Protein 6OM4 (pdb70)

Radius of gyration: 26.13 Å; Cα contacts (8 Å, |Δi|>4): 1645; chains: 4; bounding box: 58×50×80 Å

B-factor: mean 21.75, std 8.07, range [10.38, 99.2]

CATH classification: 3.90.930.70 (+1 more: 3.40.50.720)

Nearest PDB structures (foldseek):
  6om4-assembly2_B  TM=9.978E-01  e=2.639E-68  Escherichia coli
  3h9g-assembly1_A  TM=9.909E-01  e=2.237E-66  Escherichia coli
  3h5a-assembly1_C  TM=9.502E-01  e=2.825E-64  Escherichia coli
  3h5a-assembly1_B  TM=9.524E-01  e=3.974E-64  Escherichia coli
  3h5a-assembly1_A  TM=9.491E-01  e=8.818E-64  Escherichia coli

Structure (mmCIF, N/CA/C/O backbone):
data_6OM4
#
_entry.id   6OM4
#
_cell.length_a   55.094
_cell.length_b   76.059
_cell.length_c   131.902
_cell.angle_alpha   90.00
_cell.angle_beta   90.00
_cell.angle_gamma   90.00
#
_symmetry.space_group_name_H-M   'P 21 21 21'
#
loop_
_entity.id
_entity.type
_entity.pdbx_description
1 polymer 'MccB protein'
2 polymer 'Microcin C7'
3 non-polymer 'ZINC ION'
4 non-polymer 'MAGNESIUM ION'
5 non-polymer 'PYROPHOSPHATE 2-'
6 non-polymer "5'-O-[(S)-amino(hydroxy)phosphoryl]adenosine"
7 water water
#
loop_
_atom_site.group_PDB
_atom_site.id
_atom_site.type_symbol
_atom_site.label_atom_id
_atom_site.label_alt_id
_atom_site.label_comp_id
_atom_site.label_asym_id
_atom_site.label_entity_id
_atom_site.label_seq_id
_atom_site.pdbx_PDB_ins_code
_atom_site.Cartn_x
_atom_site.Cartn_y
_atom_site.Cartn_z
_atom_site.occupancy
_atom_site.B_iso_or_equiv
_atom_site.auth_seq_id
_atom_site.auth_comp_id
_atom_site.auth_asym_id
_atom_site.auth_atom_id
_atom_site.pdbx_PDB_model_num
ATOM 1 N N . MET A 1 1 ? 11.739 12.429 -54.942 1.00 42.95 1 MET A N 1
ATOM 2 C CA . MET A 1 1 ? 10.805 13.271 -55.679 1.00 32.68 1 MET A CA 1
ATOM 3 C C . MET A 1 1 ? 9.821 12.445 -56.527 1.00 26.31 1 MET A C 1
ATOM 4 O O . MET A 1 1 ? 9.125 13.037 -57.296 1.00 22.22 1 MET A O 1
ATOM 9 N N . ASP A 1 2 ? 9.749 11.118 -56.342 1.00 20.02 2 ASP A N 1
ATOM 10 C CA . ASP A 1 2 ? 8.668 10.297 -56.883 1.00 21.34 2 ASP A CA 1
ATOM 11 C C . ASP A 1 2 ? 7.518 10.288 -55.870 1.00 17.44 2 ASP A C 1
ATOM 12 O O . ASP A 1 2 ? 7.735 10.146 -54.646 1.00 17.87 2 ASP A O 1
ATOM 17 N N . TYR A 1 3 ? 6.302 10.418 -56.412 1.00 16.70 3 TYR A N 1
ATOM 18 C CA . TYR A 1 3 ? 5.053 10.352 -55.688 1.00 15.65 3 TYR A CA 1
ATOM 19 C C . TYR A 1 3 ? 4.222 9.178 -56.206 1.00 14.87 3 TYR A C 1
ATOM 20 O O . TYR A 1 3 ? 4.370 8.770 -57.384 1.00 14.09 3 TYR A O 1
ATOM 29 N N . ILE A 1 4 ? 3.306 8.685 -55.357 1.00 13.52 4 ILE A N 1
ATOM 30 C CA . ILE A 1 4 ? 2.405 7.604 -55.710 1.00 14.76 4 ILE A CA 1
ATOM 31 C C . ILE A 1 4 ? 1.015 7.903 -55.130 1.00 13.96 4 ILE A C 1
ATOM 32 O O . ILE A 1 4 ? 0.899 8.514 -54.065 1.00 14.41 4 ILE A O 1
ATOM 37 N N . LEU A 1 5 ? -0.017 7.489 -55.867 1.00 14.12 5 LEU A N 1
ATOM 38 C CA . LEU A 1 5 ? -1.395 7.590 -55.402 1.00 14.77 5 LEU A CA 1
ATOM 39 C C . LEU A 1 5 ? -1.629 6.526 -54.330 1.00 15.19 5 LEU A C 1
ATOM 40 O O . LEU A 1 5 ? -1.353 5.355 -54.545 1.00 14.25 5 LEU A O 1
ATOM 45 N N . GLY A 1 6 ? -2.083 6.957 -53.144 1.00 16.04 6 GLY A N 1
ATOM 46 C CA . GLY A 1 6 ? -2.443 6.011 -52.095 1.00 13.88 6 GLY A CA 1
ATOM 47 C C . GLY A 1 6 ? -3.571 5.079 -52.540 1.00 14.48 6 GLY A C 1
ATOM 48 O O . GLY A 1 6 ? -4.455 5.469 -53.322 1.00 13.45 6 GLY A O 1
ATOM 49 N N . ARG A 1 7 ? -3.560 3.837 -52.040 1.00 14.27 7 ARG A N 1
ATOM 50 C CA . ARG A 1 7 ? -4.543 2.839 -52.438 1.00 15.33 7 ARG A CA 1
ATOM 51 C C . ARG A 1 7 ? -5.899 3.191 -51.808 1.00 14.98 7 ARG A C 1
ATOM 52 O O . ARG A 1 7 ? -6.927 2.660 -52.219 1.00 13.92 7 ARG A O 1
ATOM 60 N N . TYR A 1 8 ? -5.896 4.139 -50.866 1.00 14.77 8 TYR A N 1
ATOM 61 C CA . TYR A 1 8 ? -7.091 4.524 -50.061 1.00 12.85 8 TYR A CA 1
ATOM 62 C C . TYR A 1 8 ? -7.844 5.672 -50.733 1.00 13.11 8 TYR A C 1
ATOM 63 O O . TYR A 1 8 ? -8.832 6.194 -50.179 1.00 12.24 8 TYR A O 1
ATOM 72 N N . VAL A 1 9 ? -7.432 6.037 -51.950 1.00 12.87 9 VAL A N 1
ATOM 73 C CA . VAL A 1 9 ? -8.146 7.014 -52.756 1.00 14.45 9 VAL A CA 1
ATOM 74 C C . VAL A 1 9 ? -9.243 6.309 -53.556 1.00 14.84 9 VAL A C 1
ATOM 75 O O . VAL A 1 9 ? -9.023 5.294 -54.191 1.00 15.61 9 VAL A O 1
ATOM 79 N N . LYS A 1 10 ? -10.428 6.914 -53.521 1.00 14.71 10 LYS A N 1
ATOM 80 C CA . LYS A 1 10 ? -11.557 6.502 -54.333 1.00 15.36 10 LYS A CA 1
ATOM 81 C C . LYS A 1 10 ? -12.188 7.757 -54.929 1.00 15.16 10 LYS A C 1
ATOM 82 O O . LYS A 1 10 ? -11.979 8.865 -54.400 1.00 14.92 10 LYS A O 1
ATOM 88 N N . ILE A 1 11 ? -13.001 7.565 -55.966 1.00 14.64 11 ILE A N 1
ATOM 89 C CA . ILE A 1 11 ? -13.537 8.693 -56.750 1.00 15.06 11 ILE A CA 1
ATOM 90 C C . ILE A 1 11 ? -15.002 8.412 -57.072 1.00 14.24 11 ILE A C 1
ATOM 91 O O . ILE A 1 11 ? -15.323 7.264 -57.433 1.00 15.59 11 ILE A O 1
ATOM 96 N N . ALA A 1 12 ? -15.869 9.436 -56.972 1.00 13.47 12 ALA A N 1
ATOM 97 C CA . ALA A 1 12 ? -17.278 9.235 -57.324 1.00 15.33 12 ALA A CA 1
ATOM 98 C C . ALA A 1 12 ? -17.824 10.541 -57.891 1.00 15.89 12 ALA A C 1
ATOM 99 O O . ALA A 1 12 ? -17.418 11.607 -57.458 1.00 15.13 12 ALA A O 1
ATOM 101 N N . ARG A 1 13 ? -18.809 10.422 -58.789 1.00 15.48 13 ARG 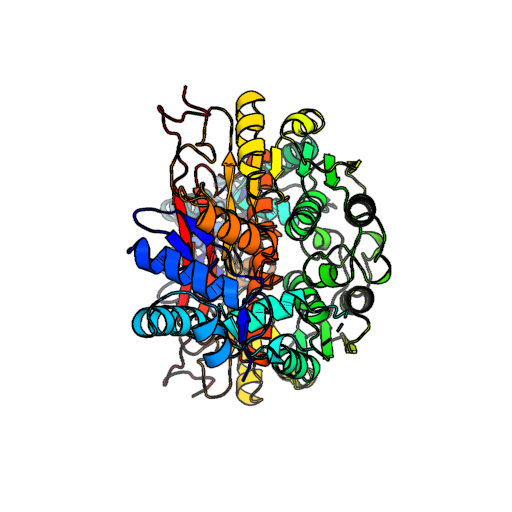A N 1
ATOM 102 C CA . ARG A 1 13 ? -19.653 11.546 -59.136 1.00 17.90 13 ARG A CA 1
ATOM 103 C C . ARG A 1 13 ? -20.621 11.808 -57.968 1.00 17.27 13 ARG A C 1
ATOM 104 O O . ARG A 1 13 ? -21.073 10.881 -57.289 1.00 18.44 13 ARG A O 1
ATOM 112 N N . TYR A 1 14 ? -20.980 13.080 -57.752 1.00 17.80 14 TYR A N 1
ATOM 113 C CA . TYR A 1 14 ? -21.850 13.468 -56.667 1.00 19.56 14 TYR A CA 1
ATOM 114 C C . TYR A 1 14 ? -22.370 14.890 -56.894 1.00 20.42 14 TYR A C 1
ATOM 115 O O . TYR A 1 14 ? -21.564 15.802 -57.066 1.00 22.11 14 TYR A O 1
ATOM 124 N N . GLY A 1 15 ? -23.661 15.091 -56.711 1.00 23.48 15 GLY A N 1
ATOM 125 C CA . GLY A 1 15 ? -24.271 16.459 -56.818 1.00 28.18 15 GLY A CA 1
ATOM 126 C C . GLY A 1 15 ? -23.910 17.159 -58.128 1.00 30.74 15 GLY A C 1
ATOM 127 O O . GLY A 1 15 ? -24.080 16.611 -59.222 1.00 30.04 15 GLY A O 1
ATOM 128 N N . SER A 1 16 ? -23.346 18.363 -58.002 1.00 31.86 16 SER A N 1
ATOM 129 C CA . SER A 1 16 ? -23.030 19.189 -59.136 1.00 30.93 16 SER A CA 1
ATOM 130 C C . SER A 1 16 ? -21.546 19.015 -59.501 1.00 30.93 16 SER A C 1
ATOM 131 O O . SER A 1 16 ? -21.060 19.673 -60.395 1.00 33.91 16 SER A O 1
ATOM 134 N N . GLY A 1 17 ? -20.851 18.054 -58.865 1.00 27.03 17 GLY A N 1
ATOM 135 C CA . GLY A 1 17 ? -19.451 17.793 -59.162 1.00 24.57 17 GLY A CA 1
ATOM 136 C C . GLY A 1 17 ? -19.071 16.354 -58.833 1.00 20.56 17 GLY A C 1
ATOM 137 O O . GLY A 1 17 ? -19.669 15.381 -59.302 1.00 20.03 17 GLY A O 1
ATOM 138 N N . GLY A 1 18 ? -18.085 16.228 -57.961 1.00 16.84 18 GLY A N 1
ATOM 139 C CA . GLY A 1 18 ? -17.602 14.935 -57.612 1.00 16.21 18 GLY A CA 1
ATOM 140 C C . GLY A 1 18 ? -16.925 14.929 -56.268 1.00 15.69 18 GLY A C 1
ATOM 141 O O . GLY A 1 18 ? -16.666 15.981 -55.675 1.00 15.54 18 GLY A O 1
ATOM 142 N N . LEU A 1 19 ? -16.616 13.713 -55.829 1.00 14.08 19 LEU A N 1
ATOM 143 C CA . LEU A 1 19 ? -15.912 13.442 -54.647 1.00 14.05 19 LEU A CA 1
ATOM 144 C C . LEU A 1 19 ? -14.540 12.847 -54.972 1.00 14.43 19 LEU A C 1
ATOM 145 O O . LEU A 1 19 ? -14.384 11.998 -55.882 1.00 14.38 19 LEU A O 1
ATOM 150 N N . VAL A 1 20 ? -13.569 13.287 -54.180 1.00 14.67 20 VAL A N 1
ATOM 151 C CA . VAL A 1 20 ? -12.252 12.677 -54.177 1.00 14.60 20 VAL A CA 1
ATOM 152 C C . VAL A 1 20 ? -11.903 12.302 -52.738 1.00 13.80 20 VAL A C 1
ATOM 153 O O . VAL A 1 20 ? -11.922 13.121 -51.831 1.00 14.65 20 VAL A O 1
ATOM 157 N N . GLY A 1 21 ? -11.574 11.024 -52.525 1.00 13.26 21 GLY A N 1
ATOM 158 C CA . GLY A 1 21 ? -11.127 10.595 -51.255 1.00 13.69 21 GLY A CA 1
ATOM 159 C C . GLY A 1 21 ? -12.268 10.065 -50.419 1.00 14.31 21 GLY A C 1
ATOM 160 O O . GLY A 1 21 ? -13.449 10.201 -50.779 1.00 14.27 21 GLY A O 1
ATOM 161 N N . GLY A 1 22 ? -11.910 9.430 -49.310 1.00 15.63 22 GLY A N 1
ATOM 162 C CA . GLY A 1 22 ? -12.877 8.974 -48.337 1.00 16.24 22 GLY A CA 1
ATOM 163 C C . GLY A 1 22 ? -12.394 9.193 -46.930 1.00 16.35 22 GLY A C 1
ATOM 164 O O . GLY A 1 22 ? -11.162 9.176 -46.668 1.00 17.34 22 GLY A O 1
ATOM 165 N N . GLY A 1 23 ? -13.350 9.311 -45.996 1.00 14.79 23 GLY A N 1
ATOM 166 C CA . GLY A 1 23 ? -13.027 9.577 -44.576 1.00 15.57 23 GLY A CA 1
ATOM 167 C C . GLY A 1 23 ? -12.974 11.071 -44.296 1.00 15.30 23 GLY A C 1
ATOM 168 O O . GLY A 1 23 ? -13.589 11.834 -45.030 1.00 14.73 23 GLY A O 1
ATOM 169 N N . GLY A 1 24 ? -12.283 11.459 -43.214 1.00 15.41 24 GLY A N 1
ATOM 170 C CA . GLY A 1 24 ? -12.168 12.854 -42.737 1.00 15.77 24 GLY A CA 1
ATOM 171 C C . GLY A 1 24 ? -11.695 13.828 -43.810 1.00 17.01 24 GLY A C 1
ATOM 172 O O . GLY A 1 24 ? -12.134 14.996 -43.818 1.00 16.26 24 GLY A O 1
ATOM 173 N N . LYS A 1 25 ? -10.856 13.345 -44.736 1.00 16.68 25 LYS A N 1
ATOM 174 C CA . LYS A 1 25 ? -10.257 14.210 -45.791 1.00 17.07 25 LYS A CA 1
ATOM 175 C C . LYS A 1 25 ? -11.024 14.145 -47.124 1.00 16.25 25 LYS A C 1
ATOM 176 O O . LYS A 1 25 ? -10.600 14.737 -48.115 1.00 16.02 25 LYS A O 1
ATOM 182 N N . GLU A 1 26 ? -12.180 13.484 -47.143 1.00 15.65 26 GLU A N 1
ATOM 183 C CA . GLU A 1 26 ? -12.994 13.461 -48.373 1.00 15.72 26 GLU A CA 1
ATOM 184 C C . GLU A 1 26 ? -13.298 14.894 -48.811 1.00 16.48 26 GLU A C 1
ATOM 185 O O . GLU A 1 26 ? -13.638 15.733 -47.992 1.00 16.07 26 GLU A O 1
ATOM 191 N N . GLN A 1 27 ? -13.103 15.175 -50.095 1.00 17.13 27 GLN A N 1
ATOM 192 C CA . GLN A 1 27 ? -13.370 16.501 -50.647 1.00 17.04 27 GLN A CA 1
ATOM 193 C C . GLN A 1 27 ? -14.482 16.447 -51.686 1.00 16.38 27 GLN A C 1
ATOM 194 O O . GLN A 1 27 ? -14.440 15.649 -52.634 1.00 15.60 27 GLN A O 1
ATOM 200 N N . TYR A 1 28 ? -15.466 17.338 -51.524 1.00 16.93 28 TYR A N 1
ATOM 201 C CA . TYR A 1 28 ? -16.431 17.587 -52.548 1.00 17.46 28 TYR A CA 1
ATOM 202 C C . TYR A 1 28 ? -15.906 18.728 -53.419 1.00 18.08 28 TYR A C 1
ATOM 203 O O . TYR A 1 28 ? -15.637 19.838 -52.906 1.00 19.24 28 TYR A O 1
ATOM 212 N N . VAL A 1 29 ? -15.841 18.463 -54.726 1.00 17.70 29 VAL A N 1
ATOM 213 C CA . VAL A 1 29 ? -15.426 19.436 -55.736 1.00 19.61 29 VAL A CA 1
ATOM 214 C C . VAL A 1 29 ? -16.622 19.741 -56.624 1.00 19.38 29 VAL A C 1
ATOM 215 O O . VAL A 1 29 ? -17.019 18.935 -57.417 1.00 19.51 29 VAL A O 1
ATOM 219 N N . GLU A 1 30 ? -17.217 20.917 -56.435 1.00 24.54 30 GLU A N 1
ATOM 220 C CA . GLU A 1 30 ? -18.445 21.276 -57.130 1.00 28.20 30 GLU A CA 1
ATOM 221 C C . GLU A 1 30 ? -18.149 21.526 -58.614 1.00 28.29 30 GLU A C 1
ATOM 222 O O . GLU A 1 30 ? -18.987 21.248 -59.498 1.00 31.60 30 GLU A O 1
ATOM 228 N N . ASN A 1 31 ? -16.965 22.088 -58.876 1.00 26.41 31 ASN A N 1
ATOM 229 C CA . ASN A 1 31 ? -16.489 22.429 -60.206 1.00 25.51 31 ASN A CA 1
ATOM 230 C C . ASN A 1 31 ? -16.144 21.136 -60.956 1.00 24.17 31 ASN A C 1
ATOM 231 O O . ASN A 1 31 ? -15.106 20.519 -60.702 1.00 21.89 31 ASN A O 1
ATOM 236 N N . LEU A 1 32 ? -16.998 20.731 -61.894 1.00 21.81 32 LEU A N 1
ATOM 237 C CA . LEU A 1 32 ? -16.814 19.470 -62.620 1.00 22.82 32 LEU A CA 1
ATOM 238 C C . LEU A 1 32 ? -15.509 19.451 -63.391 1.00 21.86 32 LEU A C 1
ATOM 239 O O . LEU A 1 32 ? -14.863 18.407 -63.535 1.00 20.68 32 LEU A O 1
ATOM 244 N N . VAL A 1 33 ? -15.159 20.591 -63.971 1.00 20.56 33 VAL A N 1
ATOM 245 C CA . VAL A 1 33 ? -13.977 20.623 -64.789 1.00 24.00 33 VAL A CA 1
ATOM 246 C C . VAL A 1 33 ? -12.739 20.362 -63.932 1.00 20.39 33 VAL A C 1
ATOM 247 O O . VAL A 1 33 ? -11.810 19.678 -64.376 1.00 18.49 33 VAL A O 1
ATOM 251 N N . LEU A 1 34 ? -12.716 20.972 -62.747 1.00 18.63 34 LEU A N 1
ATOM 252 C CA . LEU A 1 34 ? -11.657 20.795 -61.787 1.00 19.08 34 LEU A CA 1
ATOM 253 C C . LEU A 1 34 ? -11.620 19.332 -61.325 1.00 16.17 34 LEU A C 1
ATOM 254 O O . LEU A 1 34 ? -10.540 18.743 -61.263 1.00 15.47 34 LEU A O 1
ATOM 259 N N . TRP A 1 35 ? -12.788 18.758 -61.016 1.00 15.51 35 TRP A N 1
ATOM 260 C CA . TRP A 1 35 ? -12.859 17.329 -60.575 1.00 15.80 35 TRP A CA 1
ATOM 261 C C . TRP A 1 35 ? -12.239 16.409 -61.644 1.00 15.97 35 TRP A C 1
ATOM 262 O O . TRP A 1 35 ? -11.448 15.507 -61.334 1.00 14.27 35 TRP A O 1
ATOM 273 N N . GLU A 1 36 ? -12.556 16.663 -62.915 1.00 14.75 36 GLU A N 1
ATOM 274 C CA . GLU A 1 36 ? -12.044 15.865 -64.036 1.00 16.43 36 GLU A CA 1
ATOM 275 C C . GLU A 1 36 ? -10.528 16.014 -64.096 1.00 16.06 36 GLU A C 1
ATOM 276 O O . GLU A 1 36 ? -9.813 15.045 -64.344 1.00 15.53 36 GLU A O 1
ATOM 282 N N . ASN A 1 37 ? -10.031 17.234 -63.904 1.00 16.23 37 ASN A N 1
ATOM 283 C CA . ASN A 1 37 ? -8.594 17.472 -63.955 1.00 17.36 37 ASN A CA 1
ATOM 284 C C . ASN A 1 37 ? -7.875 16.840 -62.754 1.00 14.87 37 ASN A C 1
ATOM 285 O O . ASN A 1 37 ? -6.737 16.366 -62.884 1.00 13.91 37 ASN A O 1
ATOM 290 N N . ILE A 1 38 ? -8.511 16.832 -61.575 1.00 13.08 38 ILE A N 1
ATOM 291 C CA . ILE A 1 38 ? -7.913 16.144 -60.427 1.00 13.82 38 ILE A CA 1
ATOM 292 C C . ILE A 1 38 ? -7.757 14.653 -60.754 1.00 13.40 38 ILE A C 1
ATOM 293 O O . ILE A 1 38 ? -6.764 14.014 -60.409 1.00 12.84 38 ILE A O 1
ATOM 298 N N . ILE A 1 39 ? -8.785 14.082 -61.381 1.00 14.14 39 ILE A N 1
ATOM 299 C CA . ILE A 1 39 ? -8.741 12.623 -61.769 1.00 14.53 39 ILE A CA 1
ATOM 300 C C . ILE A 1 39 ? -7.577 12.384 -62.722 1.00 13.75 39 ILE A C 1
ATOM 301 O O . ILE A 1 39 ? -6.812 11.437 -62.529 1.00 13.33 39 ILE A O 1
ATOM 306 N N . LYS A 1 40 ? -7.433 13.245 -63.746 1.00 14.05 40 LYS A N 1
ATOM 307 C CA . LYS A 1 40 ? -6.357 13.069 -64.736 1.00 14.80 40 LYS A CA 1
ATOM 308 C C . LYS A 1 40 ? -4.993 13.181 -64.051 1.00 14.93 40 LYS A C 1
ATOM 309 O O . LYS A 1 40 ? -4.079 12.412 -64.360 1.00 15.77 40 LYS A O 1
ATOM 315 N N . THR A 1 41 ? -4.859 14.107 -63.096 1.00 14.29 41 THR A N 1
ATOM 316 C CA . THR A 1 41 ? -3.631 14.284 -62.348 1.00 14.72 41 THR A CA 1
ATOM 317 C C . THR A 1 41 ? -3.347 13.036 -61.494 1.00 14.15 41 THR A C 1
ATOM 318 O O . THR A 1 41 ? -2.241 12.489 -61.517 1.00 14.24 41 THR A O 1
ATOM 322 N N . ALA A 1 42 ? -4.348 12.585 -60.750 1.00 12.20 42 ALA A N 1
ATOM 323 C CA . ALA A 1 42 ? -4.257 11.441 -59.869 1.00 13.09 42 ALA A CA 1
ATOM 324 C C . ALA A 1 42 ? -3.745 10.223 -60.642 1.00 14.15 42 ALA A C 1
ATOM 325 O O . ALA A 1 42 ? -2.816 9.482 -60.184 1.00 13.27 42 ALA A O 1
ATOM 327 N N . TYR A 1 43 ? -4.303 10.053 -61.838 1.00 14.47 43 TYR A N 1
ATOM 328 C CA . TYR A 1 43 ? -4.032 8.900 -62.665 1.00 16.63 43 TYR A CA 1
ATOM 329 C C . TYR A 1 43 ? -2.550 8.819 -63.053 1.00 16.05 43 TYR A C 1
ATOM 330 O O . TYR A 1 43 ? -2.016 7.702 -63.184 1.00 15.61 43 TYR A O 1
ATOM 339 N N . CYS A 1 44 ? -1.878 9.976 -63.188 1.00 16.64 44 CYS A N 1
ATOM 340 C CA . CYS A 1 44 ? -0.459 10.002 -63.506 1.00 16.01 44 CYS A CA 1
ATOM 341 C C . CYS A 1 44 ? 0.392 9.335 -62.430 1.00 16.55 44 CYS A C 1
ATOM 342 O O . CYS A 1 44 ? 1.543 9.011 -62.693 1.00 16.02 44 CYS A O 1
ATOM 345 N N . PHE A 1 45 ? -0.125 9.218 -61.208 1.00 14.84 45 PHE A N 1
ATOM 346 C CA . PHE A 1 45 ? 0.690 8.744 -60.096 1.00 14.63 45 PHE A CA 1
ATOM 347 C C . PHE A 1 45 ? 0.296 7.332 -59.647 1.00 14.98 45 PHE A C 1
ATOM 348 O O . PHE A 1 45 ? 0.641 6.976 -58.554 1.00 13.92 45 PHE A O 1
ATOM 356 N N . ILE A 1 46 ? -0.384 6.543 -60.486 1.00 14.64 46 ILE A N 1
ATOM 357 C CA . ILE A 1 46 ? -0.682 5.161 -60.129 1.00 16.46 46 ILE A CA 1
ATOM 358 C C . ILE A 1 46 ? 0.637 4.414 -59.871 1.00 16.56 46 ILE A C 1
ATOM 359 O O . ILE A 1 46 ? 0.775 3.629 -58.867 1.00 15.71 46 ILE A O 1
ATOM 364 N N . THR A 1 47 ? 1.625 4.668 -60.754 1.00 16.07 47 THR A N 1
ATOM 365 C CA . THR A 1 47 ? 2.984 4.159 -60.623 1.00 15.71 47 THR A CA 1
ATOM 366 C C . THR A 1 47 ? 3.827 5.323 -60.136 1.00 16.53 47 THR A C 1
ATOM 367 O O . THR A 1 47 ? 3.477 6.472 -60.401 1.00 16.37 47 THR A O 1
ATOM 371 N N . PRO A 1 48 ? 4.943 5.071 -59.419 1.00 16.66 48 PRO A N 1
ATOM 372 C CA . PRO A 1 48 ? 5.764 6.142 -58.849 1.00 17.37 48 PRO A CA 1
ATOM 373 C C . PRO A 1 48 ? 6.234 7.083 -59.963 1.00 17.78 48 PRO A C 1
ATOM 374 O O . PRO A 1 48 ? 6.793 6.639 -60.939 1.00 17.77 48 PRO A O 1
ATOM 378 N N . SER A 1 49 ? 6.004 8.373 -59.789 1.00 16.76 49 SER A N 1
ATOM 379 C CA . SER A 1 49 ? 6.314 9.322 -60.811 1.00 18.47 49 SER A CA 1
ATOM 380 C C . SER A 1 49 ? 6.711 10.662 -60.190 1.00 17.31 49 SER A C 1
ATOM 381 O O . SER A 1 49 ? 6.161 11.064 -59.143 1.00 16.72 49 SER A O 1
ATOM 384 N N . SER A 1 50 ? 7.644 11.378 -60.838 1.00 17.93 50 SER A N 1
ATOM 385 C CA . SER A 1 50 ? 7.949 12.767 -60.463 1.00 18.93 50 SER A CA 1
ATOM 386 C C . SER A 1 50 ? 6.823 13.696 -60.952 1.00 19.03 50 SER A C 1
ATOM 387 O O . SER A 1 50 ? 6.053 13.370 -61.794 1.00 19.15 50 SER A O 1
ATOM 390 N N . TYR A 1 51 ? 6.767 14.873 -60.367 1.00 20.00 51 TYR A N 1
ATOM 391 C CA . TYR A 1 51 ? 5.932 15.968 -60.853 1.00 19.57 51 TYR A CA 1
ATOM 392 C C . TYR A 1 51 ? 6.165 16.208 -62.336 1.00 20.92 51 TYR A C 1
ATOM 393 O O . TYR A 1 51 ? 5.230 16.279 -63.096 1.00 18.46 51 TYR A O 1
ATOM 402 N N . THR A 1 52 ? 7.434 16.311 -62.750 1.00 23.34 52 THR A N 1
ATOM 403 C CA . THR A 1 52 ? 7.712 16.612 -64.200 1.00 24.90 52 THR A CA 1
ATOM 404 C C . THR A 1 52 ? 7.312 15.444 -65.118 1.00 23.10 52 THR A C 1
ATOM 405 O O . THR A 1 52 ? 6.720 15.681 -66.166 1.00 23.09 52 THR A O 1
ATOM 409 N N . ALA A 1 53 ? 7.597 14.188 -64.748 1.00 20.41 53 ALA A N 1
ATOM 410 C CA . ALA A 1 53 ? 7.213 13.040 -65.539 1.00 21.91 53 ALA A CA 1
ATOM 411 C C . ALA A 1 53 ? 5.694 12.974 -65.720 1.00 21.02 53 ALA A C 1
ATOM 412 O O . ALA A 1 53 ? 5.233 12.573 -66.794 1.00 21.41 53 ALA A O 1
ATOM 414 N N . ALA A 1 54 ? 4.932 13.334 -64.669 1.00 18.46 54 ALA A N 1
ATOM 415 C CA . ALA A 1 54 ? 3.486 13.369 -64.745 1.00 18.86 54 ALA A CA 1
ATOM 416 C C . ALA A 1 54 ? 3.047 14.550 -65.625 1.00 18.96 54 ALA A C 1
ATOM 417 O O . ALA A 1 54 ? 2.222 14.368 -66.482 1.00 21.89 54 ALA A O 1
ATOM 419 N N . LEU A 1 55 ? 3.636 15.718 -65.398 1.00 21.01 55 LEU A N 1
ATOM 420 C CA . LEU A 1 55 ? 3.304 16.948 -66.176 1.00 25.14 55 LEU A CA 1
ATOM 421 C C . LEU A 1 55 ? 3.538 16.713 -67.674 1.00 27.13 55 LEU A C 1
ATOM 422 O O . LEU A 1 55 ? 2.778 17.235 -68.471 1.00 28.45 55 LEU A O 1
ATOM 427 N N . GLU A 1 56 ? 4.552 15.905 -68.037 1.00 28.46 56 GLU A N 1
ATOM 428 C CA . GLU A 1 56 ? 4.809 15.428 -69.431 1.00 34.38 56 GLU A CA 1
ATOM 429 C C . GLU A 1 56 ? 3.618 14.722 -70.099 1.00 33.93 56 GLU A C 1
ATOM 430 O O . GLU A 1 56 ? 3.461 14.822 -71.328 1.00 37.07 56 GLU A O 1
ATOM 436 N N . THR A 1 57 ? 2.837 13.921 -69.358 1.00 29.67 57 THR A N 1
ATOM 437 C CA . THR A 1 57 ? 1.864 13.016 -69.994 1.00 30.15 57 THR A CA 1
ATOM 438 C C . THR A 1 57 ? 0.406 13.402 -69.707 1.00 30.24 57 THR A C 1
ATOM 439 O O . THR A 1 57 ? -0.489 12.800 -70.292 1.00 32.87 57 THR A O 1
ATOM 443 N N . ALA A 1 58 ? 0.194 14.380 -68.814 1.00 25.30 58 ALA A N 1
ATOM 444 C CA . ALA A 1 58 ? -1.106 14.771 -68.224 1.00 26.01 58 ALA A CA 1
ATOM 445 C C . ALA A 1 58 ? -2.046 15.365 -69.286 1.00 24.15 58 ALA A C 1
ATOM 446 O O . ALA A 1 58 ? -3.261 15.137 -69.259 1.00 23.34 58 ALA A O 1
ATOM 448 N N . ASN A 1 59 ? -1.475 16.159 -70.199 1.00 25.49 59 ASN A N 1
ATOM 449 C CA . ASN A 1 59 ? -2.241 16.782 -71.299 1.00 27.25 59 ASN A CA 1
ATOM 450 C C . ASN A 1 59 ? -3.356 17.681 -70.736 1.00 27.46 59 ASN A C 1
ATOM 451 O O . ASN A 1 59 ? -4.511 17.650 -71.216 1.00 26.68 59 ASN A O 1
ATOM 456 N N . ILE A 1 60 ? -2.993 18.477 -69.724 1.00 24.06 60 ILE A N 1
ATOM 457 C CA . ILE A 1 60 ? -3.767 19.618 -69.278 1.00 22.91 60 ILE A CA 1
ATOM 458 C C . ILE A 1 60 ? -2.770 20.744 -69.026 1.00 21.40 60 ILE A C 1
ATOM 459 O O . ILE A 1 60 ? -1.585 20.494 -68.849 1.00 21.10 60 ILE A O 1
ATOM 464 N N . PRO A 1 61 ? -3.214 22.015 -69.000 1.00 21.57 61 PRO A N 1
ATOM 465 C CA . PRO A 1 61 ? -2.307 23.118 -68.713 1.00 21.21 61 PRO A CA 1
ATOM 466 C C . PRO A 1 61 ? -1.581 22.955 -67.370 1.00 22.13 61 PRO A C 1
ATOM 467 O O . PRO A 1 61 ? -2.172 22.468 -66.350 1.00 19.24 61 PRO A O 1
ATOM 471 N N . GLU A 1 62 ? -0.311 23.381 -67.358 1.00 21.31 62 GLU A N 1
ATOM 472 C CA . GLU A 1 62 ? 0.533 23.286 -66.180 1.00 23.44 62 GLU A CA 1
ATOM 473 C C . GLU A 1 62 ? -0.103 24.038 -65.004 1.00 23.72 62 GLU A C 1
ATOM 474 O O . GLU A 1 62 ? 0.003 23.555 -63.853 1.00 22.82 62 GLU A O 1
ATOM 480 N N . LYS A 1 63 ? -0.775 25.173 -65.267 1.00 22.85 63 LYS A N 1
ATOM 481 C CA . LYS A 1 63 ? -1.476 25.911 -64.192 1.00 28.46 63 LYS A CA 1
ATOM 482 C C . LYS A 1 63 ? -2.483 24.987 -63.478 1.00 24.18 63 LYS A C 1
ATOM 483 O O . LYS A 1 63 ? -2.565 24.966 -62.244 1.00 26.13 63 LYS A O 1
ATOM 489 N N . ASP A 1 64 ? -3.274 24.257 -64.265 1.00 22.45 64 ASP A N 1
ATOM 490 C CA . ASP A 1 64 ? -4.317 23.346 -63.741 1.00 21.66 64 ASP A CA 1
ATOM 491 C C . ASP A 1 64 ? -3.667 22.150 -63.030 1.00 20.65 64 ASP A C 1
ATOM 492 O O . ASP A 1 64 ? -4.057 21.825 -61.939 1.00 18.29 64 ASP A O 1
ATOM 497 N N . PHE A 1 65 ? -2.646 21.549 -63.651 1.00 17.73 65 PHE A N 1
ATOM 498 C CA . PHE A 1 65 ? -1.946 20.421 -63.074 1.00 17.72 65 PHE A CA 1
ATOM 499 C C . PHE A 1 65 ? -1.370 20.786 -61.702 1.00 17.72 65 PHE A C 1
ATOM 500 O O . PHE A 1 65 ? -1.430 20.005 -60.766 1.00 16.93 65 PHE A O 1
ATOM 508 N N . SER A 1 66 ? -0.755 21.974 -61.587 1.00 18.32 66 SER A N 1
ATOM 509 C CA . SER A 1 66 ? -0.126 22.424 -60.366 1.00 18.92 66 SER A CA 1
ATOM 510 C C . SER A 1 66 ? -1.166 22.508 -59.221 1.00 17.64 66 SER A C 1
ATOM 511 O O . SER A 1 66 ? -0.922 22.078 -58.094 1.00 16.58 66 SER A O 1
ATOM 514 N N . ASN A 1 67 ? -2.323 23.101 -59.518 1.00 17.29 67 ASN A N 1
ATOM 515 C CA . ASN A 1 67 ? -3.437 23.210 -58.613 1.00 17.44 67 ASN A CA 1
ATOM 516 C C . ASN A 1 67 ? -3.890 21.802 -58.175 1.00 15.26 67 ASN A C 1
ATOM 517 O O . ASN A 1 67 ? -4.047 21.581 -56.953 1.00 16.24 67 ASN A O 1
ATOM 522 N N . CYS A 1 68 ? -4.052 20.889 -59.125 1.00 15.91 68 CYS A N 1
ATOM 523 C CA . CYS A 1 68 ? -4.544 19.531 -58.822 1.00 15.48 68 CYS A CA 1
ATOM 524 C C . CYS A 1 68 ? -3.513 18.784 -57.977 1.00 14.49 68 CYS A C 1
ATOM 525 O O . CYS A 1 68 ? -3.836 18.113 -57.018 1.00 13.05 68 CYS A O 1
ATOM 528 N N . PHE A 1 69 ? -2.235 18.930 -58.315 1.00 15.70 69 PHE A N 1
ATOM 529 C CA . PHE A 1 69 ? -1.214 18.234 -57.574 1.00 18.08 69 PHE A CA 1
ATOM 530 C C . PHE A 1 69 ? -1.195 18.711 -56.102 1.00 17.94 69 PHE A C 1
ATOM 531 O O . PHE A 1 69 ? -1.084 17.908 -55.189 1.00 17.34 69 PHE A O 1
ATOM 539 N N . ARG A 1 70 ? -1.265 20.037 -55.880 1.00 17.23 70 ARG A N 1
ATOM 540 C CA . ARG A 1 70 ? -1.316 20.641 -54.525 1.00 17.46 70 ARG A CA 1
ATOM 541 C C . ARG A 1 70 ? -2.514 20.066 -53.746 1.00 14.84 70 ARG A C 1
ATOM 542 O O . ARG A 1 70 ? -2.411 19.703 -52.563 1.00 14.96 70 ARG A O 1
ATOM 550 N N . PHE A 1 71 ? -3.652 19.994 -54.410 1.00 14.04 71 PHE A N 1
ATOM 551 C CA . PHE A 1 71 ? -4.877 19.467 -53.840 1.00 15.06 71 PHE A CA 1
ATOM 552 C C . PHE A 1 71 ? -4.687 18.008 -53.388 1.00 15.83 71 PHE A C 1
ATOM 553 O O . PHE A 1 71 ? -5.063 17.641 -52.277 1.00 15.85 71 PHE A O 1
ATOM 561 N N . LEU A 1 72 ? -4.153 17.167 -54.270 1.00 14.94 72 LEU A N 1
ATOM 562 C CA . LEU A 1 72 ? -3.923 15.753 -53.925 1.00 15.82 72 LEU A CA 1
ATOM 563 C C . LEU A 1 72 ? -2.906 15.615 -52.787 1.00 16.00 72 LEU A C 1
ATOM 564 O O . LEU A 1 72 ? -3.063 14.781 -51.902 1.00 16.35 72 LEU A O 1
ATOM 569 N N . LYS A 1 73 ? -1.837 16.412 -52.810 1.00 15.48 73 LYS A N 1
ATOM 570 C CA . LYS A 1 73 ? -0.808 16.378 -51.800 1.00 18.88 73 LYS A CA 1
ATOM 571 C C . LYS A 1 73 ? -1.327 16.801 -50.423 1.00 18.47 73 LYS A C 1
ATOM 572 O O . LYS A 1 73 ? -0.961 16.193 -49.402 1.00 17.57 73 LYS A O 1
ATOM 578 N N . GLU A 1 74 ? -2.075 17.914 -50.359 1.00 18.01 74 GLU A N 1
ATOM 579 C CA . GLU A 1 74 ? -2.443 18.494 -49.059 1.00 18.95 74 GLU A CA 1
ATOM 580 C C . GLU A 1 74 ? -3.460 17.598 -48.339 1.00 17.48 74 GLU A C 1
ATOM 581 O O . GLU A 1 74 ? -3.651 17.743 -47.137 1.00 18.88 74 GLU A O 1
ATOM 587 N N . ASN A 1 75 ? -4.094 16.683 -49.074 1.00 16.66 75 ASN A N 1
ATOM 588 C CA . ASN A 1 75 ? -4.993 15.690 -48.479 1.00 14.77 75 ASN A CA 1
ATOM 589 C C . ASN A 1 75 ? -4.303 14.321 -48.282 1.00 15.31 75 ASN A C 1
ATOM 590 O O . ASN A 1 75 ? -4.969 13.378 -47.879 1.00 15.48 75 ASN A O 1
ATOM 595 N N . PHE A 1 76 ? -3.001 14.211 -48.581 1.00 13.96 76 PHE A N 1
ATOM 596 C CA . PHE A 1 76 ? -2.245 12.926 -48.522 1.00 15.10 76 PHE A CA 1
ATOM 597 C C . PHE A 1 76 ? -2.852 11.868 -49.449 1.00 14.52 76 PHE A C 1
ATOM 598 O O . PHE A 1 76 ? -2.640 10.654 -49.253 1.00 14.18 76 PHE A O 1
ATOM 606 N N . PHE A 1 77 ? -3.477 12.308 -50.559 1.00 13.99 77 PHE A N 1
ATOM 607 C CA . PHE A 1 77 ? -3.968 11.391 -51.584 1.00 13.15 77 PHE A CA 1
ATOM 608 C C . PHE A 1 77 ? -2.814 10.892 -52.457 1.00 13.24 77 PHE A C 1
ATOM 609 O O . PHE A 1 77 ? -2.814 9.748 -52.927 1.00 13.72 77 PHE A O 1
ATOM 617 N N . ILE A 1 78 ? -1.844 11.771 -52.685 1.00 14.20 78 ILE A N 1
ATOM 618 C CA . ILE A 1 78 ? -0.551 11.327 -53.215 1.00 15.57 78 ILE A CA 1
ATOM 619 C C . ILE A 1 78 ? 0.479 11.483 -52.097 1.00 13.60 78 ILE A C 1
ATOM 620 O O . ILE A 1 78 ? 0.425 12.455 -51.309 1.00 15.49 78 ILE A O 1
ATOM 625 N N . ILE A 1 79 ? 1.372 10.488 -52.001 1.00 13.00 79 ILE A N 1
ATOM 626 C CA . ILE A 1 79 ? 2.346 10.420 -50.936 1.00 13.73 79 ILE A CA 1
ATOM 627 C C . ILE A 1 79 ? 3.702 10.114 -51.543 1.00 13.69 79 ILE A C 1
ATOM 628 O O . ILE A 1 79 ? 3.791 9.632 -52.678 1.00 13.38 79 ILE A O 1
ATOM 633 N N . PRO A 1 80 ? 4.799 10.395 -50.817 1.00 15.08 80 PRO A N 1
ATOM 634 C CA . PRO A 1 80 ? 6.112 9.988 -51.290 1.00 16.26 80 PRO A CA 1
ATOM 635 C C . PRO A 1 80 ? 6.125 8.486 -51.591 1.00 15.93 80 PRO A C 1
ATOM 636 O O . PRO A 1 80 ? 5.668 7.701 -50.781 1.00 15.98 80 PRO A O 1
ATOM 640 N N . SER A 1 81 ? 6.728 8.122 -52.716 1.00 17.97 81 SER A N 1
ATOM 641 C CA . SER A 1 81 ? 6.882 6.744 -53.112 1.00 18.36 81 SER A CA 1
ATOM 642 C C . SER A 1 81 ? 7.645 5.964 -52.026 1.00 19.72 81 SER A C 1
ATOM 643 O O . SER A 1 81 ? 7.348 4.767 -51.780 1.00 18.42 81 SER A O 1
ATOM 646 N N . GLU A 1 82 ? 8.591 6.666 -51.387 1.00 20.77 82 GLU A N 1
ATOM 647 C CA . GLU A 1 82 ? 9.383 6.254 -50.169 1.00 25.87 82 GLU A CA 1
ATOM 648 C C . GLU A 1 82 ? 8.480 5.547 -49.129 1.00 24.16 82 GLU A C 1
ATOM 649 O O . GLU A 1 82 ? 8.869 4.557 -48.470 1.00 23.79 82 GLU A O 1
ATOM 655 N N . TYR A 1 83 ? 7.251 6.044 -48.975 1.00 20.25 83 TYR A N 1
ATOM 656 C CA . TYR A 1 83 ? 6.354 5.633 -47.883 1.00 20.48 83 TYR A CA 1
ATOM 657 C C . TYR A 1 83 ? 5.524 4.404 -48.265 1.00 21.39 83 TYR A C 1
ATOM 658 O O . TYR A 1 83 ? 4.720 3.943 -47.466 1.00 20.17 83 TYR A O 1
ATOM 667 N N . ASN A 1 84 ? 5.741 3.826 -49.455 1.00 22.53 84 ASN A N 1
ATOM 668 C CA . ASN A 1 84 ? 4.941 2.724 -49.939 1.00 27.03 84 ASN A CA 1
ATOM 669 C C . ASN A 1 84 ? 5.847 1.592 -50.434 1.00 35.73 84 ASN A C 1
ATOM 670 O O . ASN A 1 84 ? 6.262 1.622 -51.555 1.00 36.38 84 ASN A O 1
ATOM 675 N N . ASN A 1 85 ? 6.165 0.612 -49.589 1.00 46.66 85 ASN A N 1
ATOM 676 C CA . ASN A 1 85 ? 7.266 -0.323 -49.904 1.00 58.02 85 ASN A CA 1
ATOM 677 C C . ASN A 1 85 ? 7.115 -1.597 -49.065 1.00 58.84 85 ASN A C 1
ATOM 678 O O . ASN A 1 85 ? 6.112 -2.296 -49.191 1.00 68.35 85 ASN A O 1
ATOM 683 N N . ASN A 1 89 ? 3.563 -11.085 -47.079 1.00 44.19 89 ASN A N 1
ATOM 684 C CA . ASN A 1 89 ? 4.385 -9.887 -47.237 1.00 42.89 89 ASN A CA 1
ATOM 685 C C . ASN A 1 89 ? 4.381 -9.129 -45.891 1.00 38.59 89 ASN A C 1
ATOM 686 O O . ASN A 1 89 ? 5.311 -9.331 -45.115 1.00 52.39 89 ASN A O 1
ATOM 691 N N . ASN A 1 90 ? 3.355 -8.310 -45.599 1.00 27.18 90 ASN A N 1
ATOM 692 C CA . ASN A 1 90 ? 3.321 -7.455 -44.374 1.00 24.21 90 ASN A CA 1
ATOM 693 C C . ASN A 1 90 ? 1.966 -7.589 -43.665 1.00 20.40 90 ASN A C 1
ATOM 694 O O . ASN A 1 90 ? 0.937 -7.107 -44.155 1.00 20.45 90 ASN A O 1
ATOM 699 N N . ARG A 1 91 ? 1.986 -8.229 -42.493 1.00 19.78 91 ARG A N 1
ATOM 700 C CA . ARG A 1 91 ? 0.733 -8.515 -41.734 1.00 20.40 91 ARG A CA 1
ATOM 701 C C . ARG A 1 91 ? 0.030 -7.202 -41.354 1.00 19.47 91 ARG A C 1
ATOM 702 O O . ARG A 1 91 ? -1.189 -7.182 -41.202 1.00 18.92 91 ARG A O 1
ATOM 710 N N . TYR A 1 92 ? 0.803 -6.119 -41.193 1.00 17.97 92 TYR A N 1
ATOM 711 C CA . TYR A 1 92 ? 0.266 -4.790 -40.786 1.00 19.79 92 TYR A CA 1
ATOM 712 C C . TYR A 1 92 ? -0.118 -3.908 -41.979 1.00 20.41 92 TYR A C 1
ATOM 713 O O . TYR A 1 92 ? -0.383 -2.706 -41.807 1.00 17.99 92 TYR A O 1
ATOM 722 N N . SER A 1 93 ? -0.190 -4.477 -43.181 1.00 20.74 93 SER A N 1
ATOM 723 C CA . SER A 1 93 ? -0.289 -3.651 -44.401 1.00 21.72 93 SER A CA 1
ATOM 724 C C . SER A 1 93 ? -1.557 -2.783 -44.390 1.00 19.72 93 SER A C 1
ATOM 725 O O . SER A 1 93 ? -1.477 -1.706 -44.883 1.00 18.62 93 SER A O 1
ATOM 728 N N . ARG A 1 94 ? -2.685 -3.215 -43.790 1.00 18.75 94 ARG A N 1
ATOM 729 C CA . ARG A 1 94 ? -3.904 -2.358 -43.783 1.00 19.65 94 ARG A CA 1
ATOM 730 C C . ARG A 1 94 ? -3.710 -1.175 -42.826 1.00 17.32 94 ARG A C 1
ATOM 731 O O . ARG A 1 94 ? -4.145 -0.057 -43.103 1.00 17.22 94 ARG A O 1
ATOM 739 N N . ASN A 1 95 ? -3.068 -1.427 -41.693 1.00 15.48 95 ASN A N 1
ATOM 740 C CA . ASN A 1 95 ? -2.694 -0.339 -40.790 1.00 15.87 95 ASN A CA 1
ATOM 741 C C . ASN A 1 95 ? -1.749 0.638 -41.514 1.00 14.38 95 ASN A C 1
ATOM 742 O O . ASN A 1 95 ? -1.811 1.833 -41.266 1.00 14.33 95 ASN A O 1
ATOM 747 N N . PHE A 1 96 ? -0.817 0.128 -42.344 1.00 14.47 96 PHE A N 1
ATOM 748 C CA . PHE A 1 96 ? 0.081 1.015 -43.105 1.00 16.35 96 PHE A CA 1
ATOM 749 C C . PHE A 1 96 ? -0.707 1.995 -43.979 1.00 14.08 96 PHE A C 1
ATOM 750 O O . PHE A 1 96 ? -0.313 3.176 -44.036 1.00 13.73 96 PHE A O 1
ATOM 758 N N . LEU A 1 97 ? -1.840 1.568 -44.569 1.00 13.87 97 LEU A N 1
ATOM 759 C CA . LEU A 1 97 ? -2.675 2.505 -45.333 1.00 14.16 97 LEU A CA 1
ATOM 760 C C . LEU A 1 97 ? -3.220 3.606 -44.423 1.00 12.81 97 LEU A C 1
ATOM 761 O O . LEU A 1 97 ? -3.220 4.768 -44.806 1.00 12.66 97 LEU A O 1
ATOM 766 N N . HIS A 1 98 ? -3.689 3.244 -43.232 1.00 13.19 98 HIS A N 1
ATOM 767 C CA . HIS A 1 98 ? -4.160 4.202 -42.261 1.00 13.14 98 HIS A CA 1
ATOM 768 C C . HIS A 1 98 ? -3.054 5.238 -41.948 1.00 12.40 98 HIS A C 1
ATOM 769 O O . HIS A 1 98 ? -3.276 6.449 -42.070 1.00 13.44 98 HIS A O 1
ATOM 776 N N . TYR A 1 99 ? -1.835 4.795 -41.652 1.00 11.98 99 TYR A N 1
ATOM 777 C CA . TYR A 1 99 ? -0.742 5.765 -41.300 1.00 12.42 99 TYR A CA 1
ATOM 778 C C . TYR A 1 99 ? -0.423 6.671 -42.509 1.00 12.99 99 TYR A C 1
ATOM 779 O O . TYR A 1 99 ? -0.212 7.881 -42.349 1.00 13.26 99 TYR A O 1
ATOM 788 N N . GLN A 1 100 ? -0.385 6.100 -43.711 1.00 14.48 100 GLN A N 1
ATOM 789 C CA . GLN A 1 100 ? -0.059 6.839 -44.951 1.00 13.85 100 GLN A CA 1
ATOM 790 C C . GLN A 1 100 ? -1.081 7.947 -45.145 1.00 13.52 100 GLN A C 1
ATOM 791 O O . GLN A 1 100 ? -0.720 9.047 -45.520 1.00 13.85 100 GLN A O 1
ATOM 797 N N . SER A 1 101 ? -2.345 7.637 -44.829 1.00 14.10 101 SER A N 1
ATOM 798 C CA . SER A 1 101 ? -3.434 8.561 -45.051 1.00 13.48 101 SER A CA 1
ATOM 799 C C . SER A 1 101 ? -3.349 9.800 -44.155 1.00 14.07 101 SER A C 1
ATOM 800 O O . SER A 1 101 ? -4.048 10.779 -44.467 1.00 13.34 101 SER A O 1
ATOM 803 N N . TYR A 1 102 ? -2.494 9.796 -43.130 1.00 13.61 102 TYR A N 1
ATOM 804 C CA . TYR A 1 102 ? -2.217 10.984 -42.304 1.00 15.25 102 TYR A CA 1
ATOM 805 C C . TYR A 1 102 ? -0.902 11.686 -42.687 1.00 16.84 102 TYR A C 1
ATOM 806 O O . TYR A 1 102 ? -0.505 12.581 -41.961 1.00 20.59 102 TYR A O 1
ATOM 815 N N . GLY A 1 103 ? -0.227 11.251 -43.755 1.00 16.36 103 GLY A N 1
ATOM 816 C CA . GLY A 1 103 ? 1.015 11.866 -44.203 1.00 17.43 103 GLY A CA 1
ATOM 817 C C . GLY A 1 103 ? 2.222 11.312 -43.472 1.00 18.44 103 GLY A C 1
ATOM 818 O O . GLY A 1 103 ? 3.323 11.893 -43.548 1.00 18.60 103 GLY A O 1
ATOM 819 N N . ALA A 1 104 ? 2.056 10.126 -42.858 1.00 18.60 104 ALA A N 1
ATOM 820 C CA . ALA A 1 104 ? 3.120 9.489 -42.068 1.00 18.86 104 ALA A CA 1
ATOM 821 C C . ALA A 1 104 ? 3.878 8.452 -42.908 1.00 17.13 104 ALA A C 1
ATOM 822 O O . ALA A 1 104 ? 3.370 7.905 -43.862 1.00 19.49 104 ALA A O 1
ATOM 824 N N . ASN A 1 105 ? 5.143 8.217 -42.546 1.00 17.77 105 ASN A N 1
ATOM 825 C CA . ASN A 1 105 ? 5.908 7.049 -43.022 1.00 16.48 105 ASN A CA 1
ATOM 826 C C . ASN A 1 105 ? 5.493 5.840 -42.195 1.00 15.95 105 ASN A C 1
ATOM 827 O O . ASN A 1 105 ? 5.794 5.787 -41.014 1.00 16.67 105 ASN A O 1
ATOM 832 N N . PRO A 1 106 ? 4.752 4.861 -42.770 1.00 17.54 106 PRO A N 1
ATOM 833 C CA . PRO A 1 106 ? 4.169 3.773 -41.996 1.00 16.59 106 PRO A CA 1
ATOM 834 C C . PRO A 1 106 ? 5.220 2.882 -41.303 1.00 16.68 106 PRO A C 1
ATOM 835 O O . PRO A 1 106 ? 4.972 2.344 -40.205 1.00 15.43 106 PRO A O 1
ATOM 839 N N . VAL A 1 107 ? 6.402 2.753 -41.914 1.00 17.18 107 VAL A N 1
ATOM 840 C CA . VAL A 1 107 ? 7.457 1.917 -41.293 1.00 17.46 107 VAL A CA 1
ATOM 841 C C . VAL A 1 107 ? 7.953 2.578 -39.996 1.00 16.21 107 VAL A C 1
ATOM 842 O O . VAL A 1 107 ? 8.306 1.841 -39.033 1.00 16.89 107 VAL A O 1
ATOM 846 N N . LEU A 1 108 ? 8.038 3.922 -39.937 1.00 16.66 108 LEU A N 1
ATOM 847 C CA . LEU A 1 108 ? 8.499 4.584 -38.691 1.00 16.46 108 LEU A CA 1
ATOM 848 C C . LEU A 1 108 ? 7.430 4.513 -37.589 1.00 17.62 108 LEU A C 1
ATOM 849 O O . LEU A 1 108 ? 7.746 4.320 -36.443 1.00 18.00 108 LEU A O 1
ATOM 854 N N . VAL A 1 109 ? 6.150 4.633 -37.951 1.00 16.39 109 VAL A N 1
ATOM 855 C CA . VAL A 1 109 ? 5.108 4.391 -36.974 1.00 16.68 109 VAL A CA 1
ATOM 856 C C . VAL A 1 109 ? 5.212 2.968 -36.419 1.00 15.84 109 VAL A C 1
ATOM 857 O O . VAL A 1 109 ? 5.101 2.738 -35.183 1.00 16.49 109 VAL A O 1
ATOM 861 N N . GLN A 1 110 ? 5.338 1.987 -37.310 1.00 15.99 110 GLN A N 1
ATOM 862 C CA . GLN A 1 110 ? 5.329 0.586 -36.902 1.00 16.27 110 GLN A CA 1
ATOM 863 C C . GLN A 1 110 ? 6.497 0.336 -35.942 1.00 17.08 110 GLN A C 1
ATOM 864 O O . GLN A 1 110 ? 6.361 -0.386 -34.968 1.00 15.50 110 GLN A O 1
ATOM 870 N N . ASP A 1 111 ? 7.638 0.989 -36.202 1.00 17.02 111 ASP A N 1
ATOM 871 C CA . ASP A 1 111 ? 8.825 0.837 -35.397 1.00 19.77 111 ASP A CA 1
ATOM 872 C C . ASP A 1 111 ? 8.578 1.369 -33.978 1.00 18.39 111 ASP A C 1
ATOM 873 O O . ASP A 1 111 ? 9.004 0.776 -32.992 1.00 18.32 111 ASP A O 1
ATOM 878 N N . LYS A 1 112 ? 7.841 2.472 -33.853 1.00 16.26 112 LYS A N 1
ATOM 879 C CA . LYS A 1 112 ? 7.512 3.002 -32.547 1.00 16.67 112 LYS A CA 1
ATOM 880 C C . LYS A 1 112 ? 6.587 2.043 -31.787 1.00 17.04 112 LYS A C 1
ATOM 881 O O . LYS A 1 112 ? 6.741 1.867 -30.594 1.00 16.67 112 LYS A O 1
ATOM 887 N N . LEU A 1 113 ? 5.644 1.404 -32.499 1.00 15.01 113 LEU A N 1
ATOM 888 C CA . LEU A 1 113 ? 4.744 0.467 -31.826 1.00 15.38 113 LEU A CA 1
ATOM 889 C C . LEU A 1 113 ? 5.544 -0.746 -31.355 1.00 16.83 113 LEU A C 1
ATOM 890 O O . LEU A 1 113 ? 5.358 -1.186 -30.238 1.00 18.38 113 LEU A O 1
ATOM 895 N N . LYS A 1 114 ? 6.414 -1.256 -32.224 1.00 17.37 114 LYS A N 1
ATOM 896 C CA . LYS A 1 114 ? 7.239 -2.425 -31.902 1.00 18.58 114 LYS A CA 1
ATOM 897 C C . LYS A 1 114 ? 8.073 -2.178 -30.636 1.00 19.36 114 LYS A C 1
ATOM 898 O O . LYS A 1 114 ? 8.312 -3.118 -29.885 1.00 19.27 114 LYS A O 1
ATOM 904 N N . ASN A 1 115 ? 8.564 -0.954 -30.442 1.00 18.67 115 ASN A N 1
ATOM 905 C CA . ASN A 1 115 ? 9.507 -0.637 -29.348 1.00 21.60 115 ASN A CA 1
ATOM 906 C C . ASN A 1 115 ? 8.769 -0.278 -28.050 1.00 20.38 115 ASN A C 1
ATOM 907 O O . ASN A 1 115 ? 9.402 -0.068 -27.015 1.00 19.51 115 ASN A O 1
ATOM 912 N N . ALA A 1 116 ? 7.434 -0.201 -28.096 1.00 17.64 116 ALA A N 1
ATOM 913 C CA . ALA A 1 116 ? 6.595 0.236 -26.988 1.00 18.55 116 ALA A CA 1
ATOM 914 C C . ALA A 1 116 ? 6.248 -0.908 -26.027 1.00 18.51 116 ALA A C 1
ATOM 915 O O . ALA A 1 116 ? 6.194 -2.084 -26.404 1.00 18.62 116 ALA A O 1
ATOM 917 N N . LYS A 1 117 ? 5.994 -0.508 -24.780 1.00 18.69 117 LYS A N 1
ATOM 918 C CA . LYS A 1 117 ? 5.491 -1.355 -23.716 1.00 19.82 117 LYS A CA 1
ATOM 919 C C . LYS A 1 117 ? 4.208 -0.747 -23.171 1.00 16.47 117 LYS A C 1
ATOM 920 O O . LYS A 1 117 ? 4.157 0.447 -22.777 1.00 17.22 117 LYS A O 1
ATOM 926 N N . VAL A 1 118 ? 3.143 -1.562 -23.115 1.00 15.98 118 VAL A N 1
ATOM 927 C CA . VAL A 1 118 ? 1.895 -1.102 -22.587 1.00 14.42 118 VAL A CA 1
ATOM 928 C C . VAL A 1 118 ? 1.456 -2.023 -21.434 1.00 15.12 118 VAL A C 1
ATOM 929 O O . VAL A 1 118 ? 1.525 -3.240 -21.570 1.00 15.41 118 VAL A O 1
ATOM 933 N N . VAL A 1 119 ? 0.915 -1.423 -20.364 1.00 15.61 119 VAL A N 1
ATOM 934 C CA . VAL A 1 119 ? 0.305 -2.116 -19.230 1.00 14.93 119 VAL A CA 1
ATOM 935 C C . VAL A 1 119 ? -1.206 -2.079 -19.417 1.00 16.34 119 VAL A C 1
ATOM 936 O O . VAL A 1 119 ? -1.781 -1.034 -19.663 1.00 17.48 119 VAL A O 1
ATOM 940 N N . ILE A 1 120 ? -1.830 -3.249 -19.336 1.00 14.84 120 ILE A N 1
ATOM 941 C CA . ILE A 1 120 ? -3.285 -3.356 -19.250 1.00 16.53 120 ILE A CA 1
ATOM 942 C C . ILE A 1 120 ? -3.635 -3.650 -17.779 1.00 16.31 120 ILE A C 1
ATOM 943 O O . ILE A 1 120 ? -3.481 -4.803 -17.295 1.00 15.83 120 ILE A O 1
ATOM 948 N N . LEU A 1 121 ? -4.131 -2.628 -17.089 1.00 17.51 121 LEU A N 1
ATOM 949 C CA . LEU A 1 121 ? -4.511 -2.758 -15.683 1.00 17.90 121 LEU A CA 1
ATOM 950 C C . LEU A 1 121 ? -6.017 -3.034 -15.652 1.00 19.21 121 LEU A C 1
ATOM 951 O O . LEU A 1 121 ? -6.838 -2.108 -15.779 1.00 18.76 121 LEU A O 1
ATOM 956 N N . GLY A 1 122 ? -6.350 -4.326 -15.552 1.00 18.62 122 GLY A N 1
ATOM 957 C CA . GLY A 1 122 ? -7.710 -4.795 -15.643 1.00 20.28 122 GLY A CA 1
ATOM 958 C C . GLY A 1 122 ? -7.942 -5.469 -16.969 1.00 20.28 122 GLY A C 1
ATOM 959 O O . GLY A 1 122 ? -7.889 -4.811 -18.010 1.00 20.97 122 GLY A O 1
ATOM 960 N N . CYS A 1 123 ? -8.298 -6.754 -16.890 1.00 18.59 123 CYS A N 1
ATOM 961 C CA . CYS A 1 123 ? -8.421 -7.701 -18.013 1.00 17.62 123 CYS A CA 1
ATOM 962 C C . CYS A 1 123 ? -9.861 -8.200 -18.172 1.00 15.87 123 CYS A C 1
ATOM 963 O O . CYS A 1 123 ? -10.100 -9.337 -18.550 1.00 15.93 123 CYS A O 1
ATOM 966 N N . GLY A 1 124 ? -10.816 -7.301 -17.985 1.00 14.81 124 GLY A N 1
ATOM 967 C CA . GLY A 1 124 ? -12.211 -7.571 -18.210 1.00 15.11 124 GLY A CA 1
ATOM 968 C C . GLY A 1 124 ? -12.668 -7.071 -19.568 1.00 14.02 124 GLY A C 1
ATOM 969 O O . GLY A 1 124 ? -11.948 -7.224 -20.580 1.00 13.63 124 GLY A O 1
ATOM 970 N N . GLY A 1 125 ? -13.846 -6.430 -19.615 1.00 14.11 125 GLY A N 1
ATOM 971 C CA . GLY A 1 125 ? -14.438 -6.067 -20.911 1.00 14.11 125 GLY A CA 1
ATOM 972 C C . GLY A 1 125 ? -13.547 -5.114 -21.703 1.00 13.22 125 GLY A C 1
ATOM 973 O O . GLY A 1 125 ? -13.234 -5.278 -22.912 1.00 13.56 125 GLY A O 1
ATOM 974 N N . ILE A 1 126 ? -13.177 -4.019 -21.047 1.00 13.44 126 ILE A N 1
ATOM 975 C CA . ILE A 1 126 ? -12.337 -3.047 -21.719 1.00 14.21 126 ILE A CA 1
ATOM 976 C C . ILE A 1 126 ? -10.969 -3.657 -22.029 1.00 14.34 126 ILE A C 1
ATOM 977 O O . ILE A 1 126 ? -10.444 -3.534 -23.159 1.00 14.64 126 ILE A O 1
ATOM 982 N N . GLY A 1 127 ? -10.375 -4.319 -21.051 1.00 14.73 127 GLY A N 1
ATOM 983 C CA . GLY A 1 127 ? -9.042 -4.870 -21.210 1.00 15.46 127 GLY A CA 1
ATOM 984 C C . GLY A 1 127 ? -8.934 -5.881 -22.340 1.00 13.85 127 GLY A C 1
ATOM 985 O O . GLY A 1 127 ? -7.939 -5.926 -23.083 1.00 14.59 127 GLY A O 1
ATOM 986 N N . ASN A 1 128 ? -9.942 -6.746 -22.483 1.00 14.46 128 ASN A N 1
ATOM 987 C CA . ASN A 1 128 ? -9.984 -7.708 -23.538 1.00 14.19 128 ASN A CA 1
ATOM 988 C C . ASN A 1 128 ? -9.880 -7.012 -24.907 1.00 14.21 128 ASN A C 1
ATOM 989 O O . ASN A 1 128 ? -9.102 -7.394 -25.751 1.00 14.84 128 ASN A O 1
ATOM 994 N N . HIS A 1 129 ? -10.717 -6.008 -25.121 1.00 13.63 129 HIS A N 1
ATOM 995 C CA . HIS A 1 129 ? -10.843 -5.421 -26.422 1.00 13.05 129 HIS A CA 1
ATOM 996 C C . HIS A 1 129 ? -9.631 -4.552 -26.747 1.00 13.83 129 HIS A C 1
ATOM 997 O O . HIS A 1 129 ? -9.156 -4.591 -27.880 1.00 14.76 129 HIS A O 1
ATOM 1004 N N . VAL A 1 130 ? -9.122 -3.821 -25.763 1.00 13.64 130 VAL A N 1
ATOM 1005 C CA . VAL A 1 130 ? -7.930 -2.987 -26.000 1.00 12.81 130 VAL A CA 1
ATOM 1006 C C . VAL A 1 130 ? -6.729 -3.887 -26.292 1.00 13.11 130 VAL A C 1
ATOM 1007 O O . VAL A 1 130 ? -5.982 -3.625 -27.249 1.00 12.64 130 VAL A O 1
ATOM 1011 N N . SER A 1 131 ? -6.494 -4.888 -25.443 1.00 13.30 131 SER A N 1
ATOM 1012 C CA . SER A 1 131 ? -5.302 -5.741 -25.600 1.00 14.07 131 SER A CA 1
ATOM 1013 C C . SER A 1 131 ? -5.220 -6.368 -27.002 1.00 15.32 131 SER A C 1
ATOM 1014 O O . SER A 1 131 ? -4.133 -6.432 -27.576 1.00 13.97 131 SER A O 1
ATOM 1017 N N . VAL A 1 132 ? -6.333 -6.873 -27.553 1.00 13.40 132 VAL A N 1
ATOM 1018 C CA . VAL A 1 132 ? -6.249 -7.576 -28.798 1.00 14.64 132 VAL A CA 1
ATOM 1019 C C . VAL A 1 132 ? -6.000 -6.574 -29.936 1.00 14.77 132 VAL A C 1
ATOM 1020 O O . VAL A 1 132 ? -5.298 -6.879 -30.882 1.00 15.52 132 VAL A O 1
ATOM 1024 N N . ILE A 1 133 ? -6.579 -5.382 -29.854 1.00 13.02 133 ILE A N 1
ATOM 1025 C CA . ILE A 1 133 ? -6.259 -4.383 -30.876 1.00 13.18 133 ILE A CA 1
ATOM 1026 C C . ILE A 1 133 ? -4.764 -4.078 -30.836 1.00 13.71 133 ILE A C 1
ATOM 1027 O O . ILE A 1 133 ? -4.097 -3.979 -31.895 1.00 14.55 133 ILE A O 1
ATOM 1032 N N . LEU A 1 134 ? -4.223 -3.858 -29.636 1.00 13.23 134 LEU A N 1
ATOM 1033 C CA . LEU A 1 134 ? -2.831 -3.450 -29.540 1.00 13.73 134 LEU A CA 1
ATOM 1034 C C . LEU A 1 134 ? -1.929 -4.601 -30.016 1.00 14.26 134 LEU A C 1
ATOM 1035 O O . LEU A 1 134 ? -0.948 -4.369 -30.734 1.00 13.30 134 LEU A O 1
ATOM 1040 N N . ALA A 1 135 ? -2.245 -5.842 -29.630 1.00 14.90 135 ALA A N 1
ATOM 1041 C CA . ALA A 1 135 ? -1.429 -6.978 -30.015 1.00 15.08 135 ALA A CA 1
ATOM 1042 C C . ALA A 1 135 ? -1.423 -7.110 -31.540 1.00 15.93 135 ALA A C 1
ATOM 1043 O O . ALA A 1 135 ? -0.388 -7.300 -32.162 1.00 17.35 135 ALA A O 1
ATOM 1045 N N . THR A 1 136 ? -2.596 -6.987 -32.173 1.00 15.38 136 THR A N 1
ATOM 1046 C CA . THR A 1 136 ? -2.635 -7.246 -33.580 1.00 16.04 136 THR A CA 1
ATOM 1047 C C . THR A 1 136 ? -2.145 -6.037 -34.385 1.00 16.91 136 THR A C 1
ATOM 1048 O O . THR A 1 136 ? -1.864 -6.222 -35.554 1.00 18.23 136 THR A O 1
ATOM 1052 N N . SER A 1 137 ? -2.028 -4.868 -33.750 1.00 15.30 137 SER A N 1
ATOM 1053 C CA . SER A 1 137 ? -1.395 -3.696 -34.354 1.00 15.75 137 SER A CA 1
ATOM 1054 C C . SER A 1 137 ? 0.116 -3.702 -34.130 1.00 15.54 137 SER A C 1
ATOM 1055 O O . SER A 1 137 ? 0.811 -2.838 -34.645 1.00 14.97 137 SER A O 1
ATOM 1058 N N . GLY A 1 138 ? 0.629 -4.668 -33.360 1.00 15.45 138 GLY A N 1
ATOM 1059 C CA . GLY A 1 138 ? 2.099 -4.817 -33.238 1.00 16.39 138 GLY A CA 1
ATOM 1060 C C . GLY A 1 138 ? 2.758 -4.039 -32.107 1.00 17.02 138 GLY A C 1
ATOM 1061 O O . GLY A 1 138 ? 4.005 -3.848 -32.129 1.00 18.46 138 GLY A O 1
ATOM 1062 N N . ILE A 1 139 ? 2.010 -3.653 -31.065 1.00 17.65 139 ILE A N 1
ATOM 1063 C CA . ILE A 1 139 ? 2.626 -3.194 -29.821 1.00 16.93 139 ILE A CA 1
ATOM 1064 C C . ILE A 1 139 ? 3.526 -4.336 -29.294 1.00 16.92 139 ILE A C 1
ATOM 1065 O O . ILE A 1 139 ? 3.096 -5.492 -29.118 1.00 17.39 139 ILE A O 1
ATOM 1070 N N . GLY A 1 140 ? 4.800 -4.021 -29.046 1.00 16.89 140 GLY A N 1
ATOM 1071 C CA . GLY A 1 140 ? 5.825 -5.048 -28.893 1.00 17.31 140 GLY A CA 1
ATOM 1072 C C . GLY A 1 140 ? 5.723 -5.822 -27.579 1.00 18.22 140 GLY A C 1
ATOM 1073 O O . GLY A 1 140 ? 6.128 -6.984 -27.532 1.00 17.98 140 GLY A O 1
ATOM 1074 N N . GLU A 1 141 ? 5.300 -5.148 -26.504 1.00 18.70 141 GLU A N 1
ATOM 1075 C CA . GLU A 1 141 ? 5.254 -5.724 -25.166 1.00 19.27 141 GLU A CA 1
ATOM 1076 C C . GLU A 1 141 ? 3.989 -5.297 -24.439 1.00 19.37 141 GLU A C 1
ATOM 1077 O O . GLU A 1 141 ? 3.749 -4.129 -24.268 1.00 16.32 141 GLU A O 1
ATOM 1083 N N . ILE A 1 142 ? 3.207 -6.299 -24.016 1.00 17.67 142 ILE A N 1
ATOM 1084 C CA . ILE A 1 142 ? 1.977 -6.105 -23.316 1.00 18.23 142 ILE A CA 1
ATOM 1085 C C . ILE A 1 142 ? 2.051 -6.825 -21.953 1.00 20.29 142 ILE A C 1
ATOM 1086 O O . ILE A 1 142 ? 2.391 -8.024 -21.864 1.00 19.13 142 ILE A O 1
ATOM 1091 N N . ILE A 1 143 ? 1.741 -6.076 -20.882 1.00 18.31 143 ILE A N 1
ATOM 1092 C CA . ILE A 1 143 ? 1.743 -6.598 -19.503 1.00 18.97 143 ILE A CA 1
ATOM 1093 C C . ILE A 1 143 ? 0.299 -6.605 -19.026 1.00 18.86 143 ILE A C 1
ATOM 1094 O O . ILE A 1 143 ? -0.334 -5.560 -19.009 1.00 17.23 143 ILE A O 1
ATOM 1099 N N . LEU A 1 144 ? -0.208 -7.794 -18.706 1.00 15.96 144 LEU A N 1
ATOM 1100 C CA . LEU A 1 144 ? -1.568 -7.982 -18.272 1.00 16.29 144 LEU A CA 1
ATOM 1101 C C . LEU A 1 144 ? -1.629 -8.121 -16.747 1.00 17.61 144 LEU A C 1
ATOM 1102 O O . LEU A 1 144 ? -0.980 -8.994 -16.160 1.00 18.42 144 LEU A O 1
ATOM 1107 N N . ILE A 1 145 ? -2.474 -7.303 -16.124 1.00 17.86 145 ILE A N 1
ATOM 1108 C CA . ILE A 1 145 ? -2.645 -7.286 -14.657 1.00 18.72 145 ILE A CA 1
ATOM 1109 C C . ILE A 1 145 ? -4.112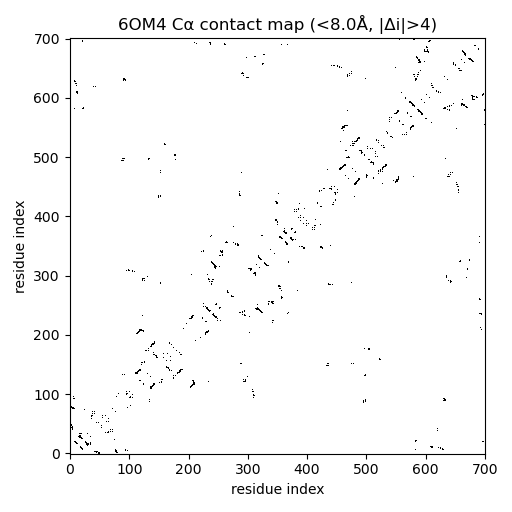 -7.501 -14.297 1.00 19.41 145 ILE A C 1
ATOM 1110 O O . ILE A 1 145 ? -4.998 -6.703 -14.643 1.00 18.13 145 ILE A O 1
ATOM 1115 N N . ASP A 1 146 ? -4.341 -8.557 -13.523 1.00 18.42 146 ASP A N 1
ATOM 1116 C CA . ASP A 1 146 ? -5.658 -8.868 -12.985 1.00 19.63 146 ASP A CA 1
ATOM 1117 C C . ASP A 1 146 ? -5.444 -9.984 -11.973 1.00 19.12 146 ASP A C 1
ATOM 1118 O O . ASP A 1 146 ? -4.402 -10.642 -12.000 1.00 21.16 146 ASP A O 1
ATOM 1123 N N . ASN A 1 147 ? -6.459 -10.231 -11.149 1.00 20.75 147 ASN A N 1
ATOM 1124 C CA . ASN A 1 147 ? -6.402 -11.348 -10.232 1.00 20.80 147 ASN A CA 1
ATOM 1125 C C . ASN A 1 147 ? -7.704 -12.141 -10.286 1.00 21.30 147 ASN A C 1
ATOM 1126 O O . ASN A 1 147 ? -7.892 -13.023 -9.472 1.00 22.01 147 ASN A O 1
ATOM 1131 N N . ASP A 1 148 ? -8.565 -11.880 -11.282 1.00 18.36 148 ASP A N 1
ATOM 1132 C CA . ASP A 1 148 ? -9.853 -12.539 -11.349 1.00 18.17 148 ASP A CA 1
ATOM 1133 C C . ASP A 1 148 ? -9.845 -13.814 -12.212 1.00 17.98 148 ASP A C 1
ATOM 1134 O O . ASP A 1 148 ? -9.030 -14.025 -13.100 1.00 18.03 148 ASP A O 1
ATOM 1139 N N . GLN A 1 149 ? -10.873 -14.623 -11.968 1.00 17.55 149 GLN A N 1
ATOM 1140 C CA . GLN A 1 149 ? -11.179 -15.815 -12.751 1.00 19.84 149 GLN A CA 1
ATOM 1141 C C . GLN A 1 149 ? -12.343 -15.515 -13.705 1.00 19.23 149 GLN A C 1
ATOM 1142 O O . GLN A 1 149 ? -13.258 -14.726 -13.364 1.00 20.07 149 GLN A O 1
ATOM 1148 N N . ILE A 1 150 ? -12.360 -16.254 -14.820 1.00 18.07 150 ILE A N 1
ATOM 1149 C CA . ILE A 1 150 ? -13.416 -16.128 -15.831 1.00 16.86 150 ILE A CA 1
ATOM 1150 C C . ILE A 1 150 ? -14.730 -16.729 -15.315 1.00 19.35 150 ILE A C 1
ATOM 1151 O O . ILE A 1 150 ? -14.778 -17.873 -14.850 1.00 19.44 150 ILE A O 1
ATOM 1156 N N . GLU A 1 151 ? -15.816 -15.977 -15.498 1.00 17.69 151 GLU A N 1
ATOM 1157 C CA . GLU A 1 151 ? -17.169 -16.453 -15.192 1.00 20.07 151 GLU A CA 1
ATOM 1158 C C . GLU A 1 151 ? -18.030 -16.458 -16.449 1.00 18.77 151 GLU A C 1
ATOM 1159 O O . GLU A 1 151 ? -17.787 -15.721 -17.402 1.00 17.99 151 GLU A O 1
ATOM 1165 N N . ASN A 1 152 ? -19.101 -17.252 -16.416 1.00 18.55 152 ASN A N 1
ATOM 1166 C CA . ASN A 1 152 ? -19.891 -17.388 -17.600 1.00 18.02 152 ASN A CA 1
ATOM 1167 C C . ASN A 1 152 ? -20.483 -16.030 -18.029 1.00 16.19 152 ASN A C 1
ATOM 1168 O O . ASN A 1 152 ? -20.622 -15.814 -19.211 1.00 16.31 152 ASN A O 1
ATOM 1173 N N . THR A 1 153 ? -20.870 -15.176 -17.075 1.00 15.94 153 THR A N 1
ATOM 1174 C CA . THR A 1 153 ? -21.495 -13.868 -17.416 1.00 15.63 153 THR A CA 1
ATOM 1175 C C . THR A 1 153 ? -20.518 -12.945 -18.155 1.00 16.41 153 THR A C 1
ATOM 1176 O O . THR A 1 153 ? -20.942 -12.027 -18.866 1.00 16.71 153 THR A O 1
ATOM 1180 N N . ASN A 1 154 ? -19.217 -13.210 -18.033 1.00 15.83 154 ASN A N 1
ATOM 1181 C CA . ASN A 1 154 ? -18.193 -12.415 -18.676 1.00 15.69 154 ASN A CA 1
ATOM 1182 C C . ASN A 1 154 ? -18.221 -12.544 -20.210 1.00 15.48 154 ASN A C 1
ATOM 1183 O O . ASN A 1 154 ? -17.710 -11.654 -20.920 1.00 15.17 154 ASN A O 1
ATOM 1188 N N . LEU A 1 155 ? -18.825 -13.612 -20.744 1.00 14.69 155 LEU A N 1
ATOM 1189 C CA . LEU A 1 155 ? -18.709 -13.926 -22.178 1.00 16.07 155 LEU A CA 1
ATOM 1190 C C . LEU A 1 155 ? -19.486 -12.947 -23.067 1.00 16.66 155 LEU A C 1
ATOM 1191 O O . LEU A 1 155 ? -19.192 -12.817 -24.284 1.00 19.09 155 LEU A O 1
ATOM 1196 N N . THR A 1 156 ? -20.387 -12.137 -22.491 1.00 16.53 156 THR A N 1
ATOM 1197 C CA . THR A 1 156 ? -21.099 -11.124 -23.312 1.00 17.05 156 THR A CA 1
ATOM 1198 C C . THR A 1 156 ? -20.154 -10.068 -23.919 1.00 17.35 156 THR A C 1
ATOM 1199 O O . THR A 1 156 ? -20.397 -9.653 -25.033 1.00 18.84 156 THR A O 1
ATOM 1203 N N . ARG A 1 157 ? -19.088 -9.673 -23.206 1.00 18.19 157 ARG A N 1
ATOM 1204 C CA . ARG A 1 157 ? -18.183 -8.549 -23.570 1.00 20.07 157 ARG A CA 1
ATOM 1205 C C . ARG A 1 157 ? -16.715 -8.995 -23.756 1.00 18.54 157 ARG A C 1
ATOM 1206 O O . ARG A 1 157 ? -15.951 -8.333 -24.513 1.00 17.69 157 ARG A O 1
ATOM 1214 N N . GLN A 1 158 ? -16.292 -10.066 -23.057 1.00 15.63 158 GLN A N 1
ATOM 1215 C CA . GLN A 1 158 ? -14.878 -10.374 -22.851 1.00 16.07 158 GLN A CA 1
ATOM 1216 C C . GLN A 1 158 ? -14.486 -11.376 -23.929 1.00 16.24 158 GLN A C 1
ATOM 1217 O O . GLN A 1 158 ? -14.475 -12.574 -23.713 1.00 16.91 158 GLN A O 1
ATOM 1223 N N . VAL A 1 159 ? -14.226 -10.812 -25.112 1.00 14.50 159 VAL A N 1
ATOM 1224 C CA . VAL A 1 159 ? -14.295 -11.468 -26.385 1.00 15.77 159 VAL A CA 1
ATOM 1225 C C . VAL A 1 159 ? -13.224 -12.549 -26.533 1.00 14.71 159 VAL A C 1
ATOM 1226 O O . VAL A 1 159 ? -13.375 -13.412 -27.336 1.00 16.07 159 VAL A O 1
ATOM 1230 N N . LEU A 1 160 ? -12.132 -12.469 -25.762 1.00 15.09 160 LEU A N 1
ATOM 1231 C CA . LEU A 1 160 ? -11.104 -13.483 -25.897 1.00 15.04 160 LEU A CA 1
ATOM 1232 C C . LEU A 1 160 ? -11.401 -14.765 -25.119 1.00 15.89 160 LEU A C 1
ATOM 1233 O O . LEU A 1 160 ? -10.686 -15.797 -25.370 1.00 17.67 160 LEU A O 1
ATOM 1238 N N . PHE A 1 161 ? -12.522 -14.805 -24.383 1.00 15.13 161 PHE A N 1
ATOM 1239 C CA . PHE A 1 161 ? -12.856 -15.924 -23.511 1.00 15.93 161 PHE A CA 1
ATOM 1240 C C . PHE A 1 161 ? -13.932 -16.794 -24.173 1.00 17.33 161 PHE A C 1
ATOM 1241 O O . PHE A 1 161 ? -14.857 -16.301 -24.782 1.00 17.67 161 PHE A O 1
ATOM 1249 N N . SER A 1 162 ? -13.784 -18.100 -23.986 1.00 19.44 162 SER A N 1
ATOM 1250 C CA . SER A 1 162 ? -14.765 -19.117 -24.467 1.00 19.31 162 SER A CA 1
ATOM 1251 C C . SER A 1 162 ? -15.390 -19.846 -23.269 1.00 18.63 162 SER A C 1
ATOM 1252 O O . SER A 1 162 ? -14.934 -19.704 -22.099 1.00 17.25 162 SER A O 1
ATOM 1255 N N . GLU A 1 163 ? -16.427 -20.653 -23.544 1.00 17.57 163 GLU A N 1
ATOM 1256 C CA . GLU A 1 163 ? -17.088 -21.371 -22.494 1.00 18.73 163 GLU A CA 1
ATOM 1257 C C . GLU A 1 163 ? -16.089 -22.272 -21.779 1.00 18.10 163 GLU A C 1
ATOM 1258 O O . GLU A 1 163 ? -16.228 -22.461 -20.556 1.00 19.38 163 GLU A O 1
ATOM 1264 N N . ASP A 1 164 ? -15.169 -22.872 -22.551 1.00 18.12 164 ASP A N 1
ATOM 1265 C CA . ASP A 1 164 ? -14.172 -23.820 -22.030 1.00 24.88 164 ASP A CA 1
ATOM 1266 C C . ASP A 1 164 ? -13.195 -23.139 -21.081 1.00 23.40 164 ASP A C 1
ATOM 1267 O O . ASP A 1 164 ? -12.422 -23.853 -20.382 1.00 21.74 164 ASP A O 1
ATOM 1272 N N . ASP A 1 165 ? -13.232 -21.800 -21.046 1.00 19.80 165 ASP A N 1
ATOM 1273 C CA . ASP A 1 165 ? -12.274 -21.025 -20.246 1.00 19.21 165 ASP A CA 1
ATOM 1274 C C . ASP A 1 165 ? -12.844 -20.681 -18.863 1.00 17.77 165 ASP A C 1
ATOM 1275 O O . ASP A 1 165 ? -12.094 -20.146 -18.045 1.00 19.16 165 ASP A O 1
ATOM 1280 N N . VAL A 1 166 ? -14.142 -20.948 -18.587 1.00 18.18 166 VAL A N 1
ATOM 1281 C CA . VAL A 1 166 ? -14.737 -20.551 -17.353 1.00 17.79 166 VAL A CA 1
ATOM 1282 C C . VAL A 1 166 ? -13.971 -21.213 -16.206 1.00 19.16 166 VAL A C 1
ATOM 1283 O O . VAL A 1 166 ? -13.700 -22.421 -16.261 1.00 21.49 166 VAL A O 1
ATOM 1287 N N . GLY A 1 167 ? -13.577 -20.398 -15.217 1.00 18.64 167 GLY A N 1
ATOM 1288 C CA . GLY A 1 167 ? -12.833 -20.848 -14.044 1.00 20.07 167 GLY A CA 1
ATOM 1289 C C . GLY A 1 167 ? -11.333 -20.593 -14.148 1.00 20.19 167 GLY A C 1
ATOM 1290 O O . GLY A 1 167 ? -10.622 -20.578 -13.121 1.00 21.11 167 GLY A O 1
ATOM 1291 N N . LYS A 1 168 ? -10.819 -20.359 -15.364 1.00 20.52 168 LYS A N 1
ATOM 1292 C CA . LYS A 1 168 ? -9.404 -20.100 -15.566 1.00 21.22 168 LYS A CA 1
ATOM 1293 C C . LYS A 1 168 ? -9.116 -18.634 -15.253 1.00 20.58 168 LYS A C 1
ATOM 1294 O O . LYS A 1 168 ? -10.040 -17.826 -15.105 1.00 18.23 168 LYS A O 1
ATOM 1300 N N . ASN A 1 169 ? -7.828 -18.303 -15.133 1.00 17.76 169 ASN A N 1
ATOM 1301 C CA . ASN A 1 169 ? -7.431 -16.940 -14.787 1.00 19.65 169 ASN A CA 1
ATOM 1302 C C . ASN A 1 169 ? -7.552 -16.081 -16.052 1.00 18.04 169 ASN A C 1
ATOM 1303 O O . ASN A 1 169 ? -7.230 -16.529 -17.164 1.00 18.66 169 ASN A O 1
ATOM 1308 N N . LYS A 1 170 ? -8.011 -14.835 -15.902 1.00 17.71 170 LYS A N 1
ATOM 1309 C CA . LYS A 1 170 ? -8.122 -13.940 -17.055 1.00 17.67 170 LYS A CA 1
ATOM 1310 C C . LYS A 1 170 ? -6.766 -13.655 -17.705 1.00 17.98 170 LYS A C 1
ATOM 1311 O O . LYS A 1 170 ? -6.659 -13.680 -18.961 1.00 17.31 170 LYS A O 1
ATOM 1317 N N . THR A 1 171 ? -5.723 -13.376 -16.908 1.00 17.71 171 THR A N 1
ATOM 1318 C CA . THR A 1 171 ? -4.453 -13.006 -17.527 1.00 18.50 171 THR A CA 1
ATOM 1319 C C . THR A 1 171 ? -3.946 -14.163 -18.395 1.00 20.00 171 THR A C 1
ATOM 1320 O O . THR A 1 171 ? -3.357 -13.920 -19.429 1.00 17.81 171 THR A O 1
ATOM 1324 N N . GLU A 1 172 ? -4.143 -15.418 -17.954 1.00 19.44 172 GLU A N 1
ATOM 1325 C CA . GLU A 1 172 ? -3.549 -16.545 -18.643 1.00 21.61 172 GLU A CA 1
ATOM 1326 C C . GLU A 1 172 ? -4.288 -16.791 -19.975 1.00 19.57 172 GLU A C 1
ATOM 1327 O O . GLU A 1 172 ? -3.678 -17.064 -20.973 1.00 19.78 172 GLU A O 1
ATOM 1333 N N . VAL A 1 173 ? -5.611 -16.599 -20.004 1.00 17.11 173 VAL A N 1
ATOM 1334 C CA . VAL A 1 173 ? -6.331 -16.786 -21.227 1.00 17.09 173 VAL A CA 1
ATOM 1335 C C . VAL A 1 173 ? -6.111 -15.622 -22.201 1.00 17.16 173 VAL A C 1
ATOM 1336 O O . VAL A 1 173 ? -5.932 -15.872 -23.383 1.00 16.81 173 VAL A O 1
ATOM 1340 N N . ILE A 1 174 ? -6.125 -14.381 -21.718 1.00 16.42 174 ILE A N 1
ATOM 1341 C CA . ILE A 1 174 ? -5.771 -13.269 -22.612 1.00 15.80 174 ILE A CA 1
ATOM 1342 C C . ILE A 1 174 ? -4.395 -13.534 -23.240 1.00 15.69 174 ILE A C 1
ATOM 1343 O O . ILE A 1 174 ? -4.243 -13.420 -24.473 1.00 15.46 174 ILE A O 1
ATOM 1348 N N . LYS A 1 175 ? -3.399 -13.909 -22.429 1.00 15.31 175 LYS A N 1
ATOM 1349 C CA . LYS A 1 175 ? -2.066 -14.118 -22.968 1.00 17.03 175 LYS A CA 1
ATOM 1350 C C . LYS A 1 175 ? -2.109 -15.181 -24.070 1.00 17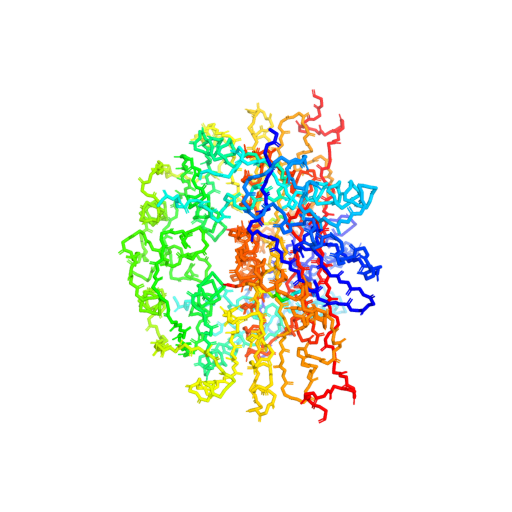.32 175 LYS A C 1
ATOM 1351 O O . LYS A 1 175 ? -1.519 -15.020 -25.132 1.00 17.73 175 LYS A O 1
ATOM 1357 N N . ARG A 1 176 ? -2.806 -16.301 -23.815 1.00 17.00 176 ARG A N 1
ATOM 1358 C CA . ARG A 1 176 ? -2.842 -17.404 -24.806 1.00 17.98 176 ARG A CA 1
ATOM 1359 C C . ARG A 1 176 ? -3.449 -16.876 -26.119 1.00 16.65 176 ARG A C 1
ATOM 1360 O O . ARG A 1 176 ? -2.939 -17.098 -27.192 1.00 16.04 176 ARG A O 1
ATOM 1368 N N . GLU A 1 177 ? -4.539 -16.125 -25.997 1.00 16.77 177 GLU A N 1
ATOM 1369 C CA . GLU A 1 177 ? -5.301 -15.684 -27.159 1.00 16.79 177 GLU A CA 1
ATOM 1370 C C . GLU A 1 177 ? -4.568 -14.577 -27.938 1.00 16.55 177 GLU A C 1
ATOM 1371 O O . GLU A 1 177 ? -4.693 -14.507 -29.138 1.00 15.28 177 GLU A O 1
ATOM 1377 N N . LEU A 1 178 ? -3.798 -13.731 -27.243 1.00 17.31 178 LEU A N 1
ATOM 1378 C CA . LEU A 1 178 ? -3.049 -12.681 -27.868 1.00 16.13 178 LEU A CA 1
ATOM 1379 C C . LEU A 1 178 ? -1.934 -13.325 -28.688 1.00 16.33 178 LEU A C 1
ATOM 1380 O O . LEU A 1 178 ? -1.680 -12.938 -29.801 1.00 17.26 178 LEU A O 1
ATOM 1385 N N . LEU A 1 179 ? -1.247 -14.316 -28.110 1.00 16.30 179 LEU A N 1
ATOM 1386 C CA . LEU A 1 179 ? -0.119 -14.940 -28.804 1.00 17.97 179 LEU A CA 1
ATOM 1387 C C . LEU A 1 179 ? -0.618 -15.841 -29.944 1.00 17.29 179 LEU A C 1
ATOM 1388 O O . LEU A 1 179 ? 0.099 -16.069 -30.920 1.00 18.54 179 LEU A O 1
ATOM 1393 N N . LYS A 1 180 ? -1.868 -16.310 -29.884 1.00 16.87 180 LYS A N 1
ATOM 1394 C CA . LYS A 1 180 ? -2.399 -17.037 -31.035 1.00 18.72 180 LYS A CA 1
ATOM 1395 C C . LYS A 1 180 ? -2.627 -16.106 -32.230 1.00 19.27 180 LYS A C 1
ATOM 1396 O O . LYS A 1 180 ? -2.654 -16.577 -33.383 1.00 18.28 180 LYS A O 1
ATOM 1402 N N . ARG A 1 181 ? -2.882 -14.822 -31.935 1.00 17.46 181 ARG A N 1
ATOM 1403 C CA . ARG A 1 181 ? -3.183 -13.807 -32.928 1.00 17.46 181 ARG A CA 1
ATOM 1404 C C . ARG A 1 181 ? -1.940 -13.104 -33.452 1.00 16.90 181 ARG A C 1
ATOM 1405 O O . ARG A 1 181 ? -1.936 -12.730 -34.635 1.00 17.47 181 ARG A O 1
ATOM 1413 N N . ASN A 1 182 ? -0.947 -12.904 -32.595 1.00 17.12 182 ASN A N 1
ATOM 1414 C CA . ASN A 1 182 ? 0.317 -12.305 -32.997 1.00 17.58 182 ASN A CA 1
ATOM 1415 C C . ASN A 1 182 ? 1.465 -12.917 -32.181 1.00 18.29 182 ASN A C 1
ATOM 1416 O O . ASN A 1 182 ? 1.710 -12.534 -31.041 1.00 21.69 182 ASN A O 1
ATOM 1421 N N . SER A 1 183 ? 2.188 -13.843 -32.790 1.00 18.61 183 SER A N 1
ATOM 1422 C CA . SER A 1 183 ? 3.215 -14.573 -32.082 1.00 21.53 183 SER A CA 1
ATOM 1423 C C . SER A 1 183 ? 4.546 -13.817 -32.131 1.00 23.05 183 SER A C 1
ATOM 1424 O O . SER A 1 183 ? 5.518 -14.298 -31.563 1.00 22.82 183 SER A O 1
ATOM 1427 N N . GLU A 1 184 ? 4.557 -12.635 -32.752 1.00 22.99 184 GLU A N 1
ATOM 1428 C CA . GLU A 1 184 ? 5.771 -11.798 -32.913 1.00 26.36 184 GLU A CA 1
ATOM 1429 C C . GLU A 1 184 ? 5.949 -10.850 -31.701 1.00 25.57 184 GLU A C 1
ATOM 1430 O O . GLU A 1 184 ? 6.980 -10.204 -31.603 1.00 27.19 184 GLU A O 1
ATOM 1436 N N . ILE A 1 185 ? 4.974 -10.763 -30.784 1.00 23.25 185 ILE A N 1
ATOM 1437 C CA . ILE A 1 185 ? 5.052 -9.826 -29.668 1.00 23.95 185 ILE A CA 1
ATOM 1438 C C . ILE A 1 185 ? 5.353 -10.583 -28.371 1.00 23.48 185 ILE A C 1
ATOM 1439 O O . ILE A 1 185 ? 5.380 -11.803 -28.340 1.00 22.71 185 ILE A O 1
ATOM 1444 N N . SER A 1 186 ? 5.579 -9.811 -27.307 1.00 21.12 186 SER A N 1
ATOM 1445 C CA . SER A 1 186 ? 5.878 -10.323 -25.968 1.00 21.00 186 SER A CA 1
ATOM 1446 C C . SER A 1 186 ? 4.714 -9.986 -25.042 1.00 21.74 186 SER A C 1
ATOM 1447 O O . SER A 1 186 ? 4.291 -8.812 -25.017 1.00 20.26 186 SER A O 1
ATOM 1450 N N . VAL A 1 187 ? 4.220 -10.978 -24.277 1.00 19.02 187 VAL A N 1
ATOM 1451 C CA . VAL A 1 187 ? 3.144 -10.778 -23.307 1.00 19.07 187 VAL A CA 1
ATOM 1452 C C . VAL A 1 187 ? 3.569 -11.400 -21.983 1.00 20.48 187 VAL A C 1
ATOM 1453 O O . VAL A 1 187 ? 4.076 -12.511 -21.975 1.00 20.01 187 VAL A O 1
ATOM 1457 N N . SER A 1 188 ? 3.343 -10.676 -20.886 1.00 19.61 188 SER A N 1
ATOM 1458 C CA . SER A 1 188 ? 3.601 -11.157 -19.554 1.00 22.76 188 SER A CA 1
ATOM 1459 C C . SER A 1 188 ? 2.381 -10.840 -18.659 1.00 23.48 188 SER A C 1
ATOM 1460 O O . SER A 1 188 ? 1.513 -10.044 -19.038 1.00 21.04 188 SER A O 1
ATOM 1463 N N . GLU A 1 189 ? 2.257 -11.576 -17.551 1.00 20.65 189 GLU A N 1
ATOM 1464 C CA . GLU A 1 189 ? 1.149 -11.503 -16.646 1.00 21.65 189 GLU A CA 1
ATOM 1465 C C . GLU A 1 189 ? 1.649 -11.093 -15.259 1.00 21.00 189 GLU A C 1
ATOM 1466 O O . GLU A 1 189 ? 2.732 -11.503 -14.845 1.00 22.70 189 GLU A O 1
ATOM 1472 N N . ILE A 1 190 ? 0.826 -10.338 -14.528 1.00 18.33 190 ILE A N 1
ATOM 1473 C CA . ILE A 1 190 ? 1.028 -10.033 -13.097 1.00 20.13 190 ILE A CA 1
ATOM 1474 C C . ILE A 1 190 ? -0.313 -10.278 -12.379 1.00 20.04 190 ILE A C 1
ATOM 1475 O O . ILE A 1 190 ? -1.337 -9.669 -12.760 1.00 22.16 190 ILE A O 1
ATOM 1480 N N . ALA A 1 191 ? -0.325 -11.188 -11.384 1.00 18.74 191 ALA A N 1
ATOM 1481 C CA . ALA A 1 191 ? -1.523 -11.471 -10.600 1.00 21.46 191 ALA A CA 1
ATOM 1482 C C . ALA A 1 191 ? -1.601 -10.482 -9.434 1.00 22.51 191 ALA A C 1
ATOM 1483 O O . ALA A 1 191 ? -0.885 -10.633 -8.431 1.00 23.93 191 ALA A O 1
ATOM 1485 N N . LEU A 1 192 ? -2.474 -9.466 -9.540 1.00 20.05 192 LEU A N 1
ATOM 1486 C CA . LEU A 1 192 ? -2.477 -8.412 -8.577 1.00 20.71 192 LEU A CA 1
ATOM 1487 C C . LEU A 1 192 ? -3.858 -7.778 -8.549 1.00 22.83 192 LEU A C 1
ATOM 1488 O O . LEU A 1 192 ? -4.446 -7.542 -9.599 1.00 21.71 192 LEU A O 1
ATOM 1493 N N . ASN A 1 193 ? -4.356 -7.549 -7.336 1.00 23.72 193 ASN A N 1
ATOM 1494 C CA . ASN A 1 193 ? -5.515 -6.733 -7.084 1.00 27.04 193 ASN A CA 1
ATOM 1495 C C . ASN A 1 193 ? -5.026 -5.473 -6.362 1.00 26.82 193 ASN A C 1
ATOM 1496 O O . ASN A 1 193 ? -4.468 -5.558 -5.281 1.00 26.88 193 ASN A O 1
ATOM 1501 N N . ILE A 1 194 ? -5.167 -4.314 -6.999 1.00 25.75 194 ILE A N 1
ATOM 1502 C CA . ILE A 1 194 ? -4.874 -3.066 -6.334 1.00 25.55 194 ILE A CA 1
ATOM 1503 C C . ILE A 1 194 ? -6.039 -2.693 -5.417 1.00 25.45 194 ILE A C 1
ATOM 1504 O O . ILE A 1 194 ? -6.990 -2.015 -5.834 1.00 26.66 194 ILE A O 1
ATOM 1509 N N . ASN A 1 195 ? -5.910 -3.068 -4.147 1.00 28.30 195 ASN A N 1
ATOM 1510 C CA . ASN A 1 195 ? -6.936 -2.769 -3.124 1.00 30.66 195 ASN A CA 1
ATOM 1511 C C . ASN A 1 195 ? -6.463 -1.687 -2.136 1.00 31.77 195 ASN A C 1
ATOM 1512 O O . ASN A 1 195 ? -7.240 -1.290 -1.256 1.00 28.98 195 ASN A O 1
ATOM 1517 N N . ASP A 1 196 ? -5.200 -1.237 -2.260 1.00 26.41 196 ASP A N 1
ATOM 1518 C CA . ASP A 1 196 ? -4.701 -0.081 -1.550 1.00 26.30 196 ASP A CA 1
ATOM 1519 C C . ASP A 1 196 ? -3.821 0.718 -2.504 1.00 23.41 196 ASP A C 1
ATOM 1520 O O . ASP A 1 196 ? -3.215 0.153 -3.398 1.00 23.58 196 ASP A O 1
ATOM 1525 N N . TYR A 1 197 ? -3.693 2.016 -2.237 1.00 22.62 197 TYR A N 1
ATOM 1526 C CA . TYR A 1 197 ? -2.875 2.899 -3.039 1.00 22.20 197 TYR A CA 1
ATOM 1527 C C . TYR A 1 197 ? -1.462 2.349 -3.247 1.00 23.83 197 TYR A C 1
ATOM 1528 O O . TYR A 1 197 ? -0.884 2.440 -4.348 1.00 21.99 197 TYR A O 1
ATOM 1537 N N . THR A 1 198 ? -0.888 1.796 -2.181 1.00 24.16 198 THR A N 1
ATOM 1538 C CA . THR A 1 198 ? 0.489 1.360 -2.148 1.00 24.40 198 THR A CA 1
ATOM 1539 C C . THR A 1 198 ? 0.769 0.185 -3.106 1.00 22.40 198 THR A C 1
ATOM 1540 O O . THR A 1 198 ? 1.884 0.015 -3.586 1.00 22.72 198 THR A O 1
ATOM 1544 N N . ASP A 1 199 ? -0.249 -0.594 -3.458 1.00 20.03 199 ASP A N 1
ATOM 1545 C CA . ASP A 1 199 ? -0.083 -1.676 -4.416 1.00 21.72 199 ASP A CA 1
ATOM 1546 C C . ASP A 1 199 ? 0.322 -1.179 -5.823 1.00 21.23 199 ASP A C 1
ATOM 1547 O O . ASP A 1 199 ? 0.811 -1.947 -6.606 1.00 21.69 199 ASP A O 1
ATOM 1552 N N . LEU A 1 200 ? 0.102 0.102 -6.139 1.00 21.95 200 LEU A N 1
ATOM 1553 C CA . LEU A 1 200 ? 0.485 0.656 -7.459 1.00 20.80 200 LEU A CA 1
ATOM 1554 C C . LEU A 1 200 ? 2.002 0.663 -7.664 1.00 21.88 200 LEU A C 1
ATOM 1555 O O . LEU A 1 200 ? 2.459 0.627 -8.805 1.00 21.84 200 LEU A O 1
ATOM 1560 N N . HIS A 1 201 ? 2.774 0.586 -6.565 1.00 22.21 201 HIS A N 1
ATOM 1561 C CA . HIS A 1 201 ? 4.217 0.416 -6.663 1.00 23.30 201 HIS A CA 1
ATOM 1562 C C . HIS A 1 201 ? 4.596 -0.910 -7.342 1.00 24.63 201 HIS A C 1
ATOM 1563 O O . HIS A 1 201 ? 5.742 -1.034 -7.772 1.00 26.72 201 HIS A O 1
ATOM 1570 N N . LYS A 1 202 ? 3.678 -1.891 -7.393 1.00 24.97 202 LYS A N 1
ATOM 1571 C CA . LYS A 1 202 ? 3.945 -3.200 -7.988 1.00 25.70 202 LYS A CA 1
ATOM 1572 C C . LYS A 1 202 ? 3.691 -3.183 -9.504 1.00 26.48 202 LYS A C 1
ATOM 1573 O O . LYS A 1 202 ? 3.928 -4.185 -10.194 1.00 29.27 202 LYS A O 1
ATOM 1579 N N . VAL A 1 203 ? 3.159 -2.074 -10.031 1.00 24.08 203 VAL A N 1
ATOM 1580 C CA . VAL A 1 203 ? 2.835 -1.988 -11.447 1.00 22.39 203 VAL A CA 1
ATOM 1581 C C . VAL A 1 203 ? 4.023 -1.394 -12.196 1.00 23.75 203 VAL A C 1
ATOM 1582 O O . VAL A 1 203 ? 4.454 -0.277 -11.889 1.00 24.45 203 VAL A O 1
ATOM 1586 N N . PRO A 1 204 ? 4.587 -2.106 -13.193 1.00 23.36 204 PRO A N 1
ATOM 1587 C CA . PRO A 1 204 ? 5.784 -1.639 -13.888 1.00 21.81 204 PRO A CA 1
ATOM 1588 C C . PRO A 1 204 ? 5.544 -0.344 -14.676 1.00 21.65 204 PRO A C 1
ATOM 1589 O O . PRO A 1 204 ? 4.433 -0.073 -15.093 1.00 20.87 204 PRO A O 1
ATOM 1593 N N . GLU A 1 205 ? 6.599 0.470 -14.770 1.00 21.12 205 GLU A N 1
ATOM 1594 C CA . GLU A 1 205 ? 6.678 1.587 -15.682 1.00 24.15 205 GLU A CA 1
ATOM 1595 C C . GLU A 1 205 ? 6.451 1.067 -17.102 1.00 20.59 205 GLU A C 1
ATOM 1596 O O . GLU A 1 205 ? 6.804 -0.064 -17.411 1.00 20.99 205 GLU A O 1
ATOM 1602 N N . ALA A 1 206 ? 5.860 1.905 -17.962 1.00 19.76 206 ALA A N 1
ATOM 1603 C CA . ALA A 1 206 ? 5.641 1.566 -19.346 1.00 19.62 206 ALA A CA 1
ATOM 1604 C C . ALA A 1 206 ? 5.453 2.857 -20.152 1.00 18.41 206 ALA A C 1
ATOM 1605 O O . ALA A 1 206 ? 5.348 3.936 -19.585 1.00 17.20 206 ALA A O 1
ATOM 1607 N N . ASP A 1 207 ? 5.338 2.718 -21.472 1.00 17.75 207 ASP A N 1
ATOM 1608 C CA . ASP A 1 207 ? 5.073 3.878 -22.338 1.00 18.72 207 ASP A CA 1
ATOM 1609 C C . ASP A 1 207 ? 3.742 4.522 -21.945 1.00 17.65 207 ASP A C 1
ATOM 1610 O O . ASP A 1 207 ? 3.630 5.753 -22.007 1.00 16.75 207 ASP A O 1
ATOM 1615 N N . ILE A 1 208 ? 2.743 3.686 -21.598 1.00 15.77 208 ILE A N 1
ATOM 1616 C CA . ILE A 1 208 ? 1.415 4.116 -21.156 1.00 14.81 208 ILE A CA 1
ATOM 1617 C C . ILE A 1 208 ? 0.750 2.960 -20.396 1.00 14.67 208 ILE A C 1
ATOM 1618 O O . ILE A 1 208 ? 0.989 1.759 -20.698 1.00 15.97 208 ILE A O 1
ATOM 1623 N N . TRP A 1 209 ? -0.028 3.323 -19.376 1.00 14.45 209 TRP A N 1
ATOM 1624 C CA . TRP A 1 209 ? -0.947 2.430 -18.739 1.00 15.60 209 TRP A CA 1
ATOM 1625 C C . TRP A 1 209 ? -2.343 2.603 -19.337 1.00 14.63 209 TRP A C 1
ATOM 1626 O O . TRP A 1 209 ? -2.897 3.726 -19.368 1.00 14.45 209 TRP A O 1
ATOM 1637 N N . VAL A 1 210 ? -2.967 1.459 -19.630 1.00 14.93 210 VAL A N 1
ATOM 1638 C CA . VAL A 1 210 ? -4.351 1.416 -19.918 1.00 15.36 210 VAL A CA 1
ATOM 1639 C C . VAL A 1 210 ? -5.055 1.070 -18.610 1.00 16.71 210 VAL A C 1
ATOM 1640 O O . VAL A 1 210 ? -4.906 -0.036 -18.111 1.00 16.42 210 VAL A O 1
ATOM 1644 N N . VAL A 1 211 ? -5.865 1.997 -18.117 1.00 14.79 211 VAL A N 1
ATOM 1645 C CA . VAL A 1 211 ? -6.503 1.852 -16.829 1.00 15.67 211 VAL A CA 1
ATOM 1646 C C . VAL A 1 211 ? -7.939 1.390 -17.072 1.00 16.11 211 VAL A C 1
ATOM 1647 O O . VAL A 1 211 ? -8.835 2.201 -17.372 1.00 15.49 211 VAL A O 1
ATOM 1651 N N . SER A 1 212 ? -8.102 0.067 -16.977 1.00 18.12 212 SER A N 1
ATOM 1652 C CA . SER A 1 212 ? -9.330 -0.651 -17.346 1.00 20.58 212 SER A CA 1
ATOM 1653 C C . SER A 1 212 ? -9.793 -1.520 -16.166 1.00 22.16 212 SER A C 1
ATOM 1654 O O . SER A 1 212 ? -10.301 -2.639 -16.366 1.00 21.84 212 SER A O 1
ATOM 1657 N N . ALA A 1 213 ? -9.606 -0.991 -14.950 1.00 18.91 213 ALA A N 1
ATOM 1658 C CA . ALA A 1 213 ? -9.966 -1.586 -13.673 1.00 18.51 213 ALA A CA 1
ATOM 1659 C C . ALA A 1 213 ? -10.755 -0.525 -12.917 1.00 20.36 213 ALA A C 1
ATOM 1660 O O . ALA A 1 213 ? -10.509 0.670 -13.116 1.00 20.61 213 ALA A O 1
ATOM 1662 N N . ASP A 1 214 ? -11.673 -0.966 -12.054 1.00 19.34 214 ASP A N 1
ATOM 1663 C CA . ASP A 1 214 ? -12.754 -0.112 -11.599 1.00 21.23 214 ASP A CA 1
ATOM 1664 C C . ASP A 1 214 ? -13.174 -0.297 -10.127 1.00 22.13 214 ASP A C 1
ATOM 1665 O O . ASP A 1 214 ? -14.187 0.274 -9.751 1.00 23.08 214 ASP A O 1
ATOM 1670 N N . HIS A 1 215 ? -12.411 -1.031 -9.311 1.00 20.84 215 HIS A N 1
ATOM 1671 C CA . HIS A 1 215 ? -12.671 -1.217 -7.891 1.00 23.54 215 HIS A CA 1
ATOM 1672 C C . HIS A 1 215 ? -11.455 -0.796 -7.077 1.00 18.91 215 HIS A C 1
ATOM 1673 O O . HIS A 1 215 ? -10.359 -1.253 -7.386 1.00 19.80 215 HIS A O 1
ATOM 1680 N N . PRO A 1 216 ? -11.640 0.031 -6.038 1.00 19.54 216 PRO A N 1
ATOM 1681 C CA . PRO A 1 216 ? -12.870 0.685 -5.638 1.00 21.25 216 PRO A CA 1
ATOM 1682 C C . PRO A 1 216 ? -13.245 1.869 -6.538 1.00 20.42 216 PRO A C 1
ATOM 1683 O O . PRO A 1 216 ? -12.573 2.110 -7.520 1.00 19.98 216 PRO A O 1
ATOM 1687 N N . PHE A 1 217 ? -14.318 2.576 -6.187 1.00 22.24 217 PHE A N 1
ATOM 1688 C CA . PHE A 1 217 ? -14.785 3.710 -6.946 1.00 23.46 217 PHE A CA 1
ATOM 1689 C C . PHE A 1 217 ? -13.652 4.736 -7.073 1.00 22.74 217 PHE A C 1
ATOM 1690 O O . PHE A 1 217 ? -13.653 5.488 -8.032 1.00 24.24 217 PHE A O 1
ATOM 1698 N N . ASN A 1 218 ? -12.722 4.784 -6.116 1.00 21.04 218 ASN A N 1
ATOM 1699 C CA . ASN A 1 218 ? -11.657 5.819 -6.157 1.00 21.90 218 ASN A CA 1
ATOM 1700 C C . ASN A 1 218 ? -10.334 5.237 -6.666 1.00 20.21 218 ASN A C 1
ATOM 1701 O O . ASN A 1 218 ? -9.298 5.854 -6.511 1.00 19.80 218 ASN A O 1
ATOM 1706 N N . LEU A 1 219 ? -10.357 4.080 -7.335 1.00 17.64 219 LEU A N 1
ATOM 1707 C CA . LEU A 1 219 ? -9.114 3.559 -7.898 1.00 18.02 219 LEU A CA 1
ATOM 1708 C C . LEU A 1 219 ? -8.563 4.576 -8.897 1.00 17.40 219 LEU A C 1
ATOM 1709 O O . LEU A 1 219 ? -7.360 4.809 -8.974 1.00 17.80 219 LEU A O 1
ATOM 1714 N N . ILE A 1 220 ? -9.459 5.152 -9.694 1.00 17.11 220 ILE A N 1
ATOM 1715 C CA . ILE A 1 220 ? -9.015 6.092 -10.715 1.00 16.41 220 ILE A CA 1
ATOM 1716 C C . ILE A 1 220 ? -8.275 7.248 -10.021 1.00 15.74 220 ILE A C 1
ATOM 1717 O O . ILE A 1 220 ? -7.248 7.739 -10.513 1.00 15.08 220 ILE A O 1
ATOM 1722 N N . ASN A 1 221 ? -8.768 7.661 -8.860 1.00 15.60 221 ASN A N 1
ATOM 1723 C CA . ASN A 1 221 ? -8.100 8.771 -8.104 1.00 17.80 221 ASN A CA 1
ATOM 1724 C C . ASN A 1 221 ? -6.700 8.358 -7.644 1.00 17.92 221 ASN A C 1
ATOM 1725 O O . ASN A 1 221 ? -5.732 9.152 -7.763 1.00 18.41 221 ASN A O 1
ATOM 1730 N N . TRP A 1 222 ? -6.573 7.117 -7.156 1.00 17.11 222 TRP A N 1
ATOM 1731 C CA . TRP A 1 222 ? -5.290 6.580 -6.770 1.00 16.39 222 TRP A CA 1
ATOM 1732 C C . TRP A 1 222 ? -4.337 6.548 -7.968 1.00 18.72 222 TRP A C 1
ATOM 1733 O O . TRP A 1 222 ? -3.140 6.892 -7.858 1.00 16.30 222 TRP A O 1
ATOM 1744 N N . VAL A 1 223 ? -4.842 5.989 -9.079 1.00 15.88 223 VAL A N 1
ATOM 1745 C CA . VAL A 1 223 ? -3.991 5.820 -10.283 1.00 16.50 223 VAL A CA 1
ATOM 1746 C C . VAL A 1 223 ? -3.487 7.190 -10.753 1.00 14.90 223 VAL A C 1
ATOM 1747 O O . VAL A 1 223 ? -2.352 7.377 -11.068 1.00 14.95 223 VAL A O 1
ATOM 1751 N N . ASN A 1 224 ? -4.396 8.146 -10.802 1.00 16.11 224 ASN A N 1
ATOM 1752 C CA . ASN A 1 224 ? -4.120 9.472 -11.245 1.00 16.77 224 ASN A CA 1
ATOM 1753 C C . ASN A 1 224 ? -2.981 10.053 -10.392 1.00 16.98 224 ASN A C 1
ATOM 1754 O O . ASN A 1 224 ? -1.984 10.535 -10.926 1.00 17.16 224 ASN A O 1
ATOM 1759 N N . LYS A 1 225 ? -3.141 10.015 -9.061 1.00 18.15 225 LYS A N 1
ATOM 1760 C CA . LYS A 1 225 ? -2.138 10.608 -8.151 1.00 20.16 225 LYS A CA 1
ATOM 1761 C C . LYS A 1 225 ? -0.789 9.910 -8.339 1.00 19.82 225 LYS A C 1
ATOM 1762 O O . LYS A 1 225 ? 0.248 10.598 -8.499 1.00 17.23 225 LYS A O 1
ATOM 1768 N N . TYR A 1 226 ? -0.800 8.569 -8.379 1.00 18.00 226 TYR A N 1
ATOM 1769 C CA . TYR A 1 226 ? 0.401 7.784 -8.543 1.00 17.75 226 TYR A CA 1
ATOM 1770 C C . TYR A 1 226 ? 1.102 8.150 -9.845 1.00 18.15 226 TYR A C 1
ATOM 1771 O O . TYR A 1 226 ? 2.331 8.314 -9.850 1.00 18.22 226 TYR A O 1
ATOM 1780 N N . CYS A 1 227 ? 0.328 8.289 -10.947 1.00 16.40 227 CYS A N 1
ATOM 1781 C CA . CYS A 1 227 ? 0.919 8.514 -12.280 1.00 16.55 227 CYS A CA 1
ATOM 1782 C C . CYS A 1 227 ? 1.479 9.932 -12.395 1.00 15.76 227 CYS A C 1
ATOM 1783 O O . CYS A 1 227 ? 2.523 10.121 -13.000 1.00 17.19 227 CYS A O 1
ATOM 1786 N N . VAL A 1 228 ? 0.821 10.889 -11.766 1.00 17.70 228 VAL A N 1
ATOM 1787 C CA . VAL A 1 228 ? 1.386 12.249 -11.689 1.00 18.27 228 VAL A CA 1
ATOM 1788 C C . VAL A 1 228 ? 2.734 12.177 -10.956 1.00 20.66 228 VAL A C 1
ATOM 1789 O O . VAL A 1 228 ? 3.740 12.783 -11.403 1.00 19.55 228 VAL A O 1
ATOM 1793 N N . ARG A 1 229 ? 2.750 11.507 -9.798 1.00 20.03 229 ARG A N 1
ATOM 1794 C CA . ARG A 1 229 ? 3.987 11.451 -8.980 1.00 22.76 229 ARG A CA 1
ATOM 1795 C C . ARG A 1 229 ? 5.088 10.671 -9.712 1.00 23.40 229 ARG A C 1
ATOM 1796 O O . ARG A 1 229 ? 6.284 10.985 -9.593 1.00 22.14 229 ARG A O 1
ATOM 1804 N N . ALA A 1 230 ? 4.703 9.623 -10.442 1.00 20.38 230 ALA A N 1
ATOM 1805 C CA . ALA A 1 230 ? 5.682 8.720 -11.123 1.00 21.63 230 ALA A CA 1
ATOM 1806 C C . ALA A 1 230 ? 6.044 9.145 -12.562 1.00 21.89 230 ALA A C 1
ATOM 1807 O O . ALA A 1 230 ? 6.807 8.433 -13.202 1.00 21.87 230 ALA A O 1
ATOM 1809 N N . ASN A 1 231 ? 5.476 10.231 -13.101 1.00 19.91 231 ASN A N 1
ATOM 1810 C CA . ASN A 1 231 ? 5.745 10.661 -14.482 1.00 22.23 231 ASN A CA 1
ATOM 1811 C C . ASN A 1 231 ? 5.306 9.582 -15.485 1.00 18.22 231 ASN A C 1
ATOM 1812 O O . ASN A 1 231 ? 5.998 9.308 -16.431 1.00 19.77 231 ASN A O 1
ATOM 1817 N N . GLN A 1 232 ? 4.152 8.957 -15.231 1.00 16.26 232 GLN A N 1
ATOM 1818 C CA . GLN A 1 232 ? 3.653 7.793 -15.993 1.00 16.42 232 GLN A CA 1
ATOM 1819 C C . GLN A 1 232 ? 2.410 8.195 -16.784 1.00 14.31 232 GLN A C 1
ATOM 1820 O O . GLN A 1 232 ? 1.376 8.515 -16.213 1.00 17.18 232 GLN A O 1
ATOM 1826 N N . PRO A 1 233 ? 2.449 8.214 -18.121 1.00 15.20 233 PRO A N 1
ATOM 1827 C CA . PRO A 1 233 ? 1.228 8.450 -18.896 1.00 14.47 233 PRO A CA 1
ATOM 1828 C C . PRO A 1 233 ? 0.186 7.337 -18.668 1.00 13.65 233 PRO A C 1
ATOM 1829 O O . PRO A 1 233 ? 0.541 6.187 -18.513 1.00 13.60 233 PRO A O 1
ATOM 1833 N N . TYR A 1 234 ? -1.097 7.704 -18.711 1.00 13.41 234 TYR A N 1
ATOM 1834 C CA . TYR A 1 234 ? -2.164 6.700 -18.650 1.00 14.56 234 TYR A CA 1
ATOM 1835 C C . TYR A 1 234 ? -3.371 7.170 -19.461 1.00 14.15 234 TYR A C 1
ATOM 1836 O O . TYR A 1 234 ? -3.528 8.348 -19.743 1.00 14.37 234 TYR A O 1
ATOM 1845 N N . ILE A 1 235 ? -4.236 6.218 -19.804 1.00 14.67 235 ILE A N 1
ATOM 1846 C CA . ILE A 1 235 ? -5.518 6.525 -20.342 1.00 14.34 235 ILE A CA 1
ATOM 1847 C C . ILE A 1 235 ? -6.577 5.682 -19.620 1.00 13.85 235 ILE A C 1
ATOM 1848 O O . ILE A 1 235 ? -6.340 4.523 -19.340 1.00 15.36 235 ILE A O 1
ATOM 1853 N N . ASN A 1 236 ? -7.685 6.317 -19.248 1.00 13.92 236 ASN A N 1
ATOM 1854 C CA . ASN A 1 236 ? -8.806 5.602 -18.618 1.00 15.00 236 ASN A CA 1
ATOM 1855 C C . ASN A 1 236 ? -9.851 5.317 -19.698 1.00 14.30 236 ASN A C 1
ATOM 1856 O O . ASN A 1 236 ? -10.015 6.100 -20.599 1.00 16.20 236 ASN A O 1
ATOM 1861 N N . ALA A 1 237 ? -10.595 4.195 -19.584 1.00 16.42 237 ALA A N 1
ATOM 1862 C CA . ALA A 1 237 ? -11.760 4.006 -20.438 1.00 16.81 237 ALA A CA 1
ATOM 1863 C C . ALA A 1 237 ? -12.740 3.098 -19.715 1.00 17.92 237 ALA A C 1
ATOM 1864 O O . ALA A 1 237 ? -12.349 2.356 -18.819 1.00 20.32 237 ALA A O 1
ATOM 1866 N N . GLY A 1 238 ? -13.990 3.145 -20.163 1.00 16.23 238 GLY A N 1
ATOM 1867 C CA . GLY A 1 238 ? -15.010 2.314 -19.609 1.00 15.42 238 GLY A CA 1
ATOM 1868 C C . GLY A 1 238 ? -16.372 2.857 -19.976 1.00 14.09 238 GLY A C 1
ATOM 1869 O O . GLY A 1 238 ? -16.586 3.260 -21.088 1.00 14.69 238 GLY A O 1
ATOM 1870 N N . TYR A 1 239 ? -17.297 2.803 -19.022 1.00 13.52 239 TYR A N 1
ATOM 1871 C CA . TYR A 1 239 ? -18.677 3.179 -19.283 1.00 13.82 239 TYR A CA 1
ATOM 1872 C C . TYR A 1 239 ? -19.329 3.564 -17.955 1.00 13.96 239 TYR A C 1
ATOM 1873 O O . TYR A 1 239 ? -18.962 3.063 -16.889 1.00 15.31 239 TYR A O 1
ATOM 1882 N N . VAL A 1 240 ? -20.304 4.463 -18.054 1.00 12.94 240 VAL A N 1
ATOM 1883 C CA . VAL A 1 240 ? -21.223 4.712 -17.010 1.00 13.84 240 VAL A CA 1
ATOM 1884 C C . VAL A 1 240 ? -22.564 4.188 -17.526 1.00 12.91 240 VAL A C 1
ATOM 1885 O O . VAL A 1 240 ? -23.205 4.835 -18.361 1.00 14.26 240 VAL A O 1
ATOM 1889 N N . ASN A 1 241 ? -22.902 2.965 -17.102 1.00 13.43 241 ASN A N 1
ATOM 1890 C CA . ASN A 1 241 ? -24.029 2.232 -17.653 1.00 13.93 241 ASN A CA 1
ATOM 1891 C C . ASN A 1 241 ? -23.948 2.265 -19.191 1.00 14.18 241 ASN A C 1
ATOM 1892 O O . ASN A 1 241 ? -22.993 1.726 -19.806 1.00 13.87 241 ASN A O 1
ATOM 1897 N N . ASP A 1 242 ? -24.918 2.931 -19.841 1.00 15.11 242 ASP A N 1
ATOM 1898 C CA . ASP A 1 242 ? -25.111 2.914 -21.293 1.00 15.85 242 ASP A CA 1
ATOM 1899 C C . ASP A 1 242 ? -24.288 3.984 -22.039 1.00 14.12 242 ASP A C 1
ATOM 1900 O O . ASP A 1 242 ? -24.415 4.089 -23.261 1.00 15.11 242 ASP A O 1
ATOM 1905 N N . ILE A 1 243 ? -23.471 4.773 -21.343 1.00 12.68 243 ILE A N 1
ATOM 1906 C CA . ILE A 1 243 ? -22.575 5.748 -21.963 1.00 12.92 243 ILE A CA 1
ATOM 1907 C C . ILE A 1 243 ? -21.159 5.192 -22.003 1.00 13.24 243 ILE A C 1
ATOM 1908 O O . ILE A 1 243 ? -20.552 4.941 -20.968 1.00 13.91 243 ILE A O 1
ATOM 1913 N N . ALA A 1 244 ? -20.605 5.095 -23.211 1.00 11.91 244 ALA A N 1
ATOM 1914 C CA . ALA A 1 244 ? -19.204 4.694 -23.409 1.00 12.38 244 ALA A CA 1
ATOM 1915 C C . ALA A 1 244 ? -18.315 5.893 -23.061 1.00 13.32 244 ALA A C 1
ATOM 1916 O O . ALA A 1 244 ? -18.640 6.995 -23.477 1.00 14.11 244 ALA A O 1
ATOM 1918 N N . VAL A 1 245 ? -17.266 5.674 -22.277 1.00 13.65 245 VAL A N 1
ATOM 1919 C CA . VAL A 1 245 ? -16.356 6.765 -21.871 1.00 15.41 245 VAL A CA 1
ATOM 1920 C C . VAL A 1 245 ? -14.914 6.411 -22.228 1.00 15.40 245 VAL A C 1
ATOM 1921 O O . VAL A 1 245 ? -14.446 5.314 -21.946 1.00 16.07 245 VAL A O 1
ATOM 1925 N N . PHE A 1 246 ? -14.168 7.383 -22.789 1.00 14.43 246 PHE A N 1
ATOM 1926 C CA . PHE A 1 246 ? -12.722 7.169 -22.883 1.00 15.30 246 PHE A CA 1
ATOM 1927 C C . PHE A 1 246 ? -12.071 8.508 -22.649 1.00 14.50 246 PHE A C 1
ATOM 1928 O O . PHE A 1 246 ? -12.672 9.537 -22.899 1.00 16.19 246 PHE A O 1
ATOM 1936 N N . GLY A 1 247 ? -10.849 8.426 -22.156 1.00 15.52 247 GLY A N 1
ATOM 1937 C CA . GLY A 1 247 ? -10.170 9.576 -21.635 1.00 16.51 247 GLY A CA 1
ATOM 1938 C C . GLY A 1 247 ? -10.409 9.775 -20.146 1.00 16.58 247 GLY A C 1
ATOM 1939 O O . GLY A 1 247 ? -11.257 9.136 -19.492 1.00 17.63 247 GLY A O 1
ATOM 1940 N N . PRO A 1 248 ? -9.593 10.615 -19.496 1.00 16.70 248 PRO A N 1
ATOM 1941 C CA . PRO A 1 248 ? -8.544 11.373 -20.172 1.00 15.19 248 PRO A CA 1
ATOM 1942 C C . PRO A 1 248 ? -7.296 10.535 -20.497 1.00 14.78 248 PRO A C 1
ATOM 1943 O O . PRO A 1 248 ? -7.076 9.469 -19.920 1.00 13.92 248 PRO A O 1
ATOM 1947 N N . LEU A 1 249 ? -6.524 11.035 -21.463 1.00 13.52 249 LEU A N 1
ATOM 1948 C CA . LEU A 1 249 ? -5.178 10.560 -21.735 1.00 15.43 249 LEU A CA 1
ATOM 1949 C C . LEU A 1 249 ? -4.235 11.548 -21.036 1.00 15.38 249 LEU A C 1
ATOM 1950 O O . LEU A 1 249 ? -4.140 12.686 -21.461 1.00 16.11 249 LEU A O 1
ATOM 1955 N N . TYR A 1 250 ? -3.687 11.113 -19.899 1.00 14.81 250 TYR A N 1
ATOM 1956 C CA . TYR A 1 250 ? -2.834 11.929 -19.042 1.00 14.71 250 TYR A CA 1
ATOM 1957 C C . TYR A 1 250 ? -1.403 11.803 -19.552 1.00 15.10 250 TYR A C 1
ATOM 1958 O O . TYR A 1 250 ? -0.852 10.696 -19.597 1.00 14.73 250 TYR A O 1
ATOM 1967 N N . VAL A 1 251 ? -0.800 12.953 -19.882 1.00 16.16 251 VAL A N 1
ATOM 1968 C CA . VAL A 1 251 ? 0.614 13.005 -20.292 1.00 16.35 251 VAL A CA 1
ATOM 1969 C C . VAL A 1 251 ? 1.333 13.954 -19.349 1.00 15.93 251 VAL A C 1
ATOM 1970 O O . VAL A 1 251 ? 0.978 15.129 -19.331 1.00 18.13 251 VAL A O 1
ATOM 1974 N N . PRO A 1 252 ? 2.333 13.485 -18.568 1.00 18.20 252 PRO A N 1
ATOM 1975 C CA . PRO A 1 252 ? 3.058 14.326 -17.608 1.00 17.63 252 PRO A CA 1
ATOM 1976 C C . PRO A 1 252 ? 3.498 15.675 -18.180 1.00 18.35 252 PRO A C 1
ATOM 1977 O O . PRO A 1 252 ? 4.117 15.727 -19.254 1.00 17.59 252 PRO A O 1
ATOM 1981 N N . GLY A 1 253 ? 3.093 16.742 -17.490 1.00 18.40 253 GLY A N 1
ATOM 1982 C CA . GLY A 1 253 ? 3.519 18.096 -17.789 1.00 19.26 253 GLY A CA 1
ATOM 1983 C C . GLY A 1 253 ? 2.852 18.721 -18.990 1.00 20.74 253 GLY A C 1
ATOM 1984 O O . GLY A 1 253 ? 3.185 19.835 -19.331 1.00 21.76 253 GLY A O 1
ATOM 1985 N N . LYS A 1 254 ? 1.867 18.045 -19.601 1.00 19.67 254 LYS A N 1
ATOM 1986 C CA . LYS A 1 254 ? 1.290 18.422 -20.900 1.00 20.67 254 LYS A CA 1
ATOM 1987 C C . LYS A 1 254 ? -0.238 18.526 -20.814 1.00 19.44 254 LYS A C 1
ATOM 1988 O O . LYS A 1 254 ? -0.832 19.512 -21.226 1.00 22.78 254 LYS A O 1
ATOM 1994 N N . THR A 1 255 ? -0.904 17.470 -20.344 1.00 17.69 255 THR A N 1
ATOM 1995 C CA . THR A 1 255 ? -2.327 17.533 -20.263 1.00 18.15 255 THR A CA 1
ATOM 1996 C C . THR A 1 255 ? -2.779 17.710 -18.816 1.00 20.92 255 THR A C 1
ATOM 1997 O O . THR A 1 255 ? -1.984 17.581 -17.884 1.00 21.85 255 THR A O 1
ATOM 2001 N N . GLY A 1 256 ? -4.078 17.994 -18.655 1.00 18.04 256 GLY A N 1
ATOM 2002 C CA . GLY A 1 256 ? -4.694 17.945 -17.343 1.00 19.44 256 GLY A CA 1
ATOM 2003 C C . GLY A 1 256 ? -4.704 16.535 -16.783 1.00 20.00 256 GLY A C 1
ATOM 2004 O O . GLY A 1 256 ? -4.551 15.551 -17.530 1.00 20.22 256 GLY A O 1
ATOM 2005 N N . CYS A 1 257 ? -4.862 16.436 -15.455 1.00 18.05 257 CYS A N 1
ATOM 2006 C CA . CYS A 1 257 ? -5.073 15.158 -14.805 1.00 17.03 257 CYS A CA 1
ATOM 2007 C C . CYS A 1 257 ? -6.571 15.022 -14.476 1.00 16.50 257 CYS A C 1
ATOM 2008 O O . CYS A 1 257 ? -7.357 15.923 -14.744 1.00 16.33 257 CYS A O 1
ATOM 2011 N N . TYR A 1 258 ? -6.953 13.861 -13.938 1.00 17.51 258 TYR A N 1
ATOM 2012 C CA . TYR A 1 258 ? -8.337 13.550 -13.613 1.00 17.19 258 TYR A CA 1
ATOM 2013 C C . TYR A 1 258 ? -8.968 14.564 -12.644 1.00 21.01 258 TYR A C 1
ATOM 2014 O O . TYR A 1 258 ? -10.183 14.755 -12.684 1.00 20.72 258 TYR A O 1
ATOM 2023 N N . GLU A 1 259 ? -8.145 15.251 -11.837 1.00 20.87 259 GLU A N 1
ATOM 2024 C CA . GLU A 1 259 ? -8.669 16.154 -10.758 1.00 23.03 259 GLU A CA 1
ATOM 2025 C C . GLU A 1 259 ? -8.507 17.641 -11.107 1.00 22.42 259 GLU A C 1
ATOM 2026 O O . GLU A 1 259 ? -8.991 18.500 -10.382 1.00 22.03 259 GLU A O 1
ATOM 2032 N N . CYS A 1 260 ? -7.918 17.955 -12.256 1.00 22.72 260 CYS A N 1
ATOM 2033 C CA . CYS A 1 260 ? -7.674 19.364 -12.585 1.00 22.22 260 CYS A CA 1
ATOM 2034 C C . CYS A 1 260 ? -8.985 20.149 -12.586 1.00 23.88 260 CYS A C 1
ATOM 2035 O O . CYS A 1 260 ? -9.072 21.224 -11.970 1.00 23.55 260 CYS A O 1
ATOM 2038 N N . GLN A 1 261 ? -9.978 19.631 -13.316 1.00 21.94 261 GLN A N 1
ATOM 2039 C CA . GLN A 1 261 ? -11.276 20.274 -13.427 1.00 28.06 261 GLN A CA 1
ATOM 2040 C C . GLN A 1 261 ? -12.268 19.437 -12.623 1.00 31.27 261 GLN A C 1
ATOM 2041 O O . GLN A 1 261 ? -12.119 18.225 -12.513 1.00 33.28 261 GLN A O 1
ATOM 2047 N N . LYS A 1 262 ? -13.283 20.095 -12.087 1.00 30.70 262 LYS A N 1
ATOM 2048 C CA . LYS A 1 262 ? -14.097 19.475 -11.058 1.00 36.56 262 LYS A CA 1
ATOM 2049 C C . LYS A 1 262 ? -15.461 19.144 -11.653 1.00 37.89 262 LYS A C 1
ATOM 2050 O O . LYS A 1 262 ? -16.475 19.707 -11.249 1.00 48.20 262 LYS A O 1
ATOM 2056 N N . VAL A 1 263 ? -15.455 18.227 -12.624 1.00 32.13 263 VAL A N 1
ATOM 2057 C CA . VAL A 1 263 ? -16.632 17.926 -13.396 1.00 33.41 263 VAL A CA 1
ATOM 2058 C C . VAL A 1 263 ? -17.260 16.621 -12.886 1.00 29.52 263 VAL A C 1
ATOM 2059 O O . VAL A 1 263 ? -18.467 16.494 -12.812 1.00 34.60 263 VAL A O 1
ATOM 2063 N N . VAL A 1 264 ? -16.433 15.647 -12.537 1.00 24.04 264 VAL A N 1
ATOM 2064 C CA . VAL A 1 264 ? -16.949 14.337 -12.116 1.00 24.86 264 VAL A CA 1
ATOM 2065 C C . VAL A 1 264 ? -17.180 14.378 -10.602 1.00 25.15 264 VAL A C 1
ATOM 2066 O O . VAL A 1 264 ? -16.397 14.998 -9.878 1.00 25.24 264 VAL A O 1
ATOM 2070 N N . ALA A 1 265 ? -18.278 13.771 -10.124 1.00 24.45 265 ALA A N 1
ATOM 2071 C CA . ALA A 1 265 ? -18.536 13.684 -8.671 1.00 24.42 265 ALA A CA 1
ATOM 2072 C C . ALA A 1 265 ? -17.341 13.007 -7.989 1.00 24.11 265 ALA A C 1
ATOM 2073 O O . ALA A 1 265 ? -16.774 12.070 -8.517 1.00 25.18 265 ALA A O 1
ATOM 2075 N N . ASP A 1 266 ? -16.952 13.474 -6.808 1.00 28.12 266 ASP A N 1
ATOM 2076 C CA . ASP A 1 266 ? -15.955 12.698 -6.048 1.00 31.75 266 ASP A CA 1
ATOM 2077 C C . ASP A 1 266 ? -16.438 12.335 -4.642 1.00 28.94 266 ASP A C 1
ATOM 2078 O O . ASP A 1 266 ? -15.769 11.522 -3.999 1.00 31.58 266 ASP A O 1
ATOM 2083 N N . LEU A 1 267 ? -17.550 12.902 -4.158 1.00 26.59 267 LEU A N 1
ATOM 2084 C CA . LEU A 1 267 ? -18.119 12.425 -2.889 1.00 24.85 267 LEU A CA 1
ATOM 2085 C C . LEU A 1 267 ? -19.261 11.442 -3.165 1.00 23.19 267 LEU A C 1
ATOM 2086 O O . LEU A 1 267 ? -20.405 11.850 -3.419 1.00 23.10 267 LEU A O 1
ATOM 2091 N N . TYR A 1 268 ? -18.951 10.152 -3.043 1.00 20.70 268 TYR A N 1
ATOM 2092 C CA . TYR A 1 268 ? -19.927 9.072 -3.127 1.00 22.53 268 TYR A CA 1
ATOM 2093 C C . TYR A 1 268 ? -20.429 8.815 -1.704 1.00 20.54 268 TYR A C 1
ATOM 2094 O O . TYR A 1 268 ? -20.139 7.790 -1.086 1.00 21.56 268 TYR A O 1
ATOM 2103 N N . GLY A 1 269 ? -21.201 9.777 -1.193 1.00 18.78 269 GLY A N 1
ATOM 2104 C CA . GLY A 1 269 ? -21.552 9.780 0.193 1.00 19.43 269 GLY A CA 1
ATOM 2105 C C . GLY A 1 269 ? -22.256 11.052 0.575 1.00 20.48 269 GLY A C 1
ATOM 2106 O O . GLY A 1 269 ? -22.715 11.774 -0.325 1.00 20.68 269 GLY A O 1
ATOM 2107 N N . ALA A 1 270 ? -22.447 11.239 1.891 1.00 22.86 270 ALA A N 1
ATOM 2108 C CA . ALA A 1 270 ? -23.117 12.427 2.459 1.00 22.32 270 ALA A CA 1
ATOM 2109 C C . ALA A 1 270 ? -22.365 12.884 3.712 1.00 26.45 270 ALA A C 1
ATOM 2110 O O . ALA A 1 270 ? -21.731 12.072 4.410 1.00 23.41 270 ALA A O 1
ATOM 2112 N N . GLU A 1 271 ? -22.504 14.189 4.008 1.00 28.12 271 GLU A N 1
ATOM 2113 C CA . GLU A 1 271 ? -22.023 14.785 5.287 1.00 31.19 271 GLU A CA 1
ATOM 2114 C C . GLU A 1 271 ? -22.821 14.228 6.478 1.00 28.94 271 GLU A C 1
ATOM 2115 O O . GLU A 1 271 ? -22.370 14.328 7.609 1.00 31.07 271 GLU A O 1
ATOM 2121 N N . LYS A 1 272 ? -24.028 13.711 6.229 1.00 26.47 272 LYS A N 1
ATOM 2122 C CA . LYS A 1 272 ? -24.867 13.098 7.253 1.00 27.57 272 LYS A CA 1
ATOM 2123 C C . LYS A 1 272 ? -24.547 11.600 7.317 1.00 26.77 272 LYS A C 1
ATOM 2124 O O . LYS A 1 272 ? -24.738 10.907 6.356 1.00 24.00 272 LYS A O 1
ATOM 2130 N N . GLU A 1 273 ? -24.047 11.129 8.457 1.00 25.45 273 GLU A N 1
ATOM 2131 C CA . GLU A 1 273 ? -23.625 9.735 8.586 1.00 26.05 273 GLU A CA 1
ATOM 2132 C C . GLU A 1 273 ? -24.763 8.766 8.240 1.00 23.91 273 GLU A C 1
ATOM 2133 O O . GLU A 1 273 ? -24.509 7.776 7.568 1.00 24.10 273 GLU A O 1
ATOM 2139 N N . ASN A 1 274 ? -26.004 9.035 8.676 1.00 21.66 274 ASN A N 1
ATOM 2140 C CA . ASN A 1 274 ? -27.093 8.096 8.454 1.00 23.70 274 ASN A CA 1
ATOM 2141 C C . ASN A 1 274 ? -27.275 7.897 6.940 1.00 23.46 274 ASN A C 1
ATOM 2142 O O . ASN A 1 274 ? -27.402 6.764 6.431 1.00 22.19 274 ASN A O 1
ATOM 2147 N N . ILE A 1 275 ? -27.339 9.024 6.224 1.00 21.08 275 ILE A N 1
ATOM 2148 C CA . ILE A 1 275 ? -27.516 9.038 4.794 1.00 20.73 275 ILE A CA 1
ATOM 2149 C C . ILE A 1 275 ? -26.275 8.436 4.113 1.00 18.67 275 ILE A C 1
ATOM 2150 O O . ILE A 1 275 ? -26.405 7.652 3.129 1.00 18.07 275 ILE A O 1
ATOM 2155 N N . ASP A 1 276 ? -25.087 8.755 4.637 1.00 18.11 276 ASP A N 1
ATOM 2156 C CA . ASP A 1 276 ? -23.841 8.264 4.072 1.00 18.98 276 ASP A CA 1
ATOM 2157 C C . ASP A 1 276 ? -23.806 6.734 4.030 1.00 17.98 276 ASP A C 1
ATOM 2158 O O . ASP A 1 276 ? -23.388 6.164 3.053 1.00 18.00 276 ASP A O 1
ATOM 2163 N N . HIS A 1 277 ? -24.154 6.072 5.140 1.00 18.87 277 HIS A N 1
ATOM 2164 C CA . HIS A 1 277 ? -24.193 4.617 5.178 1.00 18.53 277 HIS A CA 1
ATOM 2165 C C . HIS A 1 277 ? -25.183 4.071 4.139 1.00 17.64 277 HIS A C 1
ATOM 2166 O O . HIS A 1 277 ? -24.875 3.058 3.524 1.00 16.88 277 HIS A O 1
ATOM 2173 N N . LYS A 1 278 ? -26.339 4.735 3.917 1.00 16.28 278 LYS A N 1
ATOM 2174 C CA . LYS A 1 278 ? -27.300 4.264 2.895 1.00 16.89 278 LYS A CA 1
ATOM 2175 C C . LYS A 1 278 ? -26.686 4.359 1.497 1.00 16.23 278 LYS A C 1
ATOM 2176 O O . LYS A 1 278 ? -26.749 3.423 0.706 1.00 16.19 278 LYS A O 1
ATOM 2182 N N . ILE A 1 279 ? -26.046 5.482 1.206 1.00 15.68 279 ILE A N 1
ATOM 2183 C CA . ILE A 1 279 ? -25.374 5.696 -0.051 1.00 16.64 279 ILE A CA 1
ATOM 2184 C C . ILE A 1 279 ? -24.293 4.629 -0.284 1.00 18.00 279 ILE A C 1
ATOM 2185 O O . ILE A 1 279 ? -24.206 4.045 -1.379 1.00 16.88 279 ILE A O 1
ATOM 2190 N N . LYS A 1 280 ? -23.470 4.383 0.738 1.00 17.63 280 LYS A N 1
ATOM 2191 C CA . LYS A 1 280 ? -22.366 3.433 0.578 1.00 18.69 280 LYS A CA 1
ATOM 2192 C C . LYS A 1 280 ? -22.904 2.027 0.302 1.00 15.39 280 LYS A C 1
ATOM 2193 O O . LYS A 1 280 ? -22.297 1.273 -0.469 1.00 14.80 280 LYS A O 1
ATOM 2199 N N . LEU A 1 281 ? -24.023 1.649 0.930 1.00 14.19 281 LEU A N 1
ATOM 2200 C CA . LEU A 1 281 ? -24.580 0.373 0.675 1.00 15.68 281 LEU A CA 1
ATOM 2201 C C . LEU A 1 281 ? -25.048 0.282 -0.784 1.00 14.63 281 LEU A C 1
ATOM 2202 O O . LEU A 1 281 ? -24.756 -0.655 -1.461 1.00 15.77 281 LEU A O 1
ATOM 2207 N N . ILE A 1 282 ? -25.857 1.245 -1.230 1.00 15.58 282 ILE A N 1
ATOM 2208 C CA . ILE A 1 282 ? -26.374 1.271 -2.592 1.00 15.00 282 ILE A CA 1
ATOM 2209 C C . ILE A 1 282 ? -25.195 1.208 -3.574 1.00 14.86 282 ILE A C 1
ATOM 2210 O O . ILE A 1 282 ? -25.258 0.524 -4.577 1.00 14.82 282 ILE A O 1
ATOM 2215 N N . ASN A 1 283 ? -24.131 1.969 -3.318 1.00 14.79 283 ASN A N 1
ATOM 2216 C CA . ASN A 1 283 ? -23.033 2.032 -4.302 1.00 15.15 283 ASN A CA 1
ATOM 2217 C C . ASN A 1 283 ? -22.200 0.739 -4.236 1.00 16.24 283 ASN A C 1
ATOM 2218 O O . ASN A 1 283 ? -21.626 0.316 -5.224 1.00 15.79 283 ASN A O 1
ATOM 2223 N N . SER A 1 284 ? -22.165 0.092 -3.073 1.00 15.61 284 SER A N 1
ATOM 2224 C CA . SER A 1 284 ? -21.450 -1.198 -2.975 1.00 16.72 284 SER A CA 1
ATOM 2225 C C . SER A 1 284 ? -22.203 -2.274 -3.766 1.00 16.92 284 SER A C 1
ATOM 2226 O O . SER A 1 284 ? -21.565 -3.139 -4.357 1.00 19.76 284 SER A O 1
ATOM 2229 N N . ARG A 1 285 ? -23.540 -2.196 -3.779 1.00 15.95 285 ARG A N 1
ATOM 2230 C CA . ARG A 1 285 ? -24.378 -3.165 -4.492 1.00 16.46 285 ARG A CA 1
ATOM 2231 C C . ARG A 1 285 ? -24.444 -2.896 -6.011 1.00 15.81 285 ARG A C 1
ATOM 2232 O O . ARG A 1 285 ? -24.910 -3.773 -6.806 1.00 18.37 285 ARG A O 1
ATOM 2240 N N . PHE A 1 286 ? -23.925 -1.740 -6.440 1.00 15.83 286 PHE A N 1
ATOM 2241 C CA . PHE A 1 286 ? -23.985 -1.284 -7.818 1.00 15.20 286 PHE A CA 1
ATOM 2242 C C . PHE A 1 286 ? -23.229 -2.266 -8.724 1.00 16.83 286 PHE A C 1
ATOM 2243 O O . PHE A 1 286 ? -22.130 -2.730 -8.405 1.00 16.80 286 PHE A O 1
ATOM 2251 N N . LYS A 1 287 ? -23.948 -2.696 -9.759 1.00 16.42 287 LYS A N 1
ATOM 2252 C CA . LYS A 1 287 ? -23.455 -3.449 -10.898 1.00 17.57 287 LYS A CA 1
ATOM 2253 C C . LYS A 1 287 ? -23.853 -2.677 -12.156 1.00 17.28 287 LYS A C 1
ATOM 2254 O O . LYS A 1 287 ? -25.023 -2.356 -12.365 1.00 16.69 287 LYS A O 1
ATOM 2260 N N . PRO A 1 288 ? -22.897 -2.262 -13.003 1.00 18.96 288 PRO A N 1
ATOM 2261 C CA . PRO A 1 288 ? -23.217 -1.529 -14.215 1.00 19.00 288 PRO A CA 1
ATOM 2262 C C . PRO A 1 288 ? -24.190 -2.321 -15.087 1.00 18.93 288 PRO A C 1
ATOM 2263 O O . PRO A 1 288 ? -24.104 -3.558 -15.147 1.00 18.93 288 PRO A O 1
ATOM 2267 N N . ALA A 1 289 ? -25.062 -1.620 -15.782 1.00 20.04 289 ALA A N 1
ATOM 2268 C CA . ALA A 1 289 ? -25.831 -2.289 -16.819 1.00 22.07 289 ALA A CA 1
ATOM 2269 C C . ALA A 1 289 ? -24.936 -2.465 -18.081 1.00 23.97 289 ALA A C 1
ATOM 2270 O O . ALA A 1 289 ? -25.037 -1.772 -19.033 1.00 27.90 289 ALA A O 1
ATOM 2272 N N . THR A 1 290 ? -24.010 -3.447 -18.040 1.00 29.41 290 THR A N 1
ATOM 2273 C CA . THR A 1 290 ? -23.022 -3.598 -19.158 1.00 28.99 290 THR A CA 1
ATOM 2274 C C . THR A 1 290 ? -23.807 -3.981 -20.425 1.00 28.28 290 THR A C 1
ATOM 2275 O O . THR A 1 290 ? -24.863 -4.598 -20.354 1.00 25.26 290 THR A O 1
ATOM 2279 N N . PHE A 1 291 ? -23.332 -3.510 -21.579 1.00 22.10 291 PHE A N 1
ATOM 2280 C CA . PHE A 1 291 ? -23.847 -3.919 -22.874 1.00 18.92 291 PHE A CA 1
ATOM 2281 C C . PHE A 1 291 ? -22.661 -3.988 -23.842 1.00 15.59 291 PHE A C 1
ATOM 2282 O O . PHE A 1 291 ? -21.927 -3.019 -23.873 1.00 13.10 291 PHE A O 1
ATOM 2290 N N . ALA A 1 292 ? -22.386 -5.123 -24.511 1.00 13.05 292 ALA A N 1
ATOM 2291 C CA . ALA A 1 292 ? -21.137 -5.235 -25.294 1.00 14.07 292 ALA A CA 1
ATOM 2292 C C . ALA A 1 292 ? -20.931 -4.034 -26.214 1.00 13.37 292 ALA A C 1
ATOM 2293 O O . ALA A 1 292 ? -19.798 -3.549 -26.331 1.00 14.17 292 ALA A O 1
ATOM 2295 N N . PRO A 1 293 ? -21.944 -3.543 -26.958 1.00 12.95 293 PRO A N 1
ATOM 2296 C CA . PRO A 1 293 ? -21.706 -2.413 -27.867 1.00 12.41 293 PRO A CA 1
ATOM 2297 C C . PRO A 1 293 ? -21.096 -1.190 -27.165 1.00 12.29 293 PRO A C 1
ATOM 2298 O O . PRO A 1 293 ? -20.215 -0.544 -27.730 1.00 12.04 293 PRO A O 1
ATOM 2302 N N . VAL A 1 294 ? -21.532 -0.905 -25.931 1.00 13.49 294 VAL A N 1
ATOM 2303 C CA . VAL A 1 294 ? -20.991 0.248 -25.147 1.00 13.13 294 VAL A CA 1
ATOM 2304 C C . VAL A 1 294 ? -19.531 -0.012 -24.771 1.00 12.82 294 VAL A C 1
ATOM 2305 O O . VAL A 1 294 ? -18.613 0.805 -24.982 1.00 12.87 294 VAL A O 1
ATOM 2309 N N . ASN A 1 295 ? -19.310 -1.199 -24.225 1.00 12.97 295 ASN A N 1
ATOM 2310 C CA . ASN A 1 295 ? -18.003 -1.669 -23.861 1.00 13.22 295 ASN A CA 1
ATOM 2311 C C . ASN A 1 295 ? -17.049 -1.504 -25.053 1.00 13.39 295 ASN A C 1
ATOM 2312 O O . ASN A 1 295 ? -15.941 -0.922 -24.946 1.00 13.20 295 ASN A O 1
ATOM 2317 N N . ASN A 1 296 ? -17.468 -2.064 -26.187 1.00 12.56 296 ASN A N 1
ATOM 2318 C CA . ASN A 1 296 ? -16.578 -2.186 -27.369 1.00 13.07 296 ASN A CA 1
ATOM 2319 C C . ASN A 1 296 ? -16.243 -0.811 -27.959 1.00 11.72 296 ASN A C 1
ATOM 2320 O O . ASN A 1 296 ? -15.145 -0.613 -28.446 1.00 13.79 296 ASN A O 1
ATOM 2325 N N . VAL A 1 297 ? -17.188 0.138 -27.934 1.00 12.45 297 VAL A N 1
ATOM 2326 C CA . VAL A 1 297 ? -16.934 1.502 -28.427 1.00 12.98 297 VAL A CA 1
ATOM 2327 C C . VAL A 1 297 ? -15.845 2.159 -27.586 1.00 13.62 297 VAL A C 1
ATOM 2328 O O . VAL A 1 297 ? -14.897 2.785 -28.104 1.00 12.09 297 VAL A O 1
ATOM 2332 N N . ALA A 1 298 ? -15.999 2.068 -26.263 1.00 13.40 298 ALA A N 1
ATOM 2333 C CA . ALA A 1 298 ? -15.063 2.685 -25.344 1.00 13.74 298 ALA A CA 1
ATOM 2334 C C . ALA A 1 298 ? -13.672 2.108 -25.535 1.00 13.20 298 ALA A C 1
ATOM 2335 O O . ALA A 1 298 ? -12.638 2.845 -25.587 1.00 13.22 298 ALA A O 1
ATOM 2337 N N . ALA A 1 299 ? -13.638 0.774 -25.565 1.00 11.92 299 ALA A N 1
ATOM 2338 C CA . ALA A 1 299 ? -12.381 0.068 -25.742 1.00 12.57 299 ALA A CA 1
ATOM 2339 C C . ALA A 1 299 ? -11.719 0.460 -27.066 1.00 12.46 299 ALA A C 1
ATOM 2340 O O . ALA A 1 299 ? -10.522 0.718 -27.108 1.00 12.22 299 ALA A O 1
ATOM 2342 N N . ALA A 1 300 ? -12.493 0.511 -28.149 1.00 12.27 300 ALA A N 1
ATOM 2343 C CA . ALA A 1 300 ? -11.958 0.787 -29.477 1.00 13.09 300 ALA A CA 1
ATOM 2344 C C . ALA A 1 300 ? -11.293 2.164 -29.495 1.00 13.02 300 ALA A C 1
ATOM 2345 O O . ALA A 1 300 ? -10.146 2.307 -29.949 1.00 12.65 300 ALA A O 1
ATOM 2347 N N . LEU A 1 301 ? -12.014 3.183 -29.016 1.00 13.34 301 LEU A N 1
ATOM 2348 C CA . LEU A 1 301 ? -11.482 4.508 -29.091 1.00 14.03 301 LEU A CA 1
ATOM 2349 C C . LEU A 1 301 ? -10.314 4.698 -28.111 1.00 14.38 301 LEU A C 1
ATOM 2350 O O . LEU A 1 301 ? -9.382 5.478 -28.430 1.00 15.24 301 LEU A O 1
ATOM 2355 N N . CYS A 1 302 ? -10.299 3.970 -26.992 1.00 14.12 302 CYS A N 1
ATOM 2356 C CA . CYS A 1 302 ? -9.159 3.941 -26.083 1.00 14.87 302 CYS A CA 1
ATOM 2357 C C . CYS A 1 302 ? -7.918 3.385 -26.812 1.00 14.73 302 CYS A C 1
ATOM 2358 O O . CYS A 1 302 ? -6.828 3.969 -26.775 1.00 14.68 302 CYS A O 1
ATOM 2361 N N . ALA A 1 303 ? -8.083 2.248 -27.503 1.00 14.33 303 ALA A N 1
ATOM 2362 C CA . ALA A 1 303 ? -6.967 1.634 -28.231 1.00 13.61 303 ALA A CA 1
ATOM 2363 C C . ALA A 1 303 ? -6.443 2.612 -29.298 1.00 14.49 303 ALA A C 1
ATOM 2364 O O . ALA A 1 303 ? -5.244 2.730 -29.500 1.00 14.67 303 ALA A O 1
ATOM 2366 N N . ALA A 1 304 ? -7.352 3.316 -29.989 1.00 13.08 304 ALA A N 1
ATOM 2367 C CA . ALA A 1 304 ? -6.947 4.271 -31.045 1.00 13.83 304 ALA A CA 1
ATOM 2368 C C . ALA A 1 304 ? -6.018 5.324 -30.459 1.00 14.39 304 ALA A C 1
ATOM 2369 O O . ALA A 1 304 ? -5.005 5.690 -31.073 1.00 13.25 304 ALA A O 1
ATOM 2371 N N . ASP A 1 305 ? -6.413 5.874 -29.316 1.00 14.29 305 ASP A N 1
ATOM 2372 C CA . ASP A 1 305 ? -5.580 6.892 -28.654 1.00 15.85 305 ASP A CA 1
ATOM 2373 C C . ASP A 1 305 ? -4.221 6.339 -28.201 1.00 14.73 305 ASP A C 1
ATOM 2374 O O . ASP A 1 305 ? -3.247 7.045 -28.352 1.00 14.51 305 ASP A O 1
ATOM 2379 N N . VAL A 1 306 ? -4.130 5.090 -27.736 1.00 13.62 306 VAL A N 1
ATOM 2380 C CA . VAL A 1 306 ? -2.830 4.467 -27.410 1.00 14.14 306 VAL A CA 1
ATOM 2381 C C . VAL A 1 306 ? -1.926 4.377 -28.653 1.00 13.46 306 VAL A C 1
ATOM 2382 O O . VAL A 1 306 ? -0.725 4.798 -28.631 1.00 12.93 306 VAL A O 1
ATOM 2386 N N . ILE A 1 307 ? -2.489 3.887 -29.765 1.00 13.02 307 ILE A N 1
ATOM 2387 C CA . ILE A 1 307 ? -1.736 3.750 -31.024 1.00 14.10 307 ILE A CA 1
ATOM 2388 C C . ILE A 1 307 ? -1.274 5.127 -31.496 1.00 14.10 307 ILE A C 1
ATOM 2389 O O . ILE A 1 307 ? -0.126 5.294 -31.905 1.00 14.76 307 ILE A O 1
ATOM 2394 N N . LYS A 1 308 ? -2.129 6.145 -31.403 1.00 14.97 308 LYS A N 1
ATOM 2395 C CA . LYS A 1 308 ? -1.719 7.504 -31.829 1.00 14.40 308 LYS A CA 1
ATOM 2396 C C . LYS A 1 308 ? -0.692 8.092 -30.866 1.00 15.61 308 LYS A C 1
ATOM 2397 O O . LYS A 1 308 ? 0.203 8.775 -31.307 1.00 14.72 308 LYS A O 1
ATOM 2403 N N . PHE A 1 309 ? -0.868 7.856 -29.564 1.00 14.46 309 PHE A N 1
ATOM 2404 C CA . PHE A 1 309 ? 0.048 8.432 -28.581 1.00 15.60 309 PHE A CA 1
ATOM 2405 C C . PHE A 1 309 ? 1.463 7.893 -28.860 1.00 15.09 309 PHE A C 1
ATOM 2406 O O . PHE A 1 309 ? 2.473 8.608 -28.737 1.00 17.32 309 PHE A O 1
ATOM 2414 N N . ILE A 1 310 ? 1.559 6.598 -29.072 1.00 14.48 310 ILE A N 1
ATOM 2415 C CA . ILE A 1 310 ? 2.846 5.928 -29.312 1.00 16.36 310 ILE A CA 1
ATOM 2416 C C . ILE A 1 310 ? 3.340 6.229 -30.731 1.00 17.88 310 ILE A C 1
ATOM 2417 O O . ILE A 1 310 ? 4.564 6.442 -30.942 1.00 17.17 310 ILE A O 1
ATOM 2422 N N . GLY A 1 311 ? 2.421 6.178 -31.716 1.00 16.83 311 GLY A N 1
ATOM 2423 C CA . GLY A 1 311 ? 2.844 6.228 -33.133 1.00 17.13 311 GLY A CA 1
ATOM 2424 C C . GLY A 1 311 ? 3.129 7.628 -33.657 1.00 17.65 311 GLY A C 1
ATOM 2425 O O . GLY A 1 311 ? 3.830 7.775 -34.696 1.00 17.54 311 GLY A O 1
ATOM 2426 N N . LYS A 1 312 ? 2.524 8.637 -33.022 1.00 18.11 312 LYS A N 1
ATOM 2427 C CA . LYS A 1 312 ? 2.832 10.086 -33.210 1.00 23.73 312 LYS A CA 1
ATOM 2428 C C . LYS A 1 312 ? 2.382 10.624 -34.580 1.00 22.55 312 LYS A C 1
ATOM 2429 O O . LYS A 1 312 ? 2.776 11.701 -34.928 1.00 27.72 312 LYS A O 1
ATOM 2435 N N . TYR A 1 313 ? 1.478 9.937 -35.285 1.00 16.95 313 TYR A N 1
ATOM 2436 C CA . TYR A 1 313 ? 1.112 10.293 -36.659 1.00 17.24 313 TYR A CA 1
ATOM 2437 C C . TYR A 1 313 ? -0.142 11.176 -36.677 1.00 17.36 313 TYR A C 1
ATOM 2438 O O . TYR A 1 313 ? -0.437 11.856 -37.684 1.00 18.31 313 TYR A O 1
ATOM 2447 N N . SER A 1 314 ? -0.860 11.197 -35.549 1.00 16.56 314 SER A N 1
ATOM 2448 C CA . SER A 1 314 ? -2.117 11.959 -35.409 1.00 17.92 314 SER A CA 1
ATOM 2449 C C . SER A 1 314 ? -2.388 12.147 -33.919 1.00 18.09 314 SER A C 1
ATOM 2450 O O . SER A 1 314 ? -1.947 11.352 -33.129 1.00 19.58 314 SER A O 1
ATOM 2453 N N . GLU A 1 315 ? -3.063 13.234 -33.545 1.00 19.73 315 GLU A N 1
ATOM 2454 C CA . GLU A 1 315 ? -3.217 13.566 -32.119 1.00 21.86 315 GLU A CA 1
ATOM 2455 C C . GLU A 1 315 ? -4.331 12.709 -31.508 1.00 19.66 315 GLU A C 1
ATOM 2456 O O . GLU A 1 315 ? -5.452 12.662 -32.036 1.00 20.19 315 GLU A O 1
ATOM 2462 N N . PRO A 1 316 ? -4.085 12.077 -30.339 1.00 18.11 316 PRO A N 1
ATOM 2463 C CA . PRO A 1 316 ? -5.153 11.360 -29.620 1.00 17.19 316 PRO A CA 1
ATOM 2464 C C . PRO A 1 316 ? -6.343 12.288 -29.329 1.00 16.51 316 PRO A C 1
ATOM 2465 O O . PRO A 1 316 ? -6.166 13.437 -28.950 1.00 19.44 316 PRO A O 1
ATOM 2469 N N . LEU A 1 317 ? -7.564 11.756 -29.426 1.00 15.17 317 LEU A N 1
ATOM 2470 C CA . LEU A 1 317 ? -8.759 12.549 -29.176 1.00 16.04 317 LEU A CA 1
ATOM 2471 C C . LEU A 1 317 ? -8.882 12.955 -27.700 1.00 15.73 317 LEU A C 1
ATOM 2472 O O . LEU A 1 317 ? -9.450 14.044 -27.424 1.00 16.88 317 LEU A O 1
ATOM 2477 N N . SER A 1 318 ? -8.393 12.113 -26.762 1.00 15.80 318 SER A N 1
ATOM 2478 C CA . SER A 1 318 ? -8.715 12.290 -25.351 1.00 16.53 318 SER A CA 1
ATOM 2479 C C . SER A 1 318 ? -7.655 13.071 -24.579 1.00 14.77 318 SER A C 1
ATOM 2480 O O . SER A 1 318 ? -7.708 13.099 -23.365 1.00 16.56 318 SER A O 1
ATOM 2483 N N . LEU A 1 319 ? -6.693 13.709 -25.262 1.00 15.13 319 LEU A N 1
ATOM 2484 C CA . LEU A 1 319 ? -5.852 14.690 -24.540 1.00 16.98 319 LEU A CA 1
ATOM 2485 C C . LEU A 1 319 ? -6.782 15.745 -23.912 1.00 16.08 319 LEU A C 1
ATOM 2486 O O . LEU A 1 319 ? -7.565 16.401 -24.636 1.00 16.82 319 LEU A O 1
ATOM 2491 N N . ASN A 1 320 ? -6.688 15.946 -22.597 1.00 16.27 320 ASN A N 1
ATOM 2492 C CA . ASN A 1 320 ? -7.398 17.046 -21.907 1.00 16.69 320 ASN A CA 1
ATOM 2493 C C . ASN A 1 320 ? -8.917 16.847 -21.942 1.00 17.02 320 ASN A C 1
ATOM 2494 O O . ASN A 1 320 ? -9.663 17.820 -21.758 1.00 19.06 320 ASN A O 1
ATOM 2499 N N . LYS A 1 321 ? -9.409 15.609 -22.143 1.00 14.93 321 LYS A N 1
ATOM 2500 C CA . LYS A 1 321 ? -10.846 15.394 -22.361 1.00 16.24 321 LYS A CA 1
ATOM 2501 C C . LYS A 1 321 ? -11.263 14.018 -21.818 1.00 15.57 321 LYS A C 1
ATOM 2502 O O . LYS A 1 321 ? -10.564 13.061 -21.981 1.00 16.36 321 LYS A O 1
ATOM 2508 N N . ARG A 1 322 ? -12.441 13.954 -21.202 1.00 15.15 322 ARG A N 1
ATOM 2509 C CA . ARG A 1 322 ? -13.078 12.689 -20.888 1.00 15.85 322 ARG A CA 1
ATOM 2510 C C . ARG A 1 322 ? -14.330 12.652 -21.759 1.00 15.71 322 ARG A C 1
ATOM 2511 O O . ARG A 1 322 ? -15.184 13.537 -21.566 1.00 15.45 322 ARG A O 1
ATOM 2519 N N . ILE A 1 323 ? -14.362 11.733 -22.751 1.00 15.27 323 ILE A N 1
ATOM 2520 C CA . ILE A 1 323 ? -15.319 11.773 -23.832 1.00 13.02 323 ILE A CA 1
ATOM 2521 C C . ILE A 1 323 ? -16.391 10.689 -23.612 1.00 14.63 323 ILE A C 1
ATOM 2522 O O . ILE A 1 323 ? -16.047 9.552 -23.381 1.00 15.28 323 ILE A O 1
ATOM 2527 N N . GLY A 1 324 ? -17.655 11.083 -23.681 1.00 12.03 324 GLY A N 1
ATOM 2528 C CA . GLY A 1 324 ? -18.781 10.150 -23.614 1.00 13.43 324 GLY A CA 1
ATOM 2529 C C . GLY A 1 324 ? -19.453 10.022 -24.959 1.00 13.61 324 GLY A C 1
ATOM 2530 O O . GLY A 1 324 ? -19.777 11.042 -25.620 1.00 15.67 324 GLY A O 1
ATOM 2531 N N . ILE A 1 325 ? -19.805 8.772 -25.311 1.00 14.42 325 ILE A N 1
ATOM 2532 C CA . ILE A 1 325 ? -20.597 8.459 -26.441 1.00 14.14 325 ILE A CA 1
ATOM 2533 C C . ILE A 1 325 ? -21.863 7.745 -25.947 1.00 14.52 325 ILE A C 1
ATOM 2534 O O . ILE A 1 325 ? -21.775 6.668 -25.355 1.00 15.34 325 ILE A O 1
ATOM 2539 N N . TRP A 1 326 ? -23.019 8.364 -26.175 1.00 14.58 326 TRP A N 1
ATOM 2540 C CA . TRP A 1 326 ? -24.295 7.840 -25.726 1.00 15.40 326 TRP A CA 1
ATOM 2541 C C . TRP A 1 326 ? -24.661 6.660 -26.615 1.00 15.22 326 TRP A C 1
ATOM 2542 O O . TRP A 1 326 ? -24.256 6.619 -27.775 1.00 15.50 326 TRP A O 1
ATOM 2553 N N . SER A 1 327 ? -25.422 5.696 -26.085 1.00 14.38 327 SER A N 1
ATOM 2554 C CA . SER A 1 327 ? -25.875 4.596 -26.912 1.00 14.95 327 SER A CA 1
ATOM 2555 C C . SER A 1 327 ? -27.397 4.666 -27.087 1.00 16.14 327 SER A C 1
ATOM 2556 O O . SER A 1 327 ? -27.915 3.980 -27.949 1.00 18.51 327 SER A O 1
ATOM 2559 N N . ASP A 1 328 ? -28.114 5.479 -26.291 1.00 17.78 328 ASP A N 1
ATOM 2560 C CA . ASP A 1 328 ? -29.585 5.508 -26.500 1.00 21.73 328 ASP A CA 1
ATOM 2561 C C . ASP A 1 328 ? -30.033 6.762 -27.237 1.00 21.77 328 ASP A C 1
ATOM 2562 O O . ASP A 1 328 ? -31.210 6.915 -27.518 1.00 22.41 328 ASP A O 1
ATOM 2567 N N . GLU A 1 329 ? -29.071 7.599 -27.605 1.00 20.65 329 GLU A N 1
ATOM 2568 C CA . GLU A 1 329 ? -29.318 8.681 -28.537 1.00 22.04 329 GLU A CA 1
ATOM 2569 C C . GLU A 1 329 ? -27.991 9.021 -29.224 1.00 19.95 329 GLU A C 1
ATOM 2570 O O . GLU A 1 329 ? -26.936 8.534 -28.827 1.00 19.26 329 GLU A O 1
ATOM 2576 N N . ILE A 1 330 ? -28.077 9.825 -30.280 1.00 18.60 330 ILE A N 1
ATOM 2577 C CA . ILE A 1 330 ? -26.915 10.233 -31.034 1.00 18.52 330 ILE A CA 1
ATOM 2578 C C . ILE A 1 330 ? -26.269 11.412 -30.286 1.00 18.26 330 ILE A C 1
ATOM 2579 O O . ILE A 1 330 ? -26.816 12.518 -30.274 1.00 21.80 330 ILE A O 1
ATOM 2584 N N . LYS A 1 331 ? -25.119 11.183 -29.650 1.00 16.76 331 LYS A N 1
ATOM 2585 C CA . LYS A 1 331 ? -24.498 12.223 -28.835 1.00 17.79 331 LYS A CA 1
ATOM 2586 C C . LYS A 1 331 ? -23.072 11.836 -28.485 1.00 18.15 331 LYS A C 1
ATOM 2587 O O . LYS A 1 331 ? -22.851 10.724 -27.995 1.00 16.05 331 LYS A O 1
ATOM 2593 N N . ILE A 1 332 ? -22.124 12.762 -28.725 1.00 17.18 332 ILE A N 1
ATOM 2594 C CA . ILE A 1 332 ? -20.771 12.641 -28.198 1.00 17.61 332 ILE A CA 1
ATOM 2595 C C . ILE A 1 332 ? -20.457 13.964 -27.514 1.00 18.27 332 ILE A C 1
ATOM 2596 O O . ILE A 1 332 ? -20.608 14.996 -28.134 1.00 22.18 332 ILE A O 1
ATOM 2601 N N . HIS A 1 333 ? -20.078 13.897 -26.248 1.00 19.50 333 HIS A N 1
ATOM 2602 C CA . HIS A 1 333 ? -19.833 15.047 -25.387 1.00 22.85 333 HIS A CA 1
ATOM 2603 C C . HIS A 1 333 ? -18.485 14.902 -24.670 1.00 22.30 333 HIS A C 1
ATOM 2604 O O . HIS A 1 333 ? -18.203 13.853 -24.128 1.00 22.43 333 HIS A O 1
ATOM 2611 N N . SER A 1 334 ? -17.682 15.976 -24.631 1.00 20.54 334 SER A N 1
ATOM 2612 C CA . SER A 1 334 ? -16.368 15.984 -23.962 1.00 23.36 334 SER A CA 1
ATOM 2613 C C . SER A 1 334 ? -16.488 16.784 -22.662 1.00 22.51 334 SER A C 1
ATOM 2614 O O . SER A 1 334 ? -17.035 17.892 -22.678 1.00 25.91 334 SER A O 1
ATOM 2617 N N . GLN A 1 335 ? -15.992 16.225 -21.563 1.00 20.22 335 GLN A N 1
ATOM 2618 C CA . GLN A 1 335 ? -15.756 16.984 -20.349 1.00 19.85 335 GLN A CA 1
ATOM 2619 C C . GLN A 1 335 ? -14.328 17.531 -20.430 1.00 21.00 335 GLN A C 1
ATOM 2620 O O . GLN A 1 335 ? -13.373 16.788 -20.657 1.00 19.21 335 GLN A O 1
ATOM 2626 N N . ASN A 1 336 ? -14.186 18.825 -20.184 1.00 19.83 336 ASN A N 1
ATOM 2627 C CA . ASN A 1 336 ? -12.912 19.478 -20.243 1.00 22.17 336 ASN A CA 1
ATOM 2628 C C . ASN A 1 336 ? -12.075 19.021 -19.048 1.00 21.44 336 ASN A C 1
ATOM 2629 O O . ASN A 1 336 ? -12.475 19.217 -17.910 1.00 22.08 336 ASN A O 1
ATOM 2634 N N . MET A 1 337 ? -10.921 18.399 -19.310 1.00 19.97 337 MET A N 1
ATOM 2635 C CA . MET A 1 337 ? -9.937 18.094 -18.271 1.00 19.11 337 MET A CA 1
ATOM 2636 C C . MET A 1 337 ? -8.572 18.714 -18.632 1.00 19.11 337 MET A C 1
ATOM 2637 O O . MET A 1 337 ? -7.520 18.077 -18.513 1.00 19.60 337 MET A O 1
ATOM 2642 N N . GLY A 1 338 ? -8.591 19.964 -19.101 1.00 20.42 338 GLY A N 1
ATOM 2643 C CA . GLY A 1 338 ? -7.362 20.730 -19.322 1.00 20.77 338 GLY A CA 1
ATOM 2644 C C . GLY A 1 338 ? -6.637 21.045 -18.018 1.00 20.30 338 GLY A C 1
ATOM 2645 O O . GLY A 1 338 ? -7.205 20.979 -16.924 1.00 20.54 338 GLY A O 1
ATOM 2646 N N . ARG A 1 339 ? -5.355 21.386 -18.141 1.00 19.95 339 ARG A N 1
ATOM 2647 C CA . ARG A 1 339 ? -4.494 21.597 -16.985 1.00 21.51 339 ARG A CA 1
ATOM 2648 C C . ARG A 1 339 ? -4.999 22.793 -16.184 1.00 22.15 339 ARG A C 1
ATOM 2649 O O . ARG A 1 339 ? -5.331 23.815 -16.780 1.00 22.96 339 ARG A O 1
ATOM 2657 N N . SER A 1 340 ? -5.027 22.663 -14.852 1.00 22.13 340 SER A N 1
ATOM 2658 C CA . SER A 1 340 ? -5.293 23.823 -13.973 1.00 23.87 340 SER A CA 1
ATOM 2659 C C . SER A 1 340 ? -4.005 24.148 -13.248 1.00 22.45 340 SER A C 1
ATOM 2660 O O . SER A 1 340 ? -3.415 23.241 -12.681 1.00 21.82 340 SER A O 1
ATOM 2663 N N . PRO A 1 341 ? -3.554 25.425 -13.225 1.00 24.20 341 PRO A N 1
ATOM 2664 C CA . PRO A 1 341 ? -2.333 25.805 -12.494 1.00 26.87 341 PRO A CA 1
ATOM 2665 C C . PRO A 1 341 ? -2.483 25.679 -10.962 1.00 25.54 341 PRO A C 1
ATOM 2666 O O . PRO A 1 341 ? -1.480 25.684 -10.204 1.00 24.94 341 PRO A O 1
ATOM 2670 N N . VAL A 1 342 ? -3.730 25.455 -10.538 1.00 24.91 342 VAL A N 1
ATOM 2671 C CA . VAL A 1 342 ? -4.175 25.394 -9.164 1.00 26.54 342 VAL A CA 1
ATOM 2672 C C . VAL A 1 342 ? -4.627 23.956 -8.798 1.00 25.57 342 VAL A C 1
ATOM 2673 O O . VAL A 1 342 ? -5.233 23.689 -7.737 1.00 24.18 342 VAL A O 1
ATOM 2677 N N . CYS A 1 343 ? -4.331 22.985 -9.667 1.00 24.11 343 CYS A N 1
ATOM 2678 C CA . CYS A 1 343 ? -4.685 21.577 -9.381 1.00 22.25 343 CYS A CA 1
ATOM 2679 C C . CYS A 1 343 ? -3.928 21.130 -8.131 1.00 21.16 343 CYS A C 1
ATOM 2680 O O . CYS A 1 343 ? -2.711 21.249 -8.082 1.00 21.32 343 CYS A O 1
ATOM 2683 N N . SER A 1 344 ? -4.643 20.620 -7.120 1.00 20.80 344 SER A N 1
ATOM 2684 C CA . SER A 1 344 ? -3.970 20.183 -5.892 1.00 22.40 344 SER A CA 1
ATOM 2685 C C . SER A 1 344 ? -3.094 18.953 -6.149 1.00 22.59 344 SER A C 1
ATOM 2686 O O . SER A 1 344 ? -2.217 18.646 -5.358 1.00 22.34 344 SER A O 1
ATOM 2689 N N . VAL A 1 345 ? -3.333 18.232 -7.258 1.00 20.23 345 VAL A N 1
ATOM 2690 C CA . VAL A 1 345 ? -2.535 17.040 -7.559 1.00 20.08 345 VAL A CA 1
ATOM 2691 C C . VAL A 1 345 ? -1.334 17.393 -8.445 1.00 19.62 345 VAL A C 1
ATOM 2692 O O . VAL A 1 345 ? -0.235 17.059 -8.104 1.00 21.22 345 VAL A O 1
ATOM 2696 N N . CYS A 1 346 ? -1.562 18.020 -9.601 1.00 19.11 346 CYS A N 1
ATOM 2697 C CA . CYS A 1 346 ? -0.552 18.092 -10.632 1.00 21.27 346 CYS A CA 1
ATOM 2698 C C . CYS A 1 346 ? -0.064 19.538 -10.867 1.00 24.03 346 CYS A C 1
ATOM 2699 O O . CYS A 1 346 ? 0.839 19.746 -11.631 1.00 26.09 346 CYS A O 1
ATOM 2702 N N . GLY A 1 347 ? -0.631 20.531 -10.196 1.00 24.14 347 GLY A N 1
ATOM 2703 C CA . GLY A 1 347 ? -0.239 21.915 -10.399 1.00 26.49 347 GLY A CA 1
ATOM 2704 C C . GLY A 1 347 ? 1.280 22.098 -10.382 1.00 30.53 347 GLY A C 1
ATOM 2705 O O . GLY A 1 347 ? 1.964 21.517 -9.549 1.00 34.49 347 GLY A O 1
ATOM 2706 N N . ASN A 1 348 ? 1.769 22.909 -11.334 1.00 37.96 348 ASN A N 1
ATOM 2707 C CA . ASN A 1 348 ? 3.205 23.253 -11.617 1.00 46.22 348 ASN A CA 1
ATOM 2708 C C . ASN A 1 348 ? 4.167 22.138 -11.183 1.00 48.40 348 ASN A C 1
ATOM 2709 O O . ASN A 1 348 ? 5.402 22.322 -11.230 1.00 52.73 348 ASN A O 1
ATOM 2714 N N . MET B 1 1 ? -46.926 -6.936 -7.641 1.00 59.78 1 MET B N 1
ATOM 2715 C CA . MET B 1 1 ? -47.074 -5.777 -6.676 1.00 60.93 1 MET B CA 1
ATOM 2716 C C . MET B 1 1 ? -45.696 -5.237 -6.261 1.00 46.10 1 MET B C 1
ATOM 2717 O O . MET B 1 1 ? -45.506 -4.024 -6.113 1.00 49.05 1 MET B O 1
ATOM 2722 N N . ASP B 1 2 ? -44.737 -6.136 -6.050 1.00 34.38 2 ASP B N 1
ATOM 2723 C CA . ASP B 1 2 ? -43.515 -5.776 -5.351 1.00 31.89 2 ASP B CA 1
ATOM 2724 C C . ASP B 1 2 ? -42.528 -5.111 -6.316 1.00 27.38 2 ASP B C 1
ATOM 2725 O O . ASP B 1 2 ? -42.459 -5.489 -7.493 1.00 24.95 2 ASP B O 1
ATOM 2730 N N . TYR B 1 3 ? -41.812 -4.100 -5.809 1.00 23.27 3 TYR B N 1
ATOM 2731 C CA . TYR B 1 3 ? -40.727 -3.456 -6.526 1.00 24.20 3 TYR B CA 1
ATOM 2732 C C . TYR B 1 3 ? -39.385 -3.756 -5.867 1.00 21.33 3 TYR B C 1
ATOM 2733 O O . TYR B 1 3 ? -39.308 -4.049 -4.688 1.00 20.64 3 TYR B O 1
ATOM 2742 N N . ILE B 1 4 ? -38.311 -3.647 -6.664 1.00 21.14 4 ILE B N 1
ATOM 2743 C CA . ILE B 1 4 ? -36.963 -3.770 -6.148 1.00 20.46 4 ILE B CA 1
ATOM 2744 C C . ILE B 1 4 ? -36.077 -2.692 -6.785 1.00 19.20 4 ILE B C 1
ATOM 2745 O O . ILE B 1 4 ? -36.307 -2.340 -7.914 1.00 18.94 4 ILE B O 1
ATOM 2750 N N . LEU B 1 5 ? -35.046 -2.230 -6.059 1.00 16.92 5 LEU B N 1
ATOM 2751 C CA . LEU B 1 5 ? -34.074 -1.286 -6.620 1.00 16.29 5 LEU B CA 1
ATOM 2752 C C . LEU B 1 5 ? -33.212 -2.025 -7.632 1.00 16.03 5 LEU B C 1
ATOM 2753 O O . LEU B 1 5 ? -32.656 -3.071 -7.375 1.00 17.18 5 LEU B O 1
ATOM 2758 N N . GLY B 1 6 ? -33.070 -1.437 -8.821 1.00 16.13 6 GLY B N 1
ATOM 2759 C CA . GLY B 1 6 ? -32.166 -2.016 -9.805 1.00 16.62 6 GLY B CA 1
ATOM 2760 C C . GLY B 1 6 ? -30.737 -1.949 -9.335 1.00 14.98 6 GLY B C 1
ATOM 2761 O O . GLY B 1 6 ? -30.318 -1.010 -8.664 1.00 16.17 6 GLY B O 1
ATOM 2762 N N . ARG B 1 7 ? -29.939 -2.933 -9.755 1.00 15.49 7 ARG B N 1
ATOM 2763 C CA . ARG B 1 7 ? -28.538 -2.975 -9.258 1.00 16.70 7 ARG B CA 1
ATOM 2764 C C . ARG B 1 7 ? -27.692 -1.939 -9.995 1.00 16.60 7 ARG B C 1
ATOM 2765 O O . ARG B 1 7 ? -26.606 -1.639 -9.547 1.00 16.78 7 ARG B O 1
ATOM 2773 N N . TYR B 1 8 ? -28.224 -1.356 -11.069 1.00 16.43 8 TYR B N 1
ATOM 2774 C CA . TYR B 1 8 ? -27.521 -0.346 -11.902 1.00 15.25 8 TYR B CA 1
ATOM 2775 C C . TYR B 1 8 ? -27.729 1.095 -11.373 1.00 15.34 8 TYR B C 1
ATOM 2776 O O . TYR B 1 8 ? -27.376 2.072 -12.052 1.00 14.77 8 TYR B O 1
ATOM 2785 N N . VAL B 1 9 ? -28.361 1.276 -10.204 1.00 17.02 9 VAL B N 1
ATOM 2786 C CA . VAL B 1 9 ? -28.457 2.621 -9.635 1.00 17.99 9 VAL B CA 1
ATOM 2787 C C . VAL B 1 9 ? -27.251 2.899 -8.728 1.00 17.06 9 VAL B C 1
ATOM 2788 O O . VAL B 1 9 ? -26.730 2.071 -7.992 1.00 16.51 9 VAL B O 1
ATOM 2792 N N . LYS B 1 10 ? -26.739 4.121 -8.895 1.00 16.41 10 LYS B N 1
ATOM 2793 C CA . LYS B 1 10 ? -25.629 4.615 -8.164 1.00 16.81 10 LYS B CA 1
ATOM 2794 C C . LYS B 1 10 ? -25.967 6.050 -7.771 1.00 17.61 10 LYS B C 1
ATOM 2795 O O . LYS B 1 10 ? -26.855 6.693 -8.422 1.00 17.71 10 LYS B O 1
ATOM 2801 N N . ILE B 1 11 ? -25.308 6.533 -6.729 1.00 18.08 11 ILE B N 1
ATOM 2802 C CA . ILE B 1 11 ? -25.681 7.845 -6.214 1.00 18.41 11 ILE B CA 1
ATOM 2803 C C . ILE B 1 11 ? -24.440 8.584 -5.712 1.00 17.59 11 ILE B C 1
ATOM 2804 O O . ILE B 1 11 ? -23.499 8.027 -5.245 1.00 17.35 11 ILE B O 1
ATOM 2809 N N . ALA B 1 12 ? -24.453 9.903 -5.929 1.00 16.13 12 ALA B N 1
ATOM 2810 C CA . ALA B 1 12 ? -23.322 10.749 -5.565 1.00 16.90 12 ALA B CA 1
ATOM 2811 C C . ALA B 1 12 ? -23.852 12.121 -5.141 1.00 16.42 12 ALA B C 1
ATOM 2812 O O . ALA B 1 12 ? -24.761 12.670 -5.726 1.00 15.60 12 ALA B O 1
ATOM 2814 N N . ARG B 1 13 ? -23.208 12.689 -4.133 1.00 19.11 13 ARG B N 1
ATOM 2815 C CA . ARG B 1 13 ? -23.389 14.108 -3.792 1.00 18.60 13 ARG B CA 1
ATOM 2816 C C . ARG B 1 13 ? -22.833 14.976 -4.923 1.00 18.49 13 ARG B C 1
ATOM 2817 O O . ARG B 1 13 ? -21.823 14.669 -5.501 1.00 20.79 13 ARG B O 1
ATOM 2825 N N . TYR B 1 14 ? -23.529 16.071 -5.238 1.00 18.95 14 TYR B N 1
ATOM 2826 C CA . TYR B 1 14 ? -23.183 16.921 -6.368 1.00 20.16 14 TYR B CA 1
ATOM 2827 C C . TYR B 1 14 ? -23.908 18.251 -6.248 1.00 20.18 14 TYR B C 1
ATOM 2828 O O . TYR B 1 14 ? -25.094 18.261 -5.999 1.00 17.91 14 TYR B O 1
ATOM 2837 N N . GLY B 1 15 ? -23.188 19.357 -6.435 1.00 23.98 15 GLY B N 1
ATOM 2838 C CA . GLY B 1 15 ? -23.870 20.675 -6.382 1.00 24.72 15 GLY B CA 1
ATOM 2839 C C . GLY B 1 15 ? -24.606 20.872 -5.069 1.00 24.65 15 GLY B C 1
ATOM 2840 O O . GLY B 1 15 ? -24.044 20.550 -4.000 1.00 24.49 15 GLY B O 1
ATOM 2841 N N . SER B 1 16 ? -25.878 21.305 -5.161 1.00 23.95 16 SER B N 1
ATOM 2842 C CA . SER B 1 16 ? -26.761 21.613 -4.017 1.00 25.62 16 SER B CA 1
ATOM 2843 C C . SER B 1 16 ? -27.434 20.361 -3.454 1.00 24.53 16 SER B C 1
ATOM 2844 O O . SER B 1 16 ? -27.919 20.375 -2.325 1.00 25.44 16 SER B O 1
ATOM 2847 N N . GLY B 1 17 ? -27.532 19.314 -4.269 1.00 23.13 17 GLY B N 1
ATOM 2848 C CA . GLY B 1 17 ? -28.132 18.077 -3.834 1.00 20.23 17 GLY B CA 1
ATOM 2849 C C . GLY B 1 17 ? -27.267 16.910 -4.275 1.00 20.21 17 GLY B C 1
ATOM 2850 O O . GLY B 1 17 ? -26.184 16.692 -3.738 1.00 21.68 17 GLY B O 1
ATOM 2851 N N . GLY B 1 18 ? -27.750 16.152 -5.261 1.00 18.59 18 GLY B N 1
ATOM 2852 C CA . GLY B 1 18 ? -26.921 15.097 -5.796 1.00 18.03 18 GLY B CA 1
ATOM 2853 C C . GLY B 1 18 ? -27.497 14.440 -7.024 1.00 17.92 18 GLY B C 1
ATOM 2854 O O . GLY B 1 18 ? -28.566 14.781 -7.516 1.00 20.06 18 GLY B O 1
ATOM 2855 N N . LEU B 1 19 ? -26.747 13.446 -7.492 1.00 16.90 19 LEU B N 1
ATOM 2856 C CA . LEU B 1 19 ? -27.051 12.652 -8.676 1.00 15.93 19 LEU B CA 1
ATOM 2857 C C . LEU B 1 19 ? -27.712 11.337 -8.237 1.00 16.15 19 LEU B C 1
ATOM 2858 O O . LEU B 1 19 ? -27.373 10.763 -7.195 1.00 15.15 19 LEU B O 1
ATOM 2863 N N . VAL B 1 20 ? -28.715 10.906 -9.008 1.00 14.29 20 VAL B N 1
ATOM 2864 C CA . VAL B 1 20 ? -29.262 9.571 -8.896 1.00 16.17 20 VAL B CA 1
ATOM 2865 C C . VAL B 1 20 ? -29.209 8.952 -10.287 1.00 15.34 20 VAL B C 1
ATOM 2866 O O . VAL B 1 20 ? -29.802 9.482 -11.208 1.00 16.88 20 VAL B O 1
ATOM 2870 N N . GLY B 1 21 ? -28.500 7.819 -10.417 1.00 14.61 21 GLY B N 1
ATOM 2871 C CA . GLY B 1 21 ? -28.464 7.107 -11.657 1.00 14.83 21 GLY B CA 1
ATOM 2872 C C . GLY B 1 21 ? -27.165 7.364 -12.405 1.00 16.50 21 GLY B C 1
ATOM 2873 O O . GLY B 1 21 ? -26.471 8.345 -12.166 1.00 16.89 21 GLY B O 1
ATOM 2874 N N . GLY B 1 22 ? -26.822 6.419 -13.281 1.00 17.37 22 GLY B N 1
ATOM 2875 C CA . GLY B 1 22 ? -25.691 6.540 -14.162 1.00 17.39 22 GLY B CA 1
ATOM 2876 C C . GLY B 1 22 ? -26.112 6.314 -15.604 1.00 17.82 22 GLY B C 1
ATOM 2877 O O . GLY B 1 22 ? -27.068 5.540 -15.905 1.00 17.28 22 GLY B O 1
ATOM 2878 N N . GLY B 1 23 ? -25.400 6.973 -16.523 1.00 17.48 23 GLY B N 1
ATOM 2879 C CA . GLY B 1 23 ? -25.646 6.849 -17.944 1.00 16.78 23 GLY B CA 1
ATOM 2880 C C . GLY B 1 23 ? -26.677 7.858 -18.410 1.00 16.43 23 GLY B C 1
ATOM 2881 O O . GLY B 1 23 ? -26.749 8.942 -17.844 1.00 17.10 23 GLY B O 1
ATOM 2882 N N . GLY B 1 24 ? -27.459 7.501 -19.430 1.00 16.70 24 GLY B N 1
ATOM 2883 C CA . GLY B 1 24 ? -28.352 8.434 -20.077 1.00 17.32 24 GLY B CA 1
ATOM 2884 C C . GLY B 1 24 ? -29.472 8.892 -19.160 1.00 20.46 24 GLY B C 1
ATOM 2885 O O . GLY B 1 24 ? -29.999 9.993 -19.348 1.00 22.84 24 GLY B O 1
ATOM 2886 N N . LYS B 1 25 ? -29.778 8.105 -18.114 1.00 20.27 25 LYS B N 1
ATOM 2887 C CA . LYS B 1 25 ? -30.864 8.467 -17.207 1.00 21.45 25 LYS B CA 1
ATOM 2888 C C . LYS B 1 25 ? -30.347 9.117 -15.923 1.00 20.76 25 LYS B C 1
ATOM 2889 O O . LYS B 1 25 ? -31.107 9.330 -15.014 1.00 21.30 25 LYS B O 1
ATOM 2895 N N . GLU B 1 26 ? -29.059 9.434 -15.847 1.00 18.28 26 GLU B N 1
ATOM 2896 C CA . GLU B 1 26 ? -28.517 10.168 -14.703 1.00 17.80 26 GLU B CA 1
ATOM 2897 C C . GLU B 1 26 ? -29.377 11.416 -14.451 1.00 20.52 26 GLU B C 1
ATOM 2898 O O . GLU B 1 26 ? -29.617 12.208 -15.388 1.00 18.68 26 GLU B O 1
ATOM 2904 N N . GLN B 1 27 ? -29.856 11.581 -13.211 1.00 16.91 27 GLN B N 1
ATOM 2905 C CA . GLN B 1 27 ? -30.670 12.744 -12.868 1.00 18.85 27 GLN B CA 1
ATOM 2906 C C . GLN B 1 27 ? -29.995 13.550 -11.757 1.00 19.10 27 GLN B C 1
ATOM 2907 O O . GLN B 1 27 ? -29.449 13.003 -10.810 1.00 17.92 27 GLN B O 1
ATOM 2913 N N . TYR B 1 28 ? -30.081 14.886 -11.857 1.00 18.63 28 TYR B N 1
ATOM 2914 C CA . TYR B 1 28 ? -29.642 15.780 -10.803 1.00 19.34 28 TYR B CA 1
ATOM 2915 C C . TYR B 1 28 ? -30.868 16.274 -10.024 1.00 20.92 28 TYR B C 1
ATOM 2916 O O . TYR B 1 28 ? -31.852 16.807 -10.604 1.00 20.96 28 TYR B O 1
ATOM 2925 N N . VAL B 1 29 ? -30.828 16.097 -8.704 1.00 21.43 29 VAL B N 1
ATOM 2926 C CA . VAL B 1 29 ? -31.905 16.634 -7.880 1.00 21.00 29 VAL B CA 1
ATOM 2927 C C . VAL B 1 29 ? -31.332 17.770 -7.029 1.00 21.92 29 VAL B C 1
ATOM 2928 O O . VAL B 1 29 ? -30.356 17.622 -6.289 1.00 20.88 29 VAL B O 1
ATOM 2932 N N . GLU B 1 30 ? -31.895 18.964 -7.256 1.00 20.00 30 GLU B N 1
ATOM 2933 C CA . GLU B 1 30 ? -31.276 20.196 -6.805 1.00 21.53 30 GLU B CA 1
ATOM 2934 C C . GLU B 1 30 ? -31.634 20.499 -5.337 1.00 22.61 30 GLU B C 1
ATOM 2935 O O . GLU B 1 30 ? -30.996 21.311 -4.694 1.00 23.40 30 GLU B O 1
ATOM 2941 N N . ASN B 1 31 ? -32.699 19.870 -4.857 1.00 21.87 31 ASN B N 1
ATOM 2942 C CA . ASN B 1 31 ? -33.194 20.024 -3.498 1.00 23.24 31 ASN B CA 1
ATOM 2943 C C . ASN B 1 31 ? -32.551 18.949 -2.604 1.00 21.15 31 ASN B C 1
ATOM 2944 O O . ASN B 1 31 ? -32.861 17.807 -2.776 1.00 19.28 31 ASN B O 1
ATOM 2949 N N . LEU B 1 32 ? -31.703 19.337 -1.651 1.00 19.42 32 LEU B N 1
ATOM 2950 C CA . LEU B 1 32 ? -30.977 18.372 -0.796 1.00 19.61 32 LEU B CA 1
ATOM 2951 C C . LEU B 1 32 ? -31.957 17.479 -0.038 1.00 21.01 32 LEU B C 1
ATOM 2952 O O . LEU B 1 32 ? -31.711 16.255 0.088 1.00 19.32 32 LEU B O 1
ATOM 2957 N N . VAL B 1 33 ? -33.009 18.089 0.534 1.00 18.33 33 VAL B N 1
ATOM 2958 C CA . VAL B 1 33 ? -34.015 17.336 1.296 1.00 21.91 33 VAL B CA 1
ATOM 2959 C C . VAL B 1 33 ? -34.549 16.218 0.395 1.00 19.79 33 VAL B C 1
ATOM 2960 O O . VAL B 1 33 ? -34.766 15.087 0.839 1.00 18.36 33 VAL B O 1
ATOM 2964 N N . LEU B 1 34 ? -34.940 16.599 -0.838 1.00 18.52 34 LEU B N 1
ATOM 2965 C CA . LEU B 1 34 ? -35.589 15.632 -1.711 1.00 19.48 34 LEU B CA 1
ATOM 2966 C C . LEU B 1 34 ? -34.608 14.520 -2.107 1.00 16.73 34 LEU B C 1
ATOM 2967 O O . LEU B 1 34 ? -34.996 13.366 -2.113 1.00 16.88 34 LEU B O 1
ATOM 2972 N N . TRP B 1 35 ? -33.346 14.882 -2.342 1.00 17.76 35 TRP B N 1
ATOM 2973 C CA . TRP B 1 35 ? -32.317 13.908 -2.730 1.00 17.10 35 TRP B CA 1
ATOM 2974 C C . TRP B 1 35 ? -32.119 12.898 -1.599 1.00 18.77 35 TRP B C 1
ATOM 2975 O O . TRP B 1 35 ? -32.072 11.684 -1.847 1.00 16.73 35 TRP B O 1
ATOM 2986 N N . GLU B 1 36 ? -32.050 13.409 -0.354 1.00 17.29 36 GLU B N 1
ATOM 2987 C CA . GLU B 1 36 ? -31.888 12.526 0.846 1.00 17.83 36 GLU B CA 1
ATOM 2988 C C . GLU B 1 36 ? -33.117 11.636 0.965 1.00 18.10 36 GLU B C 1
ATOM 2989 O O . GLU B 1 36 ? -33.016 10.466 1.251 1.00 17.65 36 GLU B O 1
ATOM 2995 N N . ASN B 1 37 ? -34.300 12.197 0.688 1.00 18.53 37 ASN B N 1
ATOM 2996 C CA . ASN B 1 37 ? -35.503 11.400 0.763 1.00 18.33 37 ASN B CA 1
ATOM 2997 C C . ASN B 1 37 ? -35.528 10.326 -0.330 1.00 15.74 37 ASN B C 1
ATOM 2998 O O . ASN B 1 37 ? -36.026 9.248 -0.111 1.00 15.20 37 ASN B O 1
ATOM 3003 N N . ILE B 1 38 ? -35.004 10.622 -1.508 1.00 16.86 38 ILE B N 1
ATOM 3004 C CA . ILE B 1 38 ? -34.962 9.638 -2.567 1.00 17.45 38 ILE B CA 1
ATOM 3005 C C . ILE B 1 38 ? -34.054 8.473 -2.150 1.00 16.88 38 ILE B C 1
ATOM 3006 O O . ILE B 1 38 ? -34.394 7.341 -2.378 1.00 17.22 38 ILE B O 1
ATOM 3011 N N . ILE B 1 39 ? -32.919 8.784 -1.519 1.00 16.32 39 ILE B N 1
ATOM 3012 C CA . ILE B 1 39 ? -31.988 7.778 -0.987 1.00 17.46 39 ILE B CA 1
ATOM 3013 C C . ILE B 1 39 ? -32.742 6.934 0.062 1.00 17.49 39 ILE B C 1
ATOM 3014 O O . ILE B 1 39 ? -32.700 5.694 0.048 1.00 15.63 39 ILE B O 1
ATOM 3019 N N . LYS B 1 40 ? -33.451 7.593 0.980 1.00 16.47 40 LYS B N 1
ATOM 3020 C CA . LYS B 1 40 ? -34.181 6.856 2.012 1.00 19.21 40 LYS B CA 1
ATOM 3021 C C . LYS B 1 40 ? -35.177 5.907 1.357 1.00 17.78 40 LYS B C 1
ATOM 3022 O O . LYS B 1 40 ? -35.317 4.750 1.802 1.00 18.89 40 LYS B O 1
ATOM 3028 N N . THR B 1 41 ? -35.873 6.393 0.314 1.00 17.38 41 THR B N 1
ATOM 3029 C CA . THR B 1 41 ? -36.879 5.626 -0.358 1.00 17.82 41 THR B CA 1
ATOM 3030 C C . THR B 1 41 ? -36.247 4.414 -1.065 1.00 16.85 41 THR B C 1
ATOM 3031 O O . THR B 1 41 ? -36.763 3.290 -0.914 1.00 17.84 41 THR B O 1
ATOM 3035 N N . ALA B 1 42 ? -35.156 4.653 -1.818 1.00 17.45 42 ALA B N 1
ATOM 3036 C CA . ALA B 1 42 ? -34.445 3.649 -2.550 1.00 17.93 42 ALA B CA 1
ATOM 3037 C C . ALA B 1 42 ? -33.975 2.525 -1.622 1.00 19.62 42 ALA B C 1
ATOM 3038 O O . ALA B 1 42 ? -34.072 1.340 -2.021 1.00 17.76 42 ALA B O 1
ATOM 3040 N N . TYR B 1 43 ? -33.440 2.917 -0.452 1.00 19.67 43 TYR B N 1
ATOM 3041 C CA . TYR B 1 43 ? -32.978 1.974 0.601 1.00 19.84 43 TYR B CA 1
ATOM 3042 C C . TYR B 1 43 ? -34.098 1.004 1.016 1.00 20.26 43 TYR B C 1
ATOM 3043 O O . TYR B 1 43 ? -33.797 -0.140 1.329 1.00 21.56 43 TYR B O 1
ATOM 3052 N N . CYS B 1 44 ? -35.363 1.453 1.014 1.00 21.44 44 CYS B N 1
ATOM 3053 C CA . CYS B 1 44 ? -36.522 0.577 1.348 1.00 22.66 44 CYS B CA 1
ATOM 3054 C C . CYS B 1 44 ? -36.744 -0.545 0.326 1.00 22.58 44 CYS B C 1
ATOM 3055 O O . CYS B 1 44 ? -37.566 -1.455 0.586 1.00 21.23 44 CYS B O 1
ATOM 3058 N N . PHE B 1 45 ? -36.133 -0.438 -0.864 1.00 21.16 45 PHE B N 1
ATOM 3059 C CA . PHE B 1 45 ? -36.390 -1.378 -1.966 1.00 18.93 45 PHE B CA 1
ATOM 3060 C C . PHE B 1 45 ? -35.154 -2.221 -2.282 1.00 18.30 45 PHE B C 1
ATOM 3061 O O . PHE B 1 45 ? -35.108 -2.845 -3.302 1.00 18.08 45 PHE B O 1
ATOM 3069 N N . ILE B 1 46 ? -34.177 -2.278 -1.377 1.00 18.61 46 ILE B N 1
ATOM 3070 C CA . ILE B 1 46 ? -33.016 -3.124 -1.596 1.00 18.86 46 ILE B CA 1
ATOM 3071 C C . ILE B 1 46 ? -33.434 -4.598 -1.703 1.00 20.94 46 ILE B C 1
ATOM 3072 O O . ILE B 1 46 ? -32.911 -5.336 -2.547 1.00 22.83 46 ILE B O 1
ATOM 3077 N N . THR B 1 47 ? -34.372 -4.996 -0.850 1.00 19.75 47 THR B N 1
ATOM 3078 C CA . THR B 1 47 ? -35.118 -6.250 -1.011 1.00 20.92 47 THR B CA 1
ATOM 3079 C C . THR B 1 47 ? -36.521 -5.871 -1.469 1.00 21.32 47 THR B C 1
ATOM 3080 O O . THR B 1 47 ? -36.995 -4.758 -1.225 1.00 18.36 47 THR B O 1
ATOM 3084 N N . PRO B 1 48 ? -37.216 -6.762 -2.199 1.00 22.15 48 PRO B N 1
ATOM 3085 C CA . PRO B 1 48 ? -38.524 -6.422 -2.776 1.00 22.09 48 PRO B CA 1
ATOM 3086 C C . PRO B 1 48 ? -39.542 -5.955 -1.739 1.00 24.80 48 PRO B C 1
ATOM 3087 O O . PRO B 1 48 ? -39.625 -6.537 -0.673 1.00 22.30 48 PRO B O 1
ATOM 3091 N N . SER B 1 49 ? -40.327 -4.932 -2.072 1.00 23.61 49 SER B N 1
ATOM 3092 C CA . SER B 1 49 ? -41.499 -4.601 -1.238 1.00 27.37 49 SER B CA 1
ATOM 3093 C C . SER B 1 49 ? -42.532 -3.834 -2.056 1.00 27.58 49 SER B C 1
ATOM 3094 O O . SER B 1 49 ? -42.247 -3.372 -3.147 1.00 25.53 49 SER B O 1
ATOM 3097 N N . SER B 1 50 ? -43.753 -3.760 -1.517 1.00 26.96 50 SER B N 1
ATOM 3098 C CA . SER B 1 50 ? -44.830 -3.024 -2.136 1.00 25.27 50 SER B CA 1
ATOM 3099 C C . SER B 1 50 ? -44.675 -1.538 -1.813 1.00 25.53 50 SER B C 1
ATOM 3100 O O . SER B 1 50 ? -43.894 -1.160 -0.941 1.00 26.81 50 SER B O 1
ATOM 3103 N N . TYR B 1 51 ? -45.475 -0.709 -2.496 1.00 24.33 51 TYR B N 1
ATOM 3104 C CA . TYR B 1 51 ? -45.566 0.706 -2.238 1.00 25.88 51 TYR B CA 1
ATOM 3105 C C . TYR B 1 51 ? -46.021 0.889 -0.784 1.00 25.07 51 TYR B C 1
ATOM 3106 O O . TYR B 1 51 ? -45.418 1.661 -0.021 1.00 24.12 51 TYR B O 1
ATOM 3115 N N . THR B 1 52 ? -47.093 0.174 -0.423 1.00 28.34 52 THR B N 1
ATOM 3116 C CA . THR B 1 52 ? -47.712 0.282 0.931 1.00 32.77 52 THR B CA 1
ATOM 3117 C C . THR B 1 52 ? -46.712 -0.124 2.023 1.00 29.79 52 THR B C 1
ATOM 3118 O O . THR B 1 52 ? -46.539 0.627 2.981 1.00 32.32 52 THR B O 1
ATOM 3122 N N . ALA B 1 53 ? -46.061 -1.289 1.886 1.00 31.57 53 ALA B N 1
ATOM 3123 C CA . ALA B 1 53 ? -45.077 -1.796 2.918 1.00 31.99 53 ALA B CA 1
ATOM 3124 C C . ALA B 1 53 ? -43.912 -0.805 3.107 1.00 33.28 53 ALA B C 1
ATOM 3125 O O . ALA B 1 53 ? -43.505 -0.498 4.237 1.00 32.31 53 ALA B O 1
ATOM 3127 N N . ALA B 1 54 ? -43.418 -0.249 1.998 1.00 30.23 54 ALA B N 1
ATOM 3128 C CA . ALA B 1 54 ? -42.322 0.712 2.029 1.00 30.77 54 ALA B CA 1
ATOM 3129 C C . ALA B 1 54 ? -42.777 2.067 2.588 1.00 33.34 54 ALA B C 1
ATOM 3130 O O . ALA B 1 54 ? -41.984 2.798 3.203 1.00 33.94 54 ALA B O 1
ATOM 3132 N N . LEU B 1 55 ? -44.024 2.472 2.326 1.00 33.86 55 LEU B N 1
ATOM 3133 C CA . LEU B 1 55 ? -44.489 3.756 2.879 1.00 36.75 55 LEU B CA 1
ATOM 3134 C C . LEU B 1 55 ? -44.398 3.701 4.418 1.00 41.03 55 LEU B C 1
ATOM 3135 O O . LEU B 1 55 ? -43.967 4.670 5.055 1.00 41.87 55 LEU B O 1
ATOM 3140 N N . GLU B 1 56 ? -44.720 2.543 5.002 1.00 42.80 56 GLU B N 1
ATOM 3141 C CA . GLU B 1 56 ? -44.649 2.348 6.467 1.00 51.39 56 GLU B CA 1
ATOM 3142 C C . GLU B 1 56 ? -43.176 2.379 6.927 1.00 52.86 56 GLU B C 1
ATOM 3143 O O . GLU B 1 56 ? -42.829 3.172 7.795 1.00 52.72 56 GLU B O 1
ATOM 3149 N N . THR B 1 57 ? -42.290 1.589 6.311 1.00 50.39 57 THR B N 1
ATOM 3150 C CA . THR B 1 57 ? -40.885 1.512 6.789 1.00 47.78 57 THR B CA 1
ATOM 3151 C C . THR B 1 57 ? -40.166 2.865 6.637 1.00 46.38 57 THR B C 1
ATOM 3152 O O . THR B 1 57 ? -39.370 3.226 7.476 1.00 48.60 57 THR B O 1
ATOM 3156 N N . ALA B 1 58 ? -40.409 3.601 5.553 1.00 44.34 58 ALA B N 1
ATOM 3157 C CA . ALA B 1 58 ? -39.797 4.914 5.400 1.00 43.57 58 ALA B CA 1
ATOM 3158 C C . ALA B 1 58 ? -40.395 5.812 6.485 1.00 44.61 58 ALA B C 1
ATOM 3159 O O . ALA B 1 58 ? -41.536 5.643 6.892 1.00 51.89 58 ALA B O 1
ATOM 3161 N N . ASN B 1 59 ? -39.611 6.751 6.992 1.00 49.57 59 ASN B N 1
ATOM 3162 C CA . ASN B 1 59 ? -40.090 7.583 8.093 1.00 47.09 59 ASN B CA 1
ATOM 3163 C C . ASN B 1 59 ? -40.383 8.993 7.559 1.00 38.88 59 ASN B C 1
ATOM 3164 O O . ASN B 1 59 ? -39.961 9.960 8.162 1.00 42.46 59 ASN B O 1
ATOM 3169 N N . ILE B 1 60 ? -41.084 9.114 6.424 1.00 35.68 60 ILE B N 1
ATOM 3170 C CA . ILE B 1 60 ? -41.255 10.443 5.808 1.00 32.99 60 ILE B CA 1
ATOM 3171 C C . ILE B 1 60 ? -42.705 10.616 5.384 1.00 31.44 60 ILE B C 1
ATOM 3172 O O . ILE B 1 60 ? -43.417 9.634 5.234 1.00 30.23 60 ILE B O 1
ATOM 3177 N N . PRO B 1 61 ? -43.204 11.865 5.223 1.00 34.36 61 PRO B N 1
ATOM 3178 C CA . PRO B 1 61 ? -44.606 12.083 4.842 1.00 37.54 61 PRO B CA 1
ATOM 3179 C C . PRO B 1 61 ? -44.967 11.406 3.505 1.00 41.77 61 PRO B C 1
ATOM 3180 O O . PRO B 1 61 ? -44.136 11.414 2.565 1.00 35.25 61 PRO B O 1
ATOM 3184 N N . GLU B 1 62 ? -46.188 10.846 3.416 1.00 40.91 62 GLU B N 1
ATOM 3185 C CA . GLU B 1 62 ? -46.645 10.171 2.197 1.00 38.00 62 GLU B CA 1
ATOM 3186 C C . GLU B 1 62 ? -46.467 11.110 0.991 1.00 35.80 62 GLU B C 1
ATOM 3187 O O . GLU B 1 62 ? -46.176 10.644 -0.108 1.00 33.04 62 GLU B O 1
ATOM 3193 N N . LYS B 1 63 ? -46.647 12.422 1.178 1.00 33.29 63 LYS B N 1
ATOM 3194 C CA . LYS B 1 63 ? -46.505 13.342 0.060 1.00 36.00 63 LYS B CA 1
ATOM 3195 C C . LYS B 1 63 ? -45.085 13.227 -0.533 1.00 33.74 63 LYS B C 1
ATOM 3196 O O . LYS B 1 63 ? -44.892 13.206 -1.772 1.00 34.40 63 LYS B O 1
ATOM 3202 N N . ASP B 1 64 ? -44.093 13.161 0.356 1.00 32.03 64 ASP B N 1
ATOM 3203 C CA . ASP B 1 64 ? -42.698 13.160 -0.029 1.00 32.63 64 ASP B CA 1
ATOM 3204 C C . ASP B 1 64 ? -42.328 11.777 -0.556 1.00 29.26 64 ASP B C 1
ATOM 3205 O O . ASP B 1 64 ? -41.603 11.681 -1.532 1.00 26.62 64 ASP B O 1
ATOM 3210 N N . PHE B 1 65 ? -42.815 10.737 0.123 1.00 26.22 65 PHE B N 1
ATOM 3211 C CA . PHE B 1 65 ? -42.591 9.378 -0.281 1.00 27.31 65 PHE B CA 1
ATOM 3212 C C . PHE B 1 65 ? -43.136 9.156 -1.690 1.00 27.92 65 PHE B C 1
ATOM 3213 O O . PHE B 1 65 ? -42.492 8.496 -2.492 1.00 25.17 65 PHE B O 1
ATOM 3221 N N . SER B 1 66 ? -44.348 9.676 -1.951 1.00 28.76 66 SER B N 1
ATOM 3222 C CA . SER B 1 66 ? -44.989 9.574 -3.265 1.00 26.94 66 SER B CA 1
ATOM 3223 C C . SER B 1 66 ? -44.105 10.189 -4.364 1.00 23.41 66 SER B C 1
ATOM 3224 O O . SER B 1 66 ? -43.912 9.572 -5.411 1.00 23.53 66 SER B O 1
ATOM 3227 N N . ASN B 1 67 ? -43.586 11.397 -4.114 1.00 21.59 67 ASN B N 1
ATOM 3228 C CA . ASN B 1 67 ? -42.691 12.078 -5.034 1.00 22.46 67 ASN B CA 1
ATOM 3229 C C . ASN B 1 67 ? -41.469 11.190 -5.306 1.00 21.74 67 ASN B C 1
ATOM 3230 O O . ASN B 1 67 ? -41.080 11.047 -6.483 1.00 21.79 67 ASN B O 1
ATOM 3235 N N . CYS B 1 68 ? -40.886 10.602 -4.245 1.00 19.61 68 CYS B N 1
ATOM 3236 C CA . CYS B 1 68 ? -39.653 9.822 -4.394 1.00 19.80 68 CYS B CA 1
ATOM 3237 C C . CYS B 1 68 ? -39.936 8.531 -5.161 1.00 18.79 68 CYS B C 1
ATOM 3238 O O . CYS B 1 68 ? -39.163 8.126 -6.030 1.00 16.88 68 CYS B O 1
ATOM 3241 N N . PHE B 1 69 ? -41.035 7.877 -4.801 1.00 18.51 69 PHE B N 1
ATOM 3242 C CA . PHE B 1 69 ? -41.389 6.629 -5.438 1.00 20.35 69 PHE B CA 1
ATOM 3243 C C . PHE B 1 69 ? -41.653 6.847 -6.928 1.00 20.54 69 PHE B C 1
ATOM 3244 O O . PHE B 1 69 ? -41.161 6.072 -7.748 1.00 19.92 69 PHE B O 1
ATOM 3252 N N . ARG B 1 70 ? -42.399 7.909 -7.283 1.00 19.66 70 ARG B N 1
ATOM 3253 C CA . ARG B 1 70 ? -42.688 8.165 -8.680 1.00 21.91 70 ARG B CA 1
ATOM 3254 C C . ARG B 1 70 ? -41.387 8.464 -9.469 1.00 21.17 70 ARG B C 1
ATOM 3255 O O . ARG B 1 70 ? -41.240 8.004 -10.599 1.00 22.18 70 ARG B O 1
ATOM 3263 N N . PHE B 1 71 ? -40.464 9.212 -8.861 1.00 19.19 71 PHE B N 1
ATOM 3264 C CA . PHE B 1 71 ? -39.176 9.546 -9.462 1.00 19.48 71 PHE B CA 1
ATOM 3265 C C . PHE B 1 71 ? -38.396 8.260 -9.771 1.00 18.61 71 PHE B C 1
ATOM 3266 O O . PHE B 1 71 ? -37.875 8.091 -10.877 1.00 19.06 71 PHE B O 1
ATOM 3274 N N . LEU B 1 72 ? -38.306 7.370 -8.782 1.00 17.18 72 LEU B N 1
ATOM 3275 C CA . LEU B 1 72 ? -37.582 6.131 -8.929 1.00 18.21 72 LEU B CA 1
ATOM 3276 C C . LEU B 1 72 ? -38.221 5.265 -10.013 1.00 17.52 72 LEU B C 1
ATOM 3277 O O . LEU B 1 72 ? -37.536 4.724 -10.840 1.00 18.05 72 LEU B O 1
ATOM 3282 N N . LYS B 1 73 ? -39.541 5.154 -9.983 1.00 17.16 73 LYS B N 1
ATOM 3283 C CA . LYS B 1 73 ? -40.272 4.332 -10.921 1.00 20.42 73 LYS B CA 1
ATOM 3284 C C . LYS B 1 73 ? -40.153 4.826 -12.373 1.00 20.23 73 LYS B C 1
ATOM 3285 O O . LYS B 1 73 ? -39.943 4.028 -13.293 1.00 20.94 73 LYS B O 1
ATOM 3291 N N . GLU B 1 74 ? -40.319 6.127 -12.602 1.00 20.54 74 GLU B N 1
ATOM 3292 C CA . GLU B 1 74 ? -40.399 6.630 -13.958 1.00 25.20 74 GLU B CA 1
ATOM 3293 C C . GLU B 1 74 ? -39.037 6.577 -14.661 1.00 23.07 74 GLU B C 1
ATOM 3294 O O . GLU B 1 74 ? -39.007 6.604 -15.868 1.00 22.85 74 GLU B O 1
ATOM 3300 N N . ASN B 1 75 ? -37.942 6.433 -13.889 1.00 19.23 75 ASN B N 1
ATOM 3301 C CA . ASN B 1 75 ? -36.611 6.385 -14.396 1.00 19.27 75 ASN B CA 1
ATOM 3302 C C . ASN B 1 75 ? -36.131 4.922 -14.465 1.00 17.45 75 ASN B C 1
ATOM 3303 O O . ASN B 1 75 ? -35.005 4.632 -14.895 1.00 15.99 75 ASN B O 1
ATOM 3308 N N . PHE B 1 76 ? -37.012 3.994 -14.075 1.00 16.63 76 PHE B N 1
ATOM 3309 C CA . PHE B 1 76 ? -36.731 2.566 -13.962 1.00 17.78 76 PHE B CA 1
ATOM 3310 C C . PHE B 1 76 ? -35.573 2.302 -12.996 1.00 17.12 76 PHE B C 1
ATOM 3311 O O . PHE B 1 76 ? -34.879 1.284 -13.116 1.00 16.86 76 PHE B O 1
ATOM 3319 N N . PHE B 1 77 ? -35.431 3.142 -11.969 1.00 17.71 77 PHE B N 1
ATOM 3320 C CA . PHE B 1 77 ? -34.479 2.886 -10.873 1.00 17.30 77 PHE B CA 1
ATOM 3321 C C . PHE B 1 77 ? -35.030 1.855 -9.888 1.00 16.72 77 PHE B C 1
ATOM 3322 O O . PHE B 1 77 ? -34.229 1.095 -9.325 1.00 17.90 77 PHE B O 1
ATOM 3330 N N . ILE B 1 78 ? -36.357 1.795 -9.721 1.00 16.45 78 ILE B N 1
ATOM 3331 C CA . ILE B 1 78 ? -37.030 0.615 -9.164 1.00 16.74 78 ILE B CA 1
ATOM 3332 C C . ILE B 1 78 ? -37.864 -0.017 -10.270 1.00 17.16 78 ILE B C 1
ATOM 3333 O O . ILE B 1 78 ? -38.458 0.699 -11.124 1.00 18.43 78 ILE B O 1
ATOM 3338 N N . ILE B 1 79 ? -37.950 -1.342 -10.213 1.00 16.66 79 ILE B N 1
ATOM 3339 C CA . ILE B 1 79 ? -38.559 -2.139 -11.210 1.00 17.40 79 ILE B CA 1
ATOM 3340 C C . ILE B 1 79 ? -39.397 -3.204 -10.525 1.00 18.20 79 ILE B C 1
ATOM 3341 O O . ILE B 1 79 ? -39.118 -3.603 -9.397 1.00 19.21 79 ILE B O 1
ATOM 3346 N N . PRO B 1 80 ? -40.385 -3.781 -11.227 1.00 19.85 80 PRO B N 1
ATOM 3347 C CA . PRO B 1 80 ? -41.102 -4.934 -10.687 1.00 19.39 80 PRO B CA 1
ATOM 3348 C C . PRO B 1 80 ? -40.129 -6.050 -10.295 1.00 21.44 80 PRO B C 1
ATOM 3349 O O . PRO B 1 80 ? -39.274 -6.395 -11.062 1.00 20.95 80 PRO B O 1
ATOM 3353 N N . SER B 1 81 ? -40.318 -6.639 -9.115 1.00 22.34 81 SER B N 1
ATOM 3354 C CA . SER B 1 81 ? -39.399 -7.670 -8.633 1.00 22.99 81 SER B CA 1
ATOM 3355 C C . SER B 1 81 ? -39.448 -8.910 -9.547 1.00 22.61 81 SER B C 1
ATOM 3356 O O . SER B 1 81 ? -38.461 -9.656 -9.658 1.00 23.11 81 SER B O 1
ATOM 3359 N N . GLU B 1 82 ? -40.573 -9.109 -10.246 1.00 24.55 82 GLU B N 1
ATOM 3360 C CA . GLU B 1 82 ? -40.727 -10.177 -11.261 1.00 28.99 82 GLU B CA 1
ATOM 3361 C C . GLU B 1 82 ? -39.669 -10.043 -12.378 1.00 25.20 82 GLU B C 1
ATOM 3362 O O . GLU B 1 82 ? -39.428 -10.999 -13.112 1.00 26.25 82 GLU B O 1
ATOM 3368 N N . TYR B 1 83 ? -39.052 -8.866 -12.521 1.00 24.21 83 TYR B N 1
ATOM 3369 C CA . TYR B 1 83 ? -38.095 -8.643 -13.615 1.00 24.91 83 TYR B CA 1
ATOM 3370 C C . TYR B 1 83 ? -36.677 -9.115 -13.258 1.00 26.67 83 TYR B C 1
ATOM 3371 O O . TYR B 1 83 ? -35.784 -8.981 -14.089 1.00 25.34 83 TYR B O 1
ATOM 3380 N N . ASN B 1 84 ? -36.470 -9.663 -12.054 1.00 31.24 84 ASN B N 1
ATOM 3381 C CA . ASN B 1 84 ? -35.229 -10.347 -11.664 1.00 34.37 84 ASN B CA 1
ATOM 3382 C C . ASN B 1 84 ? -35.393 -11.881 -11.753 1.00 40.03 84 ASN B C 1
ATOM 3383 O O . ASN B 1 84 ? -34.688 -12.605 -11.082 1.00 47.71 84 ASN B O 1
ATOM 3388 N N . ASN B 1 85 ? -36.332 -12.375 -12.569 1.00 48.20 85 ASN B N 1
ATOM 3389 C CA . ASN B 1 85 ? -36.603 -13.831 -12.694 1.00 53.11 85 ASN B CA 1
ATOM 3390 C C . ASN B 1 85 ? -35.372 -14.551 -13.272 1.00 49.35 85 ASN B C 1
ATOM 3391 O O . ASN B 1 85 ? -35.374 -15.053 -14.397 1.00 52.78 85 ASN B O 1
ATOM 3396 N N . ASN B 1 89 ? -25.674 -18.923 -12.785 1.00 43.82 89 ASN B N 1
ATOM 3397 C CA . ASN B 1 89 ? -27.102 -18.716 -12.714 1.00 42.03 89 ASN B CA 1
ATOM 3398 C C . ASN B 1 89 ? -27.560 -18.613 -14.189 1.00 45.23 89 ASN B C 1
ATOM 3399 O O . ASN B 1 89 ? -27.877 -19.634 -14.852 1.00 49.23 89 ASN B O 1
ATOM 3404 N N . ASN B 1 90 ? -27.471 -17.391 -14.732 1.00 33.39 90 ASN B N 1
ATOM 3405 C CA . ASN B 1 90 ? -27.967 -17.003 -16.036 1.00 28.60 90 ASN B CA 1
ATOM 3406 C C . ASN B 1 90 ? -26.834 -16.297 -16.785 1.00 21.38 90 ASN B C 1
ATOM 3407 O O . ASN B 1 90 ? -26.418 -15.225 -16.341 1.00 20.02 90 ASN B O 1
ATOM 3412 N N . ARG B 1 91 ? -26.394 -16.865 -17.917 1.00 20.63 91 ARG B N 1
ATOM 3413 C CA . ARG B 1 91 ? -25.217 -16.296 -18.676 1.00 20.32 91 ARG B CA 1
ATOM 3414 C C . ARG B 1 91 ? -25.468 -14.853 -19.157 1.00 18.81 91 ARG B C 1
ATOM 3415 O O . ARG B 1 91 ? -24.525 -14.078 -19.396 1.00 17.66 91 ARG B O 1
ATOM 3423 N N . TYR B 1 92 ? -26.735 -14.491 -19.345 1.00 16.91 92 TYR B N 1
ATOM 3424 C CA . TYR B 1 92 ? -27.109 -13.184 -19.896 1.00 17.24 92 TYR B CA 1
ATOM 3425 C C . TYR B 1 92 ? -27.398 -12.159 -18.791 1.00 16.43 92 TYR B C 1
ATOM 3426 O O . TYR B 1 92 ? -27.911 -11.070 -19.078 1.00 16.69 92 TYR B O 1
ATOM 3435 N N . SER B 1 93 ? -27.046 -12.464 -17.526 1.00 16.69 93 SER B N 1
ATOM 3436 C CA . SER B 1 93 ? -27.524 -11.628 -16.425 1.00 17.67 93 SER B CA 1
ATOM 3437 C C . SER B 1 93 ? -27.053 -10.168 -16.556 1.00 18.03 93 SER B C 1
ATOM 3438 O O . SER B 1 93 ? -27.806 -9.262 -16.229 1.00 17.56 93 SER B O 1
ATOM 3441 N N . ARG B 1 94 ? -25.863 -9.906 -17.114 1.00 17.69 94 ARG B N 1
ATOM 3442 C CA . ARG B 1 94 ? -25.431 -8.473 -17.246 1.00 18.65 94 ARG B CA 1
ATOM 3443 C C . ARG B 1 94 ? -26.243 -7.745 -18.330 1.00 18.23 94 ARG B C 1
ATOM 3444 O O . ARG B 1 94 ? -26.626 -6.583 -18.180 1.00 17.35 94 ARG B O 1
ATOM 3452 N N . ASN B 1 95 ? -26.613 -8.463 -19.403 1.00 17.13 95 ASN B N 1
ATOM 3453 C CA . ASN B 1 95 ? -27.508 -7.911 -20.414 1.00 16.63 95 ASN B CA 1
ATOM 3454 C C . ASN B 1 95 ? -28.875 -7.610 -19.770 1.00 15.58 95 ASN B C 1
ATOM 3455 O O . ASN B 1 95 ? -29.524 -6.599 -20.099 1.00 15.09 95 ASN B O 1
ATOM 3460 N N . PHE B 1 96 ? -29.311 -8.476 -18.857 1.00 15.86 96 PHE B N 1
ATOM 3461 C CA . PHE B 1 96 ? -30.594 -8.289 -18.141 1.00 15.55 96 PHE B CA 1
ATOM 3462 C C . PHE B 1 96 ? -30.622 -6.932 -17.422 1.00 14.92 96 PHE B C 1
ATOM 3463 O O . PHE B 1 96 ? -31.670 -6.246 -17.437 1.00 15.28 96 PHE B O 1
ATOM 3471 N N . LEU B 1 97 ? -29.514 -6.551 -16.767 1.00 14.52 97 LEU B N 1
ATOM 3472 C CA . LEU B 1 97 ? -29.409 -5.237 -16.142 1.00 14.08 97 LEU B CA 1
ATOM 3473 C C . LEU B 1 97 ? -29.701 -4.144 -17.180 1.00 14.41 97 LEU B C 1
ATOM 3474 O O . LEU B 1 97 ? -30.485 -3.203 -16.932 1.00 14.02 97 LEU B O 1
ATOM 3479 N N . HIS B 1 98 ? -29.056 -4.263 -18.339 1.00 14.47 98 HIS B N 1
ATOM 3480 C CA . HIS B 1 98 ? -29.251 -3.296 -19.418 1.00 15.30 98 HIS B CA 1
ATOM 3481 C C . HIS B 1 98 ? -30.735 -3.203 -19.795 1.00 14.55 98 HIS B C 1
ATOM 3482 O O . HIS B 1 98 ? -31.291 -2.093 -19.804 1.00 14.60 98 HIS B O 1
ATOM 3489 N N . TYR B 1 99 ? -31.401 -4.340 -20.048 1.00 15.21 99 TYR B N 1
ATOM 3490 C CA . TYR B 1 99 ? -32.822 -4.297 -20.488 1.00 14.08 99 TYR B CA 1
ATOM 3491 C C . TYR B 1 99 ? -33.681 -3.698 -19.360 1.00 15.28 99 TYR B C 1
ATOM 3492 O O . TYR B 1 99 ? -34.583 -2.900 -19.620 1.00 13.90 99 TYR B O 1
ATOM 3501 N N . GLN B 1 100 ? -33.407 -4.068 -18.099 1.00 15.04 100 GLN B N 1
ATOM 3502 C CA . GLN B 1 100 ? -34.183 -3.560 -16.925 1.00 15.82 100 GLN B CA 1
ATOM 3503 C C . GLN B 1 100 ? -34.112 -2.029 -16.871 1.00 15.58 100 GLN B C 1
ATOM 3504 O O . GLN B 1 100 ? -35.148 -1.350 -16.664 1.00 15.60 100 GLN B O 1
ATOM 3510 N N . SER B 1 101 ? -32.914 -1.491 -17.120 1.00 15.48 101 SER B N 1
ATOM 3511 C CA . SER B 1 101 ? -32.662 -0.010 -17.048 1.00 16.37 101 SER B CA 1
ATOM 3512 C C . SER B 1 101 ? -33.484 0.766 -18.096 1.00 17.68 101 SER B C 1
ATOM 3513 O O . SER B 1 101 ? -33.641 2.006 -17.957 1.00 16.52 101 SER B O 1
ATOM 3516 N N . TYR B 1 102 ? -34.057 0.075 -19.104 1.00 18.06 102 TYR B N 1
ATOM 3517 C CA . TYR B 1 102 ? -34.946 0.733 -20.091 1.00 17.13 102 TYR B CA 1
ATOM 3518 C C . TYR B 1 102 ? -36.424 0.439 -19.793 1.00 18.79 102 TYR B C 1
ATOM 3519 O O . TYR B 1 102 ? -37.300 0.823 -20.581 1.00 18.89 102 TYR B O 1
ATOM 3528 N N . GLY B 1 103 ? -36.699 -0.192 -18.658 1.00 17.08 103 GLY B N 1
ATOM 3529 C CA . GLY B 1 103 ? -38.064 -0.465 -18.234 1.00 18.20 103 GLY B CA 1
ATOM 3530 C C . GLY B 1 103 ? -38.627 -1.734 -18.820 1.00 18.60 103 GLY B C 1
ATOM 3531 O O . GLY B 1 103 ? -39.837 -1.924 -18.783 1.00 20.77 103 GLY B O 1
ATOM 3532 N N . ALA B 1 104 ? -37.776 -2.597 -19.376 1.00 16.51 104 ALA B N 1
ATOM 3533 C CA . ALA B 1 104 ? -38.268 -3.831 -20.018 1.00 18.96 104 ALA B CA 1
ATOM 3534 C C . ALA B 1 104 ? -38.173 -5.007 -19.045 1.00 19.13 104 ALA B C 1
ATOM 3535 O O . ALA B 1 104 ? -37.362 -5.024 -18.159 1.00 21.94 104 ALA B O 1
ATOM 3537 N N . ASN B 1 105 ? -39.021 -6.024 -19.269 1.00 21.09 105 ASN B N 1
ATOM 3538 C CA . ASN B 1 105 ? -38.880 -7.306 -18.637 1.00 20.82 105 ASN B CA 1
ATOM 3539 C C . ASN B 1 105 ? -37.767 -8.060 -19.356 1.00 20.99 105 ASN B C 1
ATOM 3540 O O . ASN B 1 105 ? -37.968 -8.514 -20.479 1.00 17.87 105 ASN B O 1
ATOM 3545 N N .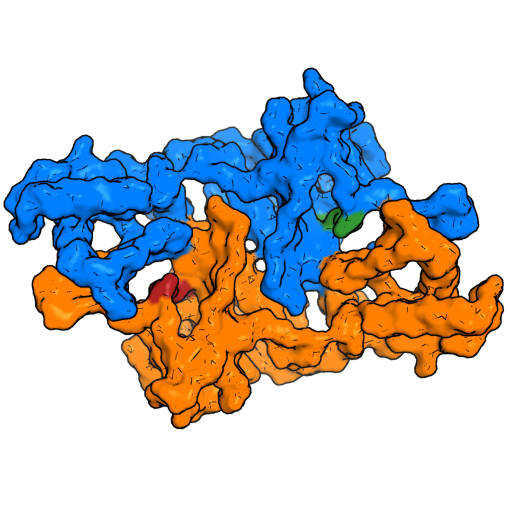 PRO B 1 106 ? -36.588 -8.278 -18.741 1.00 19.73 106 PRO B N 1
ATOM 3546 C CA . PRO B 1 106 ? -35.475 -8.859 -19.470 1.00 19.21 106 PRO B CA 1
ATOM 3547 C C . PRO B 1 106 ? -35.712 -10.292 -19.938 1.00 19.57 106 PRO B C 1
ATOM 3548 O O . PRO B 1 106 ? -35.102 -10.691 -20.929 1.00 17.70 106 PRO B O 1
ATOM 3552 N N . VAL B 1 107 ? -36.540 -11.059 -19.208 1.00 19.77 107 VAL B N 1
ATOM 3553 C CA . VAL B 1 107 ? -36.834 -12.436 -19.614 1.00 20.71 107 VAL B CA 1
ATOM 3554 C C . VAL B 1 107 ? -37.571 -12.408 -20.962 1.00 19.72 107 VAL B C 1
ATOM 3555 O O . VAL B 1 107 ? -37.358 -13.282 -21.820 1.00 21.55 107 VAL B O 1
ATOM 3559 N N . LEU B 1 108 ? -38.459 -11.416 -21.161 1.00 20.04 108 LEU B N 1
ATOM 3560 C CA . LEU B 1 108 ? -39.207 -11.310 -22.411 1.00 20.87 108 LEU B CA 1
ATOM 3561 C C . LEU B 1 108 ? -38.322 -10.819 -23.560 1.00 18.97 108 LEU B C 1
ATOM 3562 O O . LEU B 1 108 ? -38.512 -11.253 -24.685 1.00 20.24 108 LEU B O 1
ATOM 3567 N N . VAL B 1 109 ? -37.411 -9.876 -23.283 1.00 19.08 109 VAL B N 1
ATOM 3568 C CA . VAL B 1 109 ? -36.420 -9.451 -24.271 1.00 17.12 109 VAL B CA 1
ATOM 3569 C C . VAL B 1 109 ? -35.622 -10.688 -24.708 1.00 15.28 109 VAL B C 1
ATOM 3570 O O . VAL B 1 109 ? -35.445 -10.908 -25.906 1.00 15.67 109 VAL B O 1
ATOM 3574 N N . GLN B 1 110 ? -35.137 -11.467 -23.740 1.00 15.19 110 GLN B N 1
ATOM 3575 C CA . GLN B 1 110 ? -34.278 -12.578 -24.017 1.00 16.14 110 GLN B CA 1
ATOM 3576 C C . GLN B 1 110 ? -35.001 -13.609 -24.890 1.00 16.97 110 GLN B C 1
ATOM 3577 O O . GLN B 1 110 ? -34.393 -14.244 -25.774 1.00 15.95 110 GLN B O 1
ATOM 3583 N N . ASP B 1 111 ? -36.290 -13.809 -24.630 1.00 19.21 111 ASP B N 1
ATOM 3584 C CA . ASP B 1 111 ? -37.092 -14.718 -25.444 1.00 21.85 111 ASP B CA 1
ATOM 3585 C C . ASP B 1 111 ? -37.168 -14.234 -26.901 1.00 19.95 111 ASP B C 1
ATOM 3586 O O . ASP B 1 111 ? -37.080 -15.067 -27.847 1.00 19.37 111 ASP B O 1
ATOM 3591 N N . LYS B 1 112 ? -37.367 -12.922 -27.091 1.00 18.46 112 LYS B N 1
ATOM 3592 C CA . LYS B 1 112 ? -37.387 -12.341 -28.452 1.00 18.85 112 LYS B CA 1
ATOM 3593 C C . LYS B 1 112 ? -36.036 -12.583 -29.153 1.00 18.46 112 LYS B C 1
ATOM 3594 O O . LYS B 1 112 ? -36.001 -12.896 -30.322 1.00 17.96 112 LYS B O 1
ATOM 3600 N N . LEU B 1 113 ? -34.911 -12.420 -28.438 1.00 15.94 113 LEU B N 1
ATOM 3601 C CA . LEU B 1 113 ? -33.599 -12.679 -29.033 1.00 14.87 113 LEU B CA 1
ATOM 3602 C C . LEU B 1 113 ? -33.450 -14.164 -29.408 1.00 15.10 113 LEU B C 1
ATOM 3603 O O . LEU B 1 113 ? -33.037 -14.473 -30.483 1.00 15.23 113 LEU B O 1
ATOM 3608 N N . LYS B 1 114 ? -33.882 -15.053 -28.526 1.00 16.25 114 LYS B N 1
ATOM 3609 C CA . LYS B 1 114 ? -33.766 -16.496 -28.732 1.00 18.39 114 LYS B CA 1
ATOM 3610 C C . LYS B 1 114 ? -34.580 -16.915 -29.966 1.00 18.79 114 LYS B C 1
ATOM 3611 O O . LYS B 1 114 ? -34.189 -17.853 -30.646 1.00 18.06 114 LYS B O 1
ATOM 3617 N N . ASN B 1 115 ? -35.721 -16.247 -30.186 1.00 19.60 115 ASN B N 1
ATOM 3618 C CA . ASN B 1 115 ? -36.666 -16.535 -31.267 1.00 21.08 115 ASN B CA 1
ATOM 3619 C C . ASN B 1 115 ? -36.181 -15.983 -32.620 1.00 20.57 115 ASN B C 1
ATOM 3620 O O . ASN B 1 115 ? -36.763 -16.287 -33.661 1.00 18.27 115 ASN B O 1
ATOM 3625 N N . ALA B 1 116 ? -35.169 -15.106 -32.625 1.00 18.81 116 ALA B N 1
ATOM 3626 C CA . ALA B 1 116 ? -34.824 -14.399 -33.838 1.00 18.47 116 ALA B CA 1
ATOM 3627 C C . ALA B 1 116 ? -33.787 -15.181 -34.646 1.00 18.06 116 ALA B C 1
ATOM 3628 O O . ALA B 1 116 ? -32.975 -15.989 -34.097 1.00 17.84 116 AL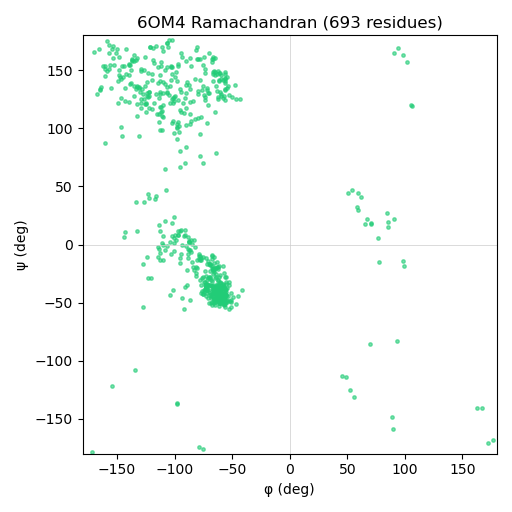A B O 1
ATOM 3630 N N . LYS B 1 117 ? -33.782 -14.853 -35.950 1.00 18.48 117 LYS B N 1
ATOM 3631 C CA . LYS B 1 117 ? -32.820 -15.324 -36.928 1.00 18.90 117 LYS B CA 1
ATOM 3632 C C . LYS B 1 117 ? -32.130 -14.110 -37.557 1.00 16.90 117 LYS B C 1
ATOM 3633 O O . LYS B 1 117 ? -32.801 -13.151 -37.909 1.00 15.91 117 LYS B O 1
ATOM 3639 N N . VAL B 1 118 ? -30.804 -14.141 -37.618 1.00 16.08 118 VAL B N 1
ATOM 3640 C CA . VAL B 1 118 ? -30.052 -13.036 -38.230 1.00 15.57 118 VAL B CA 1
ATOM 3641 C C . VAL B 1 118 ? -29.074 -13.590 -39.277 1.00 16.04 118 VAL B C 1
ATOM 3642 O O . VAL B 1 118 ? -28.320 -14.509 -38.990 1.00 16.44 118 VAL B O 1
ATOM 3646 N N . VAL B 1 119 ? -29.043 -12.960 -40.465 1.00 14.86 119 VAL B N 1
ATOM 3647 C CA . VAL B 1 119 ? -28.053 -13.266 -41.477 1.00 15.95 119 VAL B CA 1
ATOM 3648 C C . VAL B 1 119 ? -26.889 -12.292 -41.328 1.00 15.02 119 VAL B C 1
ATOM 3649 O O . VAL B 1 119 ? -27.126 -11.074 -41.245 1.00 16.49 119 VAL B O 1
ATOM 3653 N N . ILE B 1 120 ? -25.668 -12.824 -41.303 1.00 14.62 120 ILE B N 1
ATOM 3654 C CA . ILE B 1 120 ? -24.475 -12.019 -41.423 1.00 14.94 120 ILE B CA 1
ATOM 3655 C C . ILE B 1 120 ? -23.964 -12.137 -42.859 1.00 14.81 120 ILE B C 1
ATOM 3656 O O . ILE B 1 120 ? -23.359 -13.154 -43.269 1.00 15.11 120 ILE B O 1
ATOM 3661 N N . LEU B 1 121 ? -24.165 -11.066 -43.624 1.00 15.12 121 LEU B N 1
ATOM 3662 C CA . LEU B 1 121 ? -23.834 -11.071 -45.020 1.00 16.35 121 LEU B CA 1
ATOM 3663 C C . LEU B 1 121 ? -22.477 -10.415 -45.178 1.00 15.83 121 LEU B C 1
ATOM 3664 O O . LEU B 1 121 ? -22.412 -9.196 -45.242 1.00 16.32 121 LEU B O 1
ATOM 3669 N N . GLY B 1 122 ? -21.434 -11.252 -45.125 1.00 16.19 122 GLY B N 1
ATOM 3670 C CA . GLY B 1 122 ? -20.048 -10.822 -45.066 1.00 16.04 122 GLY B CA 1
ATOM 3671 C C . GLY B 1 122 ? -19.431 -10.998 -43.686 1.00 16.40 122 GLY B C 1
ATOM 3672 O O . GLY B 1 122 ? -19.866 -10.398 -42.698 1.00 18.96 122 GLY B O 1
ATOM 3673 N N . CYS B 1 123 ? -18.372 -11.809 -43.639 1.00 16.07 123 CYS B N 1
ATOM 3674 C CA . CYS B 1 123 ? -17.807 -12.317 -42.434 1.00 15.95 123 CYS B CA 1
ATOM 3675 C C . CYS B 1 123 ? -16.388 -11.780 -42.271 1.00 16.52 123 CYS B C 1
ATOM 3676 O O . CYS B 1 123 ? -15.466 -12.524 -41.909 1.00 16.73 123 CYS B O 1
ATOM 3679 N N . GLY B 1 124 ? -16.209 -10.506 -42.579 1.00 16.58 124 GLY B N 1
ATOM 3680 C CA . GLY B 1 124 ? -14.939 -9.839 -42.406 1.00 14.96 124 GLY B CA 1
ATOM 3681 C C . GLY B 1 124 ? -14.896 -9.039 -41.099 1.00 14.39 124 GLY B C 1
ATOM 3682 O O . GLY B 1 124 ? -15.330 -9.486 -40.061 1.00 15.15 124 GLY B O 1
ATOM 3683 N N . GLY B 1 125 ? -14.354 -7.821 -41.152 1.00 14.79 125 GLY B N 1
ATOM 3684 C CA . GLY B 1 125 ? -14.150 -7.051 -39.931 1.00 14.14 125 GLY B CA 1
ATOM 3685 C C . GLY B 1 125 ? -15.476 -6.766 -39.215 1.00 13.23 125 GLY B C 1
ATOM 3686 O O . GLY B 1 125 ? -15.618 -6.952 -38.023 1.00 13.95 125 GLY B O 1
ATOM 3687 N N . ILE B 1 126 ? -16.464 -6.280 -39.956 1.00 14.41 126 ILE B N 1
ATOM 3688 C CA . ILE B 1 126 ? -17.730 -5.915 -39.344 1.00 12.88 126 ILE B CA 1
ATOM 3689 C C . ILE B 1 126 ? -18.491 -7.191 -38.938 1.00 13.34 126 ILE B C 1
ATOM 3690 O O . ILE B 1 126 ? -19.020 -7.290 -37.840 1.00 13.48 126 ILE B O 1
ATOM 3695 N N . GLY B 1 127 ? -18.471 -8.207 -39.794 1.00 14.34 127 GLY B N 1
ATOM 3696 C CA . GLY B 1 127 ? -19.192 -9.436 -39.519 1.00 13.60 127 GLY B CA 1
ATOM 3697 C C . GLY B 1 127 ? -18.622 -10.186 -38.321 1.00 13.45 127 GLY B C 1
ATOM 3698 O O . GLY B 1 127 ? -19.378 -10.749 -37.508 1.00 13.05 127 GLY B O 1
ATOM 3699 N N . ASN B 1 128 ? -17.291 -10.198 -38.188 1.00 13.81 128 ASN B N 1
ATOM 3700 C CA . ASN B 1 128 ? -16.613 -10.750 -37.009 1.00 13.44 128 ASN B CA 1
ATOM 3701 C C . ASN B 1 128 ? -17.165 -10.135 -35.719 1.00 14.25 128 ASN B C 1
ATOM 3702 O O . ASN B 1 128 ? -17.604 -10.827 -34.826 1.00 14.85 128 ASN B O 1
ATOM 3707 N N . HIS B 1 129 ? -17.145 -8.797 -35.631 1.00 13.12 129 HIS B N 1
ATOM 3708 C CA . HIS B 1 129 ? -17.516 -8.117 -34.397 1.00 13.50 129 HIS B CA 1
ATOM 3709 C C . HIS B 1 129 ? -19.026 -8.163 -34.139 1.00 13.63 129 HIS B C 1
ATOM 3710 O O . HIS B 1 129 ? -19.426 -8.310 -32.974 1.00 13.98 129 HIS B O 1
ATOM 3717 N N . VAL B 1 130 ? -19.847 -8.018 -35.182 1.00 13.12 130 VAL B N 1
ATOM 3718 C CA . VAL B 1 130 ? -21.279 -8.053 -35.016 1.00 14.25 130 VAL B CA 1
ATOM 3719 C C . VAL B 1 130 ? -21.696 -9.455 -34.575 1.00 14.12 130 VAL B C 1
ATOM 3720 O O . VAL B 1 130 ? -22.468 -9.595 -33.622 1.00 14.85 130 VAL B O 1
ATOM 3724 N N . SER B 1 131 ? -21.164 -10.480 -35.257 1.00 14.96 131 SER B N 1
ATOM 3725 C CA . SER B 1 131 ? -21.631 -11.863 -35.000 1.00 14.47 131 SER B CA 1
ATOM 3726 C C . SER B 1 131 ? -21.340 -12.278 -33.555 1.00 14.60 131 SER B C 1
ATOM 3727 O O . SER B 1 131 ? -22.172 -12.928 -32.941 1.00 12.71 131 SER B O 1
ATOM 3730 N N . VAL B 1 132 ? -20.184 -11.897 -32.998 1.00 15.16 132 VAL B N 1
ATOM 3731 C CA . VAL B 1 132 ? -19.868 -12.357 -31.620 1.00 15.09 132 VAL B CA 1
ATOM 3732 C C . VAL B 1 132 ? -20.781 -11.679 -30.604 1.00 13.19 132 VAL B C 1
ATOM 3733 O O . VAL B 1 132 ? -21.128 -12.323 -29.595 1.00 14.26 132 VAL B O 1
ATOM 3737 N N . ILE B 1 133 ? -21.050 -10.373 -30.790 1.00 13.13 133 ILE B N 1
ATOM 3738 C CA . ILE B 1 133 ? -21.933 -9.668 -29.921 1.00 12.38 133 ILE B CA 1
ATOM 3739 C C . ILE B 1 133 ? -23.315 -10.330 -29.949 1.00 13.31 133 ILE B C 1
ATOM 3740 O O . ILE B 1 133 ? -23.888 -10.593 -28.910 1.00 12.87 133 ILE B O 1
ATOM 3745 N N . LEU B 1 134 ? -23.819 -10.591 -31.148 1.00 11.98 134 LEU B N 1
ATOM 3746 C CA . LEU B 1 134 ? -25.156 -11.200 -31.289 1.00 13.18 134 LEU B CA 1
ATOM 3747 C C . LEU B 1 134 ? -25.160 -12.603 -30.669 1.00 13.85 134 LEU B C 1
ATOM 3748 O O . LEU B 1 134 ? -26.114 -12.937 -29.964 1.00 13.92 134 LEU B O 1
ATOM 3753 N N . ALA B 1 135 ? -24.132 -13.411 -30.949 1.00 12.35 135 ALA B N 1
ATOM 3754 C CA . ALA B 1 135 ? -24.089 -14.802 -30.430 1.00 12.93 135 ALA B CA 1
ATOM 3755 C C . ALA B 1 135 ? -24.116 -14.812 -28.895 1.00 13.88 135 ALA B C 1
ATOM 3756 O O . ALA B 1 135 ? -24.910 -15.541 -28.244 1.00 14.84 135 ALA B O 1
ATOM 3758 N N . THR B 1 136 ? -23.253 -14.000 -28.299 1.00 13.54 136 THR B N 1
ATOM 3759 C CA . THR B 1 136 ? -23.093 -13.984 -26.822 1.00 14.74 136 THR B CA 1
ATOM 3760 C C . THR B 1 136 ? -24.247 -13.228 -26.141 1.00 16.22 136 THR B C 1
ATOM 3761 O O . THR B 1 136 ? -24.388 -13.307 -24.903 1.00 17.91 136 THR B O 1
ATOM 3765 N N . SER B 1 137 ? -25.047 -12.477 -26.923 1.00 14.87 137 SER B N 1
ATOM 3766 C CA . SER B 1 137 ? -26.273 -11.916 -26.416 1.00 15.45 137 SER B CA 1
ATOM 3767 C C . SER B 1 137 ? -27.456 -12.894 -26.585 1.00 16.51 137 SER B C 1
ATOM 3768 O O . SER B 1 137 ? -28.547 -12.592 -26.156 1.00 15.00 137 SER B O 1
ATOM 3771 N N . GLY B 1 138 ? -27.226 -14.047 -27.213 1.00 15.96 138 GLY B N 1
ATOM 3772 C CA . GLY B 1 138 ? -28.250 -15.085 -27.312 1.00 15.77 138 GLY B CA 1
ATOM 3773 C C . GLY B 1 138 ? -29.242 -14.933 -28.456 1.00 15.44 138 GLY B C 1
ATOM 3774 O O . GLY B 1 138 ? -30.338 -15.518 -28.394 1.00 16.50 138 GLY B O 1
ATOM 3775 N N . ILE B 1 139 ? -28.862 -14.287 -29.562 1.00 16.08 139 ILE B N 1
ATOM 3776 C CA . ILE B 1 139 ? -29.643 -14.382 -30.772 1.00 16.23 139 ILE B CA 1
ATOM 3777 C C . ILE B 1 139 ? -29.698 -15.863 -31.156 1.00 16.32 139 ILE B C 1
ATOM 3778 O O . ILE B 1 139 ? -28.674 -16.536 -31.240 1.00 17.46 139 ILE B O 1
ATOM 3783 N N . GLY B 1 140 ? -30.909 -16.376 -31.371 1.00 17.19 140 GLY B N 1
ATOM 3784 C CA . GLY B 1 140 ? -31.157 -17.837 -31.414 1.00 17.01 140 GLY B CA 1
ATOM 3785 C C . GLY B 1 140 ? -30.582 -18.539 -32.636 1.00 17.85 140 GLY B C 1
ATOM 3786 O O . GLY B 1 140 ? -30.242 -19.742 -32.546 1.00 17.74 140 GLY B O 1
ATOM 3787 N N . GLU B 1 141 ? -30.447 -17.825 -33.769 1.00 15.65 141 GLU B N 1
ATOM 3788 C CA . GLU B 1 141 ? -29.959 -18.419 -35.004 1.00 18.01 141 GLU B CA 1
ATOM 3789 C C . GLU B 1 141 ? -29.163 -17.360 -35.764 1.00 18.06 141 GLU B C 1
ATOM 3790 O O . GLU B 1 141 ? -29.705 -16.295 -36.047 1.00 18.05 141 GLU B O 1
ATOM 3796 N N . ILE B 1 142 ? -27.918 -17.705 -36.115 1.00 16.28 142 ILE B N 1
ATOM 3797 C CA . ILE B 1 142 ? -27.059 -16.837 -36.896 1.00 16.75 142 ILE B CA 1
ATOM 3798 C C . ILE B 1 142 ? -26.626 -17.598 -38.154 1.00 16.75 142 ILE B C 1
ATOM 3799 O O . ILE B 1 142 ? -26.079 -18.718 -38.043 1.00 18.30 142 ILE B O 1
ATOM 3804 N N . ILE B 1 143 ? -26.850 -16.986 -39.320 1.00 14.83 143 ILE B N 1
ATOM 3805 C CA . ILE B 1 143 ? -26.438 -17.557 -40.614 1.00 16.50 143 ILE B CA 1
ATOM 3806 C C . ILE B 1 143 ? -25.302 -16.725 -41.182 1.00 15.26 143 ILE B C 1
ATOM 3807 O O . ILE B 1 143 ? -25.494 -15.553 -41.422 1.00 16.77 143 ILE B O 1
ATOM 3812 N N . LEU B 1 144 ? -24.157 -17.373 -41.392 1.00 15.91 144 LEU B N 1
ATOM 3813 C CA . LEU B 1 144 ? -22.907 -16.723 -41.808 1.00 15.48 144 LEU B CA 1
ATOM 3814 C C . LEU B 1 144 ? -22.655 -16.940 -43.298 1.00 16.54 144 LEU B C 1
ATOM 3815 O O . LEU B 1 144 ? -22.651 -18.089 -43.799 1.00 15.46 144 LEU B O 1
ATOM 3820 N N . ILE B 1 145 ? -22.474 -15.828 -44.030 1.00 16.88 145 ILE B N 1
ATOM 3821 C CA . ILE B 1 145 ? -22.361 -15.877 -45.463 1.00 17.02 145 ILE B CA 1
ATOM 3822 C C . ILE B 1 145 ? -21.089 -15.148 -45.901 1.00 17.20 145 ILE B C 1
ATOM 3823 O O . ILE B 1 145 ? -20.875 -13.996 -45.548 1.00 17.62 145 ILE B O 1
ATOM 3828 N N . ASP B 1 146 ? -20.290 -15.827 -46.726 1.00 15.21 146 ASP B N 1
ATOM 3829 C CA . ASP B 1 146 ? -19.079 -15.232 -47.287 1.00 17.06 146 ASP B CA 1
ATOM 3830 C C . ASP B 1 146 ? -18.592 -16.118 -48.442 1.00 18.50 146 ASP B C 1
ATOM 3831 O O . ASP B 1 146 ? -19.092 -17.254 -48.575 1.00 19.51 146 ASP B O 1
ATOM 3836 N N . ASN B 1 147 ? -17.640 -15.568 -49.208 1.00 20.57 147 ASN B N 1
ATOM 3837 C CA . ASN B 1 147 ? -17.004 -16.131 -50.416 1.00 25.12 147 ASN B CA 1
ATOM 3838 C C . ASN B 1 147 ? -15.507 -16.398 -50.169 1.00 24.23 147 ASN B C 1
ATOM 3839 O O . ASN B 1 147 ? -14.836 -16.861 -51.089 1.00 27.24 147 ASN B O 1
ATOM 3844 N N . ASP B 1 148 ? -14.965 -16.070 -48.983 1.00 19.52 148 ASP B N 1
ATOM 3845 C CA . ASP B 1 148 ? -13.496 -15.831 -48.879 1.00 20.62 148 ASP B CA 1
ATOM 3846 C C . ASP B 1 148 ? -12.797 -16.687 -47.805 1.00 18.15 148 ASP B C 1
ATOM 3847 O O . ASP B 1 148 ? -13.391 -17.242 -46.844 1.00 16.74 148 ASP B O 1
ATOM 3852 N N . GLN B 1 149 ? -11.472 -16.786 -47.964 1.00 17.08 149 GLN B N 1
ATOM 3853 C CA . GLN B 1 149 ? -10.588 -17.443 -47.011 1.00 17.44 149 GLN B CA 1
ATOM 3854 C C . GLN B 1 149 ? -9.842 -16.389 -46.178 1.00 16.94 149 GLN B C 1
ATOM 3855 O O . GLN B 1 149 ? -9.619 -15.282 -46.652 1.00 19.01 149 GLN B O 1
ATOM 3861 N N . ILE B 1 150 ? -9.443 -16.757 -44.958 1.00 16.29 150 ILE B N 1
ATOM 3862 C CA . ILE B 1 150 ? -8.780 -15.839 -44.031 1.00 15.58 150 ILE B CA 1
ATOM 3863 C C . ILE B 1 150 ? -7.364 -15.565 -44.534 1.00 17.01 150 ILE B C 1
ATOM 3864 O O . ILE B 1 150 ? -6.657 -16.517 -44.925 1.00 18.25 150 ILE B O 1
ATOM 3869 N N . GLU B 1 151 ? -6.973 -14.288 -44.521 1.00 17.69 151 GLU B N 1
ATOM 3870 C CA . GLU B 1 151 ? -5.624 -13.803 -44.888 1.00 19.69 151 GLU B CA 1
ATOM 3871 C C . GLU B 1 151 ? -4.956 -13.215 -43.651 1.00 18.39 151 GLU B C 1
ATOM 3872 O O . GLU B 1 151 ? -5.599 -12.725 -42.735 1.00 17.88 151 GLU B O 1
ATOM 3878 N N . ASN B 1 152 ? -3.622 -13.255 -43.641 1.00 19.27 152 ASN B N 1
ATOM 3879 C CA . ASN B 1 152 ? -2.868 -12.825 -42.500 1.00 19.76 152 ASN B CA 1
ATOM 3880 C C . ASN B 1 152 ? -3.165 -11.343 -42.179 1.00 17.97 152 ASN B C 1
ATOM 3881 O O . ASN B 1 152 ? -3.176 -10.964 -40.981 1.00 16.92 152 ASN B O 1
ATOM 3886 N N . THR B 1 153 ? -3.435 -10.518 -43.197 1.00 18.84 153 THR B N 1
ATOM 3887 C CA . THR B 1 153 ? -3.694 -9.081 -42.956 1.00 18.42 153 THR B CA 1
ATOM 3888 C C . THR B 1 153 ? -5.031 -8.870 -42.239 1.00 19.86 153 THR B C 1
ATOM 3889 O O . THR B 1 153 ? -5.266 -7.817 -41.667 1.00 18.84 153 THR B O 1
ATOM 3893 N N . ASN B 1 154 ? -5.900 -9.887 -42.262 1.00 15.81 154 ASN B N 1
ATOM 3894 C CA . ASN B 1 154 ? -7.205 -9.793 -41.643 1.00 15.94 154 ASN B CA 1
ATOM 3895 C C . ASN B 1 154 ? -7.144 -9.685 -40.113 1.00 15.61 154 ASN B C 1
ATOM 3896 O O . ASN B 1 154 ? -8.080 -9.251 -39.520 1.00 16.13 154 ASN B O 1
ATOM 3901 N N . LEU B 1 155 ? -6.042 -10.097 -39.471 1.00 15.18 155 LEU B N 1
ATOM 3902 C CA . LEU B 1 155 ? -6.010 -10.286 -38.041 1.00 16.20 155 LEU B CA 1
ATOM 3903 C C . LEU B 1 155 ? -5.953 -8.947 -37.290 1.00 16.03 155 LEU B C 1
ATOM 3904 O O . LEU B 1 155 ? -6.242 -8.928 -36.066 1.00 19.24 155 LEU B O 1
ATOM 3909 N N . THR B 1 156 ? -5.720 -7.825 -37.997 1.00 16.91 156 THR B N 1
ATOM 3910 C CA . THR B 1 156 ? -5.782 -6.511 -37.346 1.00 17.95 156 THR B CA 1
ATOM 3911 C C . THR B 1 156 ? -7.186 -6.223 -36.791 1.00 19.70 156 THR B C 1
ATOM 3912 O O . THR B 1 156 ? -7.291 -5.572 -35.743 1.00 20.55 156 THR B O 1
ATOM 3916 N N . ARG B 1 157 ? -8.246 -6.674 -37.486 1.00 20.24 157 ARG B N 1
ATOM 3917 C CA . ARG B 1 157 ? -9.639 -6.306 -37.161 1.00 21.74 157 ARG B CA 1
ATOM 3918 C C . ARG B 1 157 ? -10.527 -7.536 -36.896 1.00 20.04 157 ARG B C 1
ATOM 3919 O O . ARG B 1 157 ? -11.548 -7.398 -36.209 1.00 17.88 157 ARG B O 1
ATOM 3927 N N . GLN B 1 158 ? -10.211 -8.684 -37.513 1.00 16.73 158 GLN B N 1
ATOM 3928 C CA . GLN B 1 158 ? -11.127 -9.826 -37.552 1.00 16.89 158 GLN B CA 1
ATOM 3929 C C . GLN B 1 158 ? -10.854 -10.703 -36.334 1.00 16.12 158 GLN B C 1
ATOM 3930 O O . GLN B 1 158 ? -10.180 -11.732 -36.444 1.00 14.89 158 GLN B O 1
ATOM 3936 N N . VAL B 1 159 ? -11.473 -10.304 -35.218 1.00 15.04 159 VAL B N 1
ATOM 3937 C CA . VAL B 1 159 ? -11.059 -10.646 -33.880 1.00 16.74 159 VAL B CA 1
ATOM 3938 C C . VAL B 1 159 ? -11.212 -12.145 -33.598 1.00 16.36 159 VAL B C 1
ATOM 3939 O O . VAL B 1 159 ? -10.516 -12.665 -32.731 1.00 18.48 159 VAL B O 1
ATOM 3943 N N . LEU B 1 160 ? -12.117 -12.836 -34.301 1.00 16.25 160 LEU B N 1
ATOM 3944 C CA . LEU B 1 160 ? -12.313 -14.255 -34.027 1.00 16.21 160 LEU B CA 1
ATOM 3945 C C . LEU B 1 160 ? -11.220 -15.116 -34.646 1.00 16.80 160 LEU B C 1
ATOM 3946 O O . LEU B 1 160 ? -11.167 -16.314 -34.296 1.00 18.23 160 LEU B O 1
ATOM 3951 N N . PHE B 1 161 ? -10.363 -14.535 -35.504 1.00 16.97 161 PHE B N 1
ATOM 3952 C CA . PHE B 1 161 ? -9.380 -15.310 -36.303 1.00 15.88 161 PHE B CA 1
ATOM 3953 C C . PHE B 1 161 ? -7.999 -15.241 -35.651 1.00 16.76 161 PHE B C 1
ATOM 3954 O O . PHE B 1 161 ? -7.629 -14.254 -35.060 1.00 17.81 161 PHE B O 1
ATOM 3962 N N . SER B 1 162 ? -7.274 -16.353 -35.742 1.00 18.30 162 SER B N 1
ATOM 3963 C CA . SER B 1 162 ? -5.944 -16.499 -35.179 1.00 18.39 162 SER B CA 1
ATOM 3964 C C . SER B 1 162 ? -4.979 -16.847 -36.314 1.00 17.60 162 SER B C 1
ATOM 3965 O O . SER B 1 162 ? -5.400 -17.126 -37.416 1.00 16.50 162 SER B O 1
ATOM 3968 N N . GLU B 1 163 ? -3.669 -16.829 -36.036 1.00 17.86 163 GLU B N 1
ATOM 3969 C CA . GLU B 1 163 ? -2.642 -17.169 -37.065 1.00 17.60 163 GLU B CA 1
ATOM 3970 C C . GLU B 1 163 ? -2.885 -18.568 -37.649 1.00 17.55 163 GLU B C 1
ATOM 3971 O O . GLU B 1 163 ? -2.768 -18.786 -38.877 1.00 18.23 163 GLU B O 1
ATOM 3977 N N . ASP B 1 164 ? -3.287 -19.505 -36.794 1.00 18.83 164 ASP B N 1
ATOM 3978 C CA . ASP B 1 164 ? -3.540 -20.887 -37.235 1.00 22.10 164 ASP B CA 1
ATOM 3979 C C . ASP B 1 164 ? -4.738 -21.018 -38.190 1.00 18.68 164 ASP B C 1
ATOM 3980 O O . ASP B 1 164 ? -4.836 -22.032 -38.914 1.00 19.15 164 ASP B O 1
ATOM 3985 N N . ASP B 1 165 ? -5.646 -20.034 -38.186 1.00 18.29 165 ASP B N 1
ATOM 3986 C CA . ASP B 1 165 ? -6.828 -20.061 -38.989 1.00 18.45 165 ASP B CA 1
ATOM 3987 C C . ASP B 1 165 ? -6.576 -19.529 -40.406 1.00 17.19 165 ASP B C 1
ATOM 3988 O O . ASP B 1 165 ? -7.424 -19.721 -41.284 1.00 17.22 165 ASP B O 1
ATOM 3993 N N . VAL B 1 166 ? -5.444 -18.845 -40.629 1.00 17.64 166 VAL B N 1
ATOM 3994 C CA . VAL B 1 166 ? -5.185 -18.240 -41.918 1.00 17.65 166 VAL B CA 1
ATOM 3995 C C . VAL B 1 166 ? -5.273 -19.346 -42.987 1.00 17.34 166 VAL B C 1
ATOM 3996 O O . VAL B 1 166 ? -4.725 -20.447 -42.812 1.00 16.21 166 VAL B O 1
ATOM 4000 N N . GLY B 1 167 ? -5.987 -19.036 -44.068 1.00 14.80 167 GLY B N 1
ATOM 4001 C CA . GLY B 1 167 ? -6.169 -19.922 -45.210 1.00 17.39 167 GLY B CA 1
ATOM 4002 C C . GLY B 1 167 ? -7.486 -20.687 -45.175 1.00 16.70 167 GLY B C 1
ATOM 4003 O O . GLY B 1 167 ? -7.889 -21.235 -46.189 1.00 17.11 167 GLY B O 1
ATOM 4004 N N . LYS B 1 168 ? -8.171 -20.709 -44.033 1.00 19.65 168 LYS B N 1
ATOM 4005 C CA . LYS B 1 168 ? -9.444 -21.430 -43.876 1.00 18.88 168 LYS B CA 1
ATOM 4006 C C . LYS B 1 168 ? -10.589 -20.511 -44.306 1.00 18.99 168 LYS B C 1
ATOM 4007 O O . LYS B 1 168 ? -10.453 -19.292 -44.345 1.00 17.09 168 LYS B O 1
ATOM 4013 N N . ASN B 1 169 ? -11.737 -21.121 -44.601 1.00 18.48 169 ASN B N 1
ATOM 4014 C CA . ASN B 1 169 ? -12.950 -20.359 -44.930 1.00 17.90 169 ASN B CA 1
ATOM 4015 C C . ASN B 1 169 ? -13.370 -19.527 -43.717 1.00 17.24 169 ASN B C 1
ATOM 4016 O O . ASN B 1 169 ? -13.419 -20.013 -42.598 1.00 17.29 169 ASN B O 1
ATOM 4021 N N . LYS B 1 170 ? -13.661 -18.248 -43.951 1.00 16.54 170 LYS B N 1
ATOM 4022 C CA . LYS B 1 170 ? -14.096 -17.342 -42.894 1.00 17.69 170 LYS B CA 1
ATOM 4023 C C . LYS B 1 170 ? -15.358 -17.873 -42.209 1.00 17.13 170 LYS B C 1
ATOM 4024 O O . LYS B 1 170 ? -15.444 -17.824 -40.970 1.00 17.62 170 LYS B O 1
ATOM 4030 N N . THR B 1 171 ? -16.326 -18.380 -42.980 1.00 15.22 171 THR B N 1
ATOM 4031 C CA . THR B 1 171 ? -17.575 -18.826 -42.368 1.00 17.35 171 THR B CA 1
ATOM 4032 C C . THR B 1 171 ? -17.293 -19.984 -41.409 1.00 18.19 171 THR B C 1
ATOM 4033 O O . THR B 1 171 ? -17.955 -20.070 -40.370 1.00 17.78 171 THR B O 1
ATOM 4037 N N . GLU B 1 172 ? -16.345 -20.870 -41.767 1.00 18.78 172 GLU B N 1
ATOM 4038 C CA . GLU B 1 172 ? -16.140 -22.113 -40.978 1.00 20.40 172 GLU B CA 1
ATOM 4039 C C . GLU B 1 172 ? -15.491 -21.754 -39.640 1.00 19.31 172 GLU B C 1
ATOM 4040 O O . GLU B 1 172 ? -15.860 -22.277 -38.595 1.00 16.44 172 GLU B O 1
ATOM 4046 N N . VAL B 1 173 ? -14.566 -20.783 -39.676 1.00 16.86 173 VAL B N 1
ATOM 4047 C CA . VAL B 1 173 ? -13.890 -20.363 -38.478 1.00 15.92 173 VAL B CA 1
ATOM 4048 C C . VAL B 1 173 ? -14.794 -19.489 -37.607 1.00 16.16 173 VAL B C 1
ATOM 4049 O O . VAL B 1 173 ? -14.812 -19.696 -36.372 1.00 18.19 173 VAL B O 1
ATOM 4053 N N . ILE B 1 174 ? -15.593 -18.586 -38.191 1.00 13.98 174 ILE B N 1
ATOM 4054 C CA . ILE B 1 174 ? -16.513 -17.845 -37.356 1.00 13.97 174 ILE B CA 1
ATOM 4055 C C . ILE B 1 174 ? -17.484 -18.811 -36.659 1.00 14.99 174 ILE B C 1
ATOM 4056 O O . ILE B 1 174 ? -17.728 -18.700 -35.460 1.00 15.21 174 ILE B O 1
ATOM 4061 N N . LYS B 1 175 ? -17.993 -19.785 -37.404 1.00 14.91 175 LYS B N 1
ATOM 4062 C CA . LYS B 1 175 ? -18.929 -20.731 -36.824 1.00 15.21 175 LYS B CA 1
ATOM 4063 C C . LYS B 1 175 ? -18.287 -21.418 -35.617 1.00 15.51 175 LYS B C 1
ATOM 4064 O O . LYS B 1 175 ? -18.889 -21.489 -34.565 1.00 15.10 175 LYS B O 1
ATOM 4070 N N . ARG B 1 176 ? -17.051 -21.920 -35.781 1.00 15.98 176 ARG B N 1
ATOM 4071 C CA . ARG B 1 176 ? -16.357 -22.619 -34.705 1.00 16.97 176 ARG B CA 1
ATOM 4072 C C . ARG B 1 176 ? -16.208 -21.706 -33.472 1.00 16.94 176 ARG B C 1
ATOM 4073 O O . ARG B 1 176 ? -16.472 -22.113 -32.295 1.00 15.78 176 ARG B O 1
ATOM 4081 N N . GLU B 1 177 ? -15.793 -20.458 -33.719 1.00 15.16 177 GLU B N 1
ATOM 4082 C CA . GLU B 1 177 ? -15.478 -19.543 -32.655 1.00 16.27 177 GLU B CA 1
ATOM 4083 C C . GLU B 1 177 ? -16.731 -18.992 -31.954 1.00 14.24 177 GLU B C 1
ATOM 4084 O O . GLU B 1 177 ? -16.670 -18.746 -30.754 1.00 16.31 177 GLU B O 1
ATOM 4090 N N . LEU B 1 178 ? -17.845 -18.816 -32.666 1.00 13.92 178 LEU B N 1
ATOM 4091 C CA . LEU B 1 178 ? -19.122 -18.442 -32.045 1.00 14.39 178 LEU B CA 1
ATOM 4092 C C . 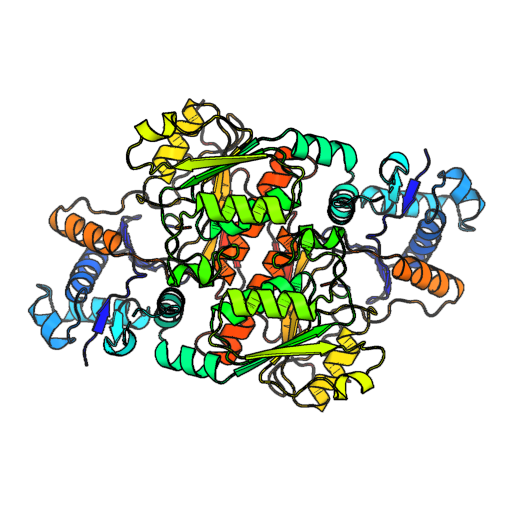LEU B 1 178 ? -19.653 -19.575 -31.156 1.00 14.74 178 LEU B C 1
ATOM 4093 O O . LEU B 1 178 ? -20.055 -19.326 -30.018 1.00 15.31 178 LEU B O 1
ATOM 4098 N N . LEU B 1 179 ? -19.612 -20.822 -31.643 1.00 14.70 179 LEU B N 1
ATOM 4099 C CA . LEU B 1 179 ? -20.113 -21.929 -30.818 1.00 17.05 179 LEU B CA 1
ATOM 4100 C C . LEU B 1 179 ? -19.200 -22.196 -29.625 1.00 16.74 179 LEU B C 1
ATOM 4101 O O . LEU B 1 179 ? -19.641 -22.753 -28.658 1.00 19.69 179 LEU B O 1
ATOM 4106 N N . LYS B 1 180 ? -17.918 -21.804 -29.682 1.00 16.30 180 LYS B N 1
ATOM 4107 C CA . LYS B 1 180 ? -17.043 -21.965 -28.536 1.00 17.93 180 LYS B CA 1
ATOM 4108 C C . LYS B 1 180 ? -17.496 -20.983 -27.444 1.00 17.87 180 LYS B C 1
ATOM 4109 O O . LYS B 1 180 ? -17.330 -21.238 -26.271 1.00 17.09 180 LYS B O 1
ATOM 4115 N N . ARG B 1 181 ? -18.079 -19.859 -27.853 1.00 15.41 181 ARG B N 1
ATOM 4116 C CA . ARG B 1 181 ? -18.429 -18.820 -26.917 1.00 16.54 181 ARG B CA 1
ATOM 4117 C C . ARG B 1 181 ? -19.856 -18.989 -26.386 1.00 15.59 181 ARG B C 1
ATOM 4118 O O . ARG B 1 181 ? -20.142 -18.586 -25.242 1.00 19.02 181 ARG B O 1
ATOM 4126 N N . ASN B 1 182 ? -20.763 -19.441 -27.240 1.00 14.73 182 ASN B N 1
ATOM 4127 C CA . ASN B 1 182 ? -22.146 -19.668 -26.900 1.00 14.43 182 ASN B CA 1
ATOM 4128 C C . ASN B 1 182 ? -22.674 -20.877 -27.669 1.00 15.39 182 ASN B C 1
ATOM 4129 O O . ASN B 1 182 ? -23.136 -20.767 -28.802 1.00 15.92 182 ASN B O 1
ATOM 4134 N N . SER B 1 183 ? -22.587 -22.044 -27.024 1.00 15.66 183 SER B N 1
ATOM 4135 C CA . SER B 1 183 ? -22.950 -23.283 -27.679 1.00 16.49 183 SER B CA 1
ATOM 4136 C C . SER B 1 183 ? -24.461 -23.504 -27.602 1.00 18.65 183 SER B C 1
ATOM 4137 O O . SER B 1 183 ? -24.923 -24.532 -28.031 1.00 18.01 183 SER B O 1
ATOM 4140 N N . GLU B 1 184 ? -25.220 -22.550 -27.057 1.00 17.72 184 GLU B N 1
ATOM 4141 C CA . GLU B 1 184 ? -26.667 -22.759 -26.852 1.00 18.25 184 GLU B CA 1
ATOM 4142 C C . GLU B 1 184 ? -27.467 -22.503 -28.143 1.00 20.06 184 GLU B C 1
ATOM 4143 O O . GLU B 1 184 ? -28.683 -22.855 -28.219 1.00 18.15 184 GLU B O 1
ATOM 4149 N N . ILE B 1 185 ? -26.854 -21.780 -29.096 1.00 17.09 185 ILE B N 1
ATOM 4150 C CA . ILE B 1 185 ? -27.579 -21.211 -30.250 1.00 17.82 185 ILE B CA 1
ATOM 4151 C C . ILE B 1 185 ? -27.246 -22.011 -31.517 1.00 17.74 185 ILE B C 1
ATOM 4152 O O . ILE B 1 185 ? -26.340 -22.877 -31.542 1.00 19.77 185 ILE B O 1
ATOM 4157 N N . SER B 1 186 ? -27.956 -21.682 -32.602 1.00 17.09 186 SER B N 1
ATOM 4158 C CA . SER B 1 186 ? -27.752 -22.269 -33.922 1.00 17.70 186 SER B CA 1
ATOM 4159 C C . SER B 1 186 ? -26.861 -21.347 -34.767 1.00 18.06 186 SER B C 1
ATOM 4160 O O . SER B 1 186 ? -27.169 -20.175 -34.886 1.00 18.19 186 SER B O 1
ATOM 4163 N N . VAL B 1 187 ? -25.754 -21.878 -35.287 1.00 18.66 187 VAL B N 1
ATOM 4164 C CA . VAL B 1 187 ? -24.894 -21.121 -36.175 1.00 18.26 187 VAL B CA 1
ATOM 4165 C C . VAL B 1 187 ? -24.653 -21.995 -37.401 1.00 20.43 187 VAL B C 1
ATOM 4166 O O . VAL B 1 187 ? -24.258 -23.162 -37.262 1.00 19.61 187 VAL B O 1
ATOM 4170 N N . SER B 1 188 ? -24.833 -21.424 -38.586 1.00 17.90 188 SER B N 1
ATOM 4171 C CA . SER B 1 188 ? -24.645 -22.183 -39.819 1.00 18.56 188 SER B CA 1
ATOM 4172 C C . SER B 1 188 ? -23.999 -21.294 -40.871 1.00 19.07 188 SER B C 1
ATOM 4173 O O . SER B 1 188 ? -23.853 -20.060 -40.649 1.00 16.61 188 SER B O 1
ATOM 4176 N N . GLU B 1 189 ? -23.548 -21.951 -41.955 1.00 17.89 189 GLU B N 1
ATOM 4177 C CA . GLU B 1 189 ? -22.740 -21.308 -42.988 1.00 18.64 189 GLU B CA 1
ATOM 4178 C C . GLU B 1 189 ? -23.417 -21.458 -44.349 1.00 20.78 189 GLU B C 1
ATOM 4179 O O . GLU B 1 189 ? -24.015 -22.493 -44.644 1.00 19.79 189 GLU B O 1
ATOM 4185 N N . ILE B 1 190 ? -23.224 -20.445 -45.187 1.00 18.08 190 ILE B N 1
ATOM 4186 C CA . ILE B 1 190 ? -23.541 -20.508 -46.607 1.00 20.46 190 ILE B CA 1
ATOM 4187 C C . ILE B 1 190 ? -22.355 -19.901 -47.349 1.00 19.68 190 ILE B C 1
ATOM 4188 O O . ILE B 1 190 ? -21.941 -18.805 -47.025 1.00 20.53 190 ILE B O 1
ATOM 4193 N N . ALA B 1 191 ? -21.833 -20.635 -48.330 1.00 18.42 191 ALA B N 1
ATOM 4194 C CA . ALA B 1 191 ? -20.822 -20.141 -49.266 1.00 18.75 191 ALA B CA 1
ATOM 4195 C C . ALA B 1 191 ? -21.565 -19.462 -50.419 1.00 20.13 191 ALA B C 1
ATOM 4196 O O . ALA B 1 191 ? -22.316 -20.115 -51.201 1.00 22.31 191 ALA B O 1
ATOM 4198 N N . LEU B 1 192 ? -21.415 -18.143 -50.509 1.00 18.65 192 LEU B N 1
ATOM 4199 C CA . LEU B 1 192 ? -22.113 -17.379 -51.533 1.00 18.66 192 LEU B CA 1
ATOM 4200 C C . LEU B 1 192 ? -21.179 -16.267 -52.004 1.00 18.96 192 LEU B C 1
ATOM 4201 O O . LEU B 1 192 ? -20.597 -15.576 -51.182 1.00 19.99 192 LEU B O 1
ATOM 4206 N N . ASN B 1 193 ? -21.105 -16.105 -53.328 1.00 21.54 193 ASN B N 1
ATOM 4207 C CA . ASN B 1 193 ? -20.501 -14.984 -53.993 1.00 20.90 193 ASN B CA 1
ATOM 4208 C C . ASN B 1 193 ? -21.606 -14.157 -54.648 1.00 20.55 193 ASN B C 1
ATOM 4209 O O . ASN B 1 193 ? -22.230 -14.600 -55.599 1.00 21.85 193 ASN B O 1
ATOM 4214 N N . ILE B 1 194 ? -21.867 -12.958 -54.119 1.00 20.98 194 ILE B N 1
ATOM 4215 C CA . ILE B 1 194 ? -22.912 -12.114 -54.702 1.00 20.18 194 ILE B CA 1
ATOM 4216 C C . ILE B 1 194 ? -22.310 -11.301 -55.848 1.00 21.50 194 ILE B C 1
ATOM 4217 O O . ILE B 1 194 ? -21.612 -10.321 -55.643 1.00 22.11 194 ILE B O 1
ATOM 4222 N N . ASN B 1 195 ? -22.652 -11.686 -57.073 1.00 23.98 195 ASN B N 1
ATOM 4223 C CA . ASN B 1 195 ? -22.036 -11.144 -58.272 1.00 27.51 195 ASN B CA 1
ATOM 4224 C C . ASN B 1 195 ? -23.053 -10.276 -59.010 1.00 28.33 195 ASN B C 1
ATOM 4225 O O . ASN B 1 195 ? -22.682 -9.499 -59.893 1.00 26.77 195 ASN B O 1
ATOM 4230 N N . ASP B 1 196 ? -24.317 -10.401 -58.606 1.00 25.40 196 ASP B N 1
ATOM 4231 C CA . ASP B 1 196 ? -25.435 -9.839 -59.264 1.00 29.99 196 ASP B CA 1
ATOM 4232 C C . ASP B 1 196 ? -26.586 -9.787 -58.266 1.00 26.43 196 ASP B C 1
ATOM 4233 O O . ASP B 1 196 ? -26.675 -10.625 -57.373 1.00 24.67 196 ASP B O 1
ATOM 4238 N N . TYR B 1 197 ? -27.493 -8.838 -58.490 1.00 26.44 197 TYR B N 1
ATOM 4239 C CA . TYR B 1 197 ? -28.694 -8.695 -57.730 1.00 26.15 197 TYR B CA 1
ATOM 4240 C C . TYR B 1 197 ? -29.393 -10.043 -57.496 1.00 24.71 197 TYR B C 1
ATOM 4241 O O . TYR B 1 197 ? -29.868 -10.325 -56.413 1.00 24.85 197 TYR B O 1
ATOM 4250 N N . THR B 1 198 ? -29.493 -10.882 -58.530 1.00 26.52 198 THR B N 1
ATOM 4251 C CA . THR B 1 198 ? -30.437 -12.008 -58.421 1.00 25.21 198 THR B CA 1
ATOM 4252 C C . THR B 1 198 ? -29.797 -13.116 -57.562 1.00 22.78 198 THR B C 1
ATOM 4253 O O . THR B 1 198 ? -30.502 -13.941 -57.047 1.00 25.15 198 THR B O 1
ATOM 4257 N N . ASP B 1 199 ? -28.494 -13.025 -57.301 1.00 20.36 199 ASP B N 1
ATOM 4258 C CA . ASP B 1 199 ? -27.814 -13.978 -56.390 1.00 21.13 199 ASP B CA 1
ATOM 4259 C C . ASP B 1 199 ? -28.320 -13.887 -54.937 1.00 21.17 199 ASP B C 1
ATOM 4260 O O . ASP B 1 199 ? -28.159 -14.843 -54.168 1.00 22.00 199 ASP B O 1
ATOM 4265 N N . LEU B 1 200 ? -28.948 -12.760 -54.578 1.00 20.18 200 LEU B N 1
ATOM 4266 C CA . LEU B 1 200 ? -29.448 -12.531 -53.243 1.00 19.92 200 LEU B CA 1
ATOM 4267 C C . LEU B 1 200 ? -30.651 -13.441 -52.946 1.00 20.55 200 LEU B C 1
ATOM 4268 O O . LEU B 1 200 ? -30.973 -13.666 -51.794 1.00 20.20 200 LEU B O 1
ATOM 4273 N N . HIS B 1 201 ? -31.280 -14.030 -53.979 1.00 20.23 201 HIS B N 1
ATOM 4274 C CA . HIS B 1 201 ? -32.360 -14.971 -53.737 1.00 22.83 201 HIS B CA 1
ATOM 4275 C C . HIS B 1 201 ? -31.890 -16.193 -52.932 1.00 20.93 201 HIS B C 1
ATOM 4276 O O . HIS B 1 201 ? -32.717 -16.875 -52.356 1.00 24.31 201 HIS B O 1
ATOM 4283 N N . LYS B 1 202 ? -30.583 -16.475 -52.865 1.00 21.85 202 LYS B N 1
ATOM 4284 C CA . LYS B 1 202 ? -30.065 -17.609 -52.081 1.00 22.76 202 LYS B CA 1
ATOM 4285 C C . LYS B 1 202 ? -29.959 -17.288 -50.572 1.00 22.70 202 LYS B C 1
ATOM 4286 O O . LYS B 1 202 ? -29.888 -18.193 -49.719 1.00 21.99 202 LYS B O 1
ATOM 4292 N N . VAL B 1 203 ? -29.936 -16.001 -50.230 1.00 23.00 203 VAL B N 1
ATOM 4293 C CA . VAL B 1 203 ? -29.853 -15.572 -48.856 1.00 21.17 203 VAL B CA 1
ATOM 4294 C C . VAL B 1 203 ? -31.201 -15.811 -48.195 1.00 22.50 203 VAL B C 1
ATOM 4295 O O . VAL B 1 203 ? -32.220 -15.344 -48.690 1.00 23.63 203 VAL B O 1
ATOM 4299 N N . PRO B 1 204 ? -31.222 -16.514 -47.049 1.00 24.29 204 PRO B N 1
ATOM 4300 C CA . PRO B 1 204 ? -32.475 -16.840 -46.375 1.00 23.59 204 PRO B CA 1
ATOM 4301 C C . PRO B 1 204 ? -33.182 -15.595 -45.834 1.00 23.70 204 PRO B C 1
ATOM 4302 O O . PRO B 1 204 ? -32.532 -14.576 -45.498 1.00 18.78 204 PRO B O 1
ATOM 4306 N N . GLU B 1 205 ? -34.512 -15.666 -45.809 1.00 22.52 205 GLU B N 1
ATOM 4307 C CA . GLU B 1 205 ? -35.340 -14.729 -45.064 1.00 24.07 205 GLU B CA 1
ATOM 4308 C C . GLU B 1 205 ? -34.960 -14.820 -43.581 1.00 22.17 205 GLU B C 1
ATOM 4309 O O . GLU B 1 205 ? -34.671 -15.900 -43.068 1.00 23.40 205 GLU B O 1
ATOM 4315 N N . ALA B 1 206 ? -34.965 -13.675 -42.904 1.00 20.52 206 ALA B N 1
ATOM 4316 C CA . ALA B 1 206 ? -34.585 -13.554 -41.477 1.00 19.25 206 ALA B CA 1
ATOM 4317 C C . ALA B 1 206 ? -35.287 -12.366 -40.842 1.00 17.29 206 ALA B C 1
ATOM 4318 O O . ALA B 1 206 ? -35.875 -11.540 -41.533 1.00 16.92 206 ALA B O 1
ATOM 4320 N N . ASP B 1 207 ? -35.172 -12.261 -39.512 1.00 15.54 207 ASP B N 1
ATOM 4321 C CA . ASP B 1 207 ? -35.719 -11.123 -38.808 1.00 17.39 207 ASP B CA 1
ATOM 4322 C C . ASP B 1 207 ? -35.028 -9.867 -39.353 1.00 16.59 207 ASP B C 1
ATOM 4323 O O . ASP B 1 207 ? -35.665 -8.824 -39.482 1.00 15.21 207 ASP B O 1
ATOM 4328 N N . ILE B 1 208 ? -33.709 -9.975 -39.593 1.00 15.43 208 ILE B N 1
ATOM 4329 C CA . ILE B 1 208 ? -32.913 -8.859 -40.126 1.00 15.82 208 ILE B CA 1
ATOM 4330 C C . ILE B 1 208 ? -31.636 -9.406 -40.765 1.00 16.01 208 ILE B C 1
ATOM 4331 O O . ILE B 1 208 ? -31.082 -10.427 -40.350 1.00 14.30 208 ILE B O 1
ATOM 4336 N N . TRP B 1 209 ? -31.166 -8.689 -41.787 1.00 14.64 209 TRP B N 1
ATOM 4337 C CA . TRP B 1 209 ? -29.869 -8.995 -42.376 1.00 14.05 209 TRP B CA 1
ATOM 4338 C C . TRP B 1 209 ? -28.894 -7.941 -41.879 1.00 14.09 209 TRP B C 1
ATOM 4339 O O . TRP B 1 209 ? -29.226 -6.786 -41.940 1.00 15.72 209 TRP B O 1
ATOM 4350 N N . VAL B 1 210 ? -27.706 -8.359 -41.483 1.00 13.10 210 VAL B N 1
ATOM 4351 C CA . VAL B 1 210 ? -26.583 -7.462 -41.240 1.00 14.04 210 VAL B CA 1
ATOM 4352 C C . VAL B 1 210 ? -25.763 -7.433 -42.532 1.00 13.75 210 VAL B C 1
ATOM 4353 O O . VAL B 1 210 ? -25.202 -8.458 -42.953 1.00 13.83 210 VAL B O 1
ATOM 4357 N N . VAL B 1 211 ? -25.720 -6.283 -43.188 1.00 14.15 211 VAL B N 1
ATOM 4358 C CA . VAL B 1 211 ? -25.091 -6.190 -44.497 1.00 13.68 211 VAL B CA 1
ATOM 4359 C C . VAL B 1 211 ? -23.684 -5.658 -44.286 1.00 14.25 211 VAL B C 1
ATOM 4360 O O . VAL B 1 211 ? -23.524 -4.478 -44.055 1.00 15.67 211 VAL B O 1
ATOM 4364 N N . SER B 1 212 ? -22.725 -6.582 -44.326 1.00 15.45 212 SER B N 1
ATOM 4365 C CA . SER B 1 212 ? -21.331 -6.397 -43.925 1.00 18.07 212 SER B CA 1
ATOM 4366 C C . SER B 1 212 ? -20.389 -6.975 -44.995 1.00 17.75 212 SER B C 1
ATOM 4367 O O . SER B 1 212 ? -19.343 -7.503 -44.652 1.00 19.97 212 SER B O 1
ATOM 4370 N N . ALA B 1 213 ? -20.800 -6.817 -46.264 1.00 16.61 213 ALA B N 1
ATOM 4371 C CA . ALA B 1 213 ? -20.082 -7.163 -47.529 1.00 17.35 213 ALA B CA 1
ATOM 4372 C C . ALA B 1 213 ? -20.112 -5.928 -48.438 1.00 17.85 213 ALA B C 1
ATOM 4373 O O . ALA B 1 213 ? -21.099 -5.151 -48.399 1.00 18.29 213 ALA B O 1
ATOM 4375 N N . ASP B 1 214 ? -19.085 -5.757 -49.264 1.00 17.41 214 ASP B N 1
ATOM 4376 C CA . ASP B 1 214 ? -18.740 -4.423 -49.799 1.00 17.86 214 ASP B CA 1
ATOM 4377 C C . ASP B 1 214 ? -18.225 -4.427 -51.252 1.00 17.86 214 ASP B C 1
ATOM 4378 O O . ASP B 1 214 ? -17.743 -3.368 -51.737 1.00 18.30 214 ASP B O 1
ATOM 4383 N N . HIS B 1 215 ? -18.249 -5.565 -51.959 1.00 17.66 215 HIS B N 1
ATOM 4384 C CA . HIS B 1 215 ? -17.746 -5.612 -53.360 1.00 19.92 215 HIS B CA 1
ATOM 4385 C C . HIS B 1 215 ? -18.859 -6.092 -54.297 1.00 18.83 215 HIS B C 1
ATOM 4386 O O . HIS B 1 215 ? -19.529 -7.079 -54.000 1.00 18.60 215 HIS B O 1
ATOM 4393 N N . PRO B 1 216 ? -19.094 -5.383 -55.413 1.00 19.40 216 PRO B N 1
ATOM 4394 C CA . PRO B 1 216 ? -18.447 -4.158 -55.842 1.00 20.62 216 PRO B CA 1
ATOM 4395 C C . PRO B 1 216 ? -19.052 -2.979 -55.063 1.00 18.69 216 PRO B C 1
ATOM 4396 O O . PRO B 1 216 ? -19.878 -3.187 -54.176 1.00 17.83 216 PRO B O 1
ATOM 4400 N N . PHE B 1 217 ? -18.664 -1.753 -55.416 1.00 19.38 217 PHE B N 1
ATOM 4401 C CA . PHE B 1 217 ? -19.172 -0.574 -54.741 1.00 18.64 217 PHE B CA 1
ATOM 4402 C C . PHE B 1 217 ? -20.709 -0.489 -54.741 1.00 18.58 217 PHE B C 1
ATOM 4403 O O . PHE B 1 217 ? -21.285 0.088 -53.783 1.00 18.98 217 PHE B O 1
ATOM 4411 N N . ASN B 1 218 ? -21.394 -0.990 -55.785 1.00 18.79 218 ASN B N 1
ATOM 4412 C CA . ASN B 1 218 ? -22.847 -0.896 -55.867 1.00 18.32 218 ASN B CA 1
ATOM 4413 C C . ASN B 1 218 ? -23.545 -2.115 -55.246 1.00 16.35 218 ASN B C 1
ATOM 4414 O O . ASN B 1 218 ? -24.768 -2.223 -55.290 1.00 17.35 218 ASN B O 1
ATOM 4419 N N . LEU B 1 219 ? -22.801 -3.006 -54.576 1.00 17.67 219 LEU B N 1
ATOM 4420 C CA . LEU B 1 219 ? -23.441 -4.133 -53.888 1.00 17.86 219 LEU B CA 1
ATOM 4421 C C . LEU B 1 219 ? -24.517 -3.654 -52.898 1.00 18.41 219 LEU B C 1
ATOM 4422 O O . LEU B 1 219 ? -25.585 -4.246 -52.827 1.00 17.00 219 LEU B O 1
ATOM 4427 N N . ILE B 1 220 ? -24.264 -2.568 -52.159 1.00 16.29 220 ILE B N 1
ATOM 4428 C CA . ILE B 1 220 ? -25.287 -2.081 -51.205 1.00 17.54 220 ILE B CA 1
ATOM 4429 C C . ILE B 1 220 ? -26.568 -1.677 -51.937 1.00 17.07 220 ILE B C 1
ATOM 4430 O O . ILE B 1 220 ? -27.683 -1.938 -51.443 1.00 17.21 220 ILE B O 1
ATOM 4435 N N . ASN B 1 221 ? -26.425 -1.112 -53.142 1.00 17.19 221 ASN B N 1
ATOM 4436 C CA . ASN B 1 221 ? -27.595 -0.716 -53.958 1.00 18.65 221 ASN B CA 1
ATOM 4437 C C . ASN B 1 221 ? -28.416 -1.948 -54.320 1.00 17.57 221 ASN B C 1
ATOM 4438 O O . ASN B 1 221 ? -29.641 -1.900 -54.264 1.00 18.39 221 ASN B O 1
ATOM 4443 N N . TRP B 1 222 ? -27.728 -3.049 -54.643 1.00 17.39 222 TRP B N 1
ATOM 4444 C CA . TRP B 1 222 ? -28.419 -4.318 -55.020 1.00 18.30 222 TRP B CA 1
ATOM 4445 C C . TRP B 1 222 ? -29.180 -4.858 -53.813 1.00 18.75 222 TRP B C 1
ATOM 4446 O O . TRP B 1 222 ? -30.355 -5.243 -53.913 1.00 20.42 222 TRP B O 1
ATOM 4457 N N . VAL B 1 223 ? -28.467 -4.911 -52.668 1.00 17.70 223 VAL B N 1
ATOM 4458 C CA . VAL B 1 223 ? -29.029 -5.401 -51.435 1.00 17.30 223 VAL B CA 1
ATOM 4459 C C . VAL B 1 223 ? -30.281 -4.589 -51.065 1.00 16.43 223 VAL B C 1
ATOM 4460 O O . VAL B 1 223 ? -31.312 -5.144 -50.669 1.00 17.80 223 VAL B O 1
ATOM 4464 N N . ASN B 1 224 ? -30.175 -3.255 -51.123 1.00 15.90 224 ASN B N 1
ATOM 4465 C CA . ASN B 1 224 ? -31.266 -2.366 -50.771 1.00 16.79 224 ASN B CA 1
ATOM 4466 C C . ASN B 1 224 ? -32.493 -2.681 -51.632 1.00 18.49 224 ASN B C 1
ATOM 4467 O O . ASN B 1 224 ? -33.628 -2.858 -51.100 1.00 20.09 224 ASN B O 1
ATOM 4472 N N . LYS B 1 225 ? -32.274 -2.728 -52.952 1.00 19.82 225 LYS B N 1
ATOM 4473 C CA . LYS B 1 225 ? -33.364 -3.017 -53.910 1.00 21.22 225 LYS B CA 1
ATOM 4474 C C . LYS B 1 225 ? -33.969 -4.381 -53.591 1.00 19.32 225 LYS B C 1
ATOM 4475 O O . LYS B 1 225 ? -35.202 -4.531 -53.553 1.00 21.26 225 LYS B O 1
ATOM 4481 N N . TYR B 1 226 ? -33.127 -5.372 -53.374 1.00 17.57 226 TYR B N 1
ATOM 4482 C CA . TYR B 1 226 ? -33.670 -6.702 -53.060 1.00 17.85 226 TYR B CA 1
ATOM 4483 C C . TYR B 1 226 ? -34.535 -6.647 -51.794 1.00 18.26 226 TYR B C 1
ATOM 4484 O O . TYR B 1 226 ? -35.631 -7.253 -51.751 1.00 19.66 226 TYR B O 1
ATOM 4493 N N . CYS B 1 227 ? -34.062 -5.953 -50.741 1.00 17.42 227 CYS B N 1
ATOM 4494 C CA . CYS B 1 227 ? -34.697 -6.064 -49.453 1.00 17.94 227 CYS B CA 1
ATOM 4495 C C . CYS B 1 227 ? -36.025 -5.310 -49.478 1.00 18.76 227 CYS B C 1
ATOM 4496 O O . CYS B 1 227 ? -36.967 -5.673 -48.788 1.00 18.89 227 CYS B O 1
ATOM 4499 N N . VAL B 1 228 ? -36.068 -4.197 -50.218 1.00 19.07 228 VAL B N 1
ATOM 4500 C CA . VAL B 1 228 ? -37.299 -3.462 -50.368 1.00 20.32 228 VAL B CA 1
ATOM 4501 C C . VAL B 1 228 ? -38.319 -4.372 -51.055 1.00 20.29 228 VAL B C 1
ATOM 4502 O O . VAL B 1 228 ? -39.439 -4.486 -50.571 1.00 21.27 228 VAL B O 1
ATOM 4506 N N . ARG B 1 229 ? -37.907 -5.059 -52.120 1.00 20.65 229 ARG B N 1
ATOM 4507 C CA . ARG B 1 229 ? -38.860 -5.963 -52.860 1.00 22.67 229 ARG B CA 1
ATOM 4508 C C . ARG B 1 229 ? -39.237 -7.177 -51.989 1.00 24.59 229 ARG B C 1
ATOM 4509 O O . ARG B 1 229 ? -40.343 -7.705 -52.132 1.00 24.93 229 ARG B O 1
ATOM 4511 N N . ALA B 1 230 ? -38.334 -7.628 -51.102 1.00 21.80 230 ALA B N 1
ATOM 4512 C CA . ALA B 1 230 ? -38.542 -8.886 -50.314 1.00 21.86 230 ALA B CA 1
ATOM 4513 C C . ALA B 1 230 ? -39.176 -8.618 -48.942 1.00 21.45 230 ALA B C 1
ATOM 4514 O O . ALA B 1 230 ? -39.401 -9.582 -48.210 1.00 22.92 230 ALA B O 1
ATOM 4516 N N . ASN B 1 231 ? -39.453 -7.341 -48.609 1.00 22.12 231 ASN B N 1
ATOM 4517 C CA . ASN B 1 231 ? -39.958 -6.919 -47.295 1.00 23.27 231 ASN B CA 1
ATOM 4518 C C . ASN B 1 231 ? -38.994 -7.465 -46.231 1.00 20.71 231 ASN B C 1
ATOM 4519 O O . ASN B 1 231 ? -39.418 -7.993 -45.232 1.00 19.28 231 ASN B O 1
ATOM 4524 N N . GLN B 1 232 ? -37.683 -7.270 -46.467 1.00 17.90 232 GLN B N 1
ATOM 4525 C CA . GLN B 1 232 ? -36.649 -7.805 -45.601 1.00 15.96 232 GLN B CA 1
ATOM 4526 C C . GLN B 1 232 ? -35.935 -6.682 -44.846 1.00 15.87 232 GLN B C 1
ATOM 4527 O O . GLN B 1 232 ? -35.171 -5.930 -45.451 1.00 16.62 232 GLN B O 1
ATOM 4533 N N . PRO B 1 233 ? -36.092 -6.542 -43.510 1.00 15.06 233 PRO B N 1
ATOM 4534 C CA . PRO B 1 233 ? -35.295 -5.560 -42.773 1.00 15.19 233 PRO B CA 1
ATOM 4535 C C . PRO B 1 233 ? -33.804 -5.862 -42.921 1.00 14.43 233 PRO B C 1
ATOM 4536 O O . PRO B 1 233 ? -33.377 -7.024 -42.923 1.00 15.04 233 PRO B O 1
ATOM 4540 N N . TYR B 1 234 ? -33.000 -4.793 -42.959 1.00 14.21 234 TYR B N 1
ATOM 4541 C CA . TYR B 1 234 ? -31.572 -4.950 -42.935 1.00 13.03 234 TYR B CA 1
ATOM 4542 C C . TYR B 1 234 ? -30.937 -3.731 -42.274 1.00 12.92 234 TYR B C 1
ATOM 4543 O O . TYR B 1 234 ? -31.551 -2.685 -42.134 1.00 12.66 234 TYR B O 1
ATOM 4552 N N . ILE B 1 235 ? -29.674 -3.904 -41.909 1.00 12.21 235 ILE B N 1
ATOM 4553 C CA . ILE B 1 235 ? -28.842 -2.791 -41.418 1.00 13.25 235 ILE B CA 1
ATOM 4554 C C . ILE B 1 235 ? -27.480 -2.922 -42.112 1.00 14.05 235 ILE B C 1
ATOM 4555 O O . ILE B 1 235 ? -26.936 -4.017 -42.215 1.00 15.35 235 ILE B O 1
ATOM 4560 N N . ASN B 1 236 ? -26.936 -1.784 -42.584 1.00 13.97 236 ASN B N 1
ATOM 4561 C CA . ASN B 1 236 ? -25.619 -1.731 -43.168 1.00 15.53 236 ASN B CA 1
ATOM 4562 C C . ASN B 1 236 ? -24.671 -1.142 -42.119 1.00 15.01 236 ASN B C 1
ATOM 4563 O O . ASN B 1 236 ? -25.088 -0.335 -41.271 1.00 15.41 236 ASN B O 1
ATOM 4568 N N . ALA B 1 237 ? -23.409 -1.597 -42.130 1.00 14.35 237 ALA B N 1
ATOM 4569 C CA . ALA B 1 237 ? -22.374 -1.001 -41.275 1.00 15.40 237 ALA B CA 1
ATOM 4570 C C . ALA B 1 237 ? -21.009 -1.199 -41.921 1.00 15.44 237 ALA B C 1
ATOM 4571 O O . ALA B 1 237 ? -20.808 -2.153 -42.650 1.00 18.11 237 ALA B O 1
ATOM 4573 N N . GLY B 1 238 ? -20.082 -0.310 -41.596 1.00 13.36 238 GLY B N 1
ATOM 4574 C CA . GLY B 1 238 ? -18.747 -0.422 -42.112 1.00 13.76 238 GLY B CA 1
ATOM 4575 C C . GLY B 1 238 ? -18.032 0.872 -41.832 1.00 12.88 238 GLY B C 1
ATOM 4576 O O . GLY B 1 238 ? -18.166 1.435 -40.741 1.00 13.92 238 GLY B O 1
ATOM 4577 N N . TYR B 1 239 ? -17.234 1.317 -42.784 1.00 13.28 239 TYR B N 1
ATOM 4578 C CA . TYR B 1 239 ? -16.462 2.538 -42.591 1.00 12.99 239 TYR B CA 1
ATOM 4579 C C . TYR B 1 239 ? -16.120 3.122 -43.962 1.00 12.87 239 TYR B C 1
ATOM 4580 O O . TYR B 1 239 ? -16.063 2.387 -44.982 1.00 14.63 239 TYR B O 1
ATOM 4589 N N . VAL B 1 240 ? -15.903 4.442 -43.983 1.00 12.85 240 VAL B N 1
ATOM 4590 C CA . VAL B 1 240 ? -15.275 5.093 -45.126 1.00 13.68 240 VAL B CA 1
ATOM 4591 C C . VAL B 1 240 ? -13.920 5.601 -44.662 1.00 13.18 240 VAL B C 1
ATOM 4592 O O . VAL B 1 240 ? -13.854 6.573 -43.953 1.00 13.59 240 VAL B O 1
ATOM 4596 N N . ASN B 1 241 ? -12.875 4.811 -44.970 1.00 13.21 241 ASN B N 1
ATOM 4597 C CA . ASN B 1 241 ? -11.548 4.976 -44.375 1.00 13.74 241 ASN B CA 1
ATOM 4598 C C . ASN B 1 241 ? -11.692 5.173 -42.851 1.00 14.09 241 ASN B C 1
ATOM 4599 O O . ASN B 1 241 ? -12.148 4.305 -42.183 1.00 14.61 241 ASN B O 1
ATOM 4604 N N . ASP B 1 242 ? -11.352 6.361 -42.332 1.00 13.42 242 ASP B N 1
ATOM 4605 C CA . ASP B 1 242 ? -11.240 6.637 -40.860 1.00 14.79 242 ASP B CA 1
ATOM 4606 C C . ASP B 1 242 ? -12.590 7.022 -40.226 1.00 13.28 242 ASP B C 1
ATOM 4607 O O . ASP B 1 242 ? -12.619 7.375 -39.075 1.00 15.03 242 ASP B O 1
ATOM 4612 N N . ILE B 1 243 ? -13.701 7.007 -40.977 1.00 12.08 243 ILE B N 1
ATOM 4613 C CA . ILE B 1 243 ? -15.044 7.291 -40.393 1.00 12.26 243 ILE B CA 1
ATOM 4614 C C . ILE B 1 243 ? -15.840 5.981 -40.229 1.00 12.88 243 ILE B C 1
ATOM 4615 O O . ILE B 1 243 ? -16.022 5.263 -41.173 1.00 13.03 243 ILE B O 1
ATOM 4620 N N . ALA B 1 244 ? -16.247 5.678 -38.983 1.00 11.76 244 ALA B N 1
ATOM 4621 C CA . ALA B 1 244 ? -17.083 4.526 -38.676 1.00 12.20 244 ALA B CA 1
ATOM 4622 C C . ALA B 1 244 ? -18.489 4.861 -39.117 1.00 12.61 244 ALA B C 1
ATOM 4623 O O . ALA B 1 244 ? -18.919 5.952 -38.841 1.00 12.63 244 ALA B O 1
ATOM 4625 N N . VAL B 1 245 ? -19.188 3.919 -39.764 1.00 12.78 245 VAL B N 1
ATOM 4626 C CA . VAL B 1 245 ? -20.514 4.201 -40.282 1.00 12.67 245 VAL B CA 1
ATOM 4627 C C . VAL B 1 245 ? -21.428 3.045 -39.875 1.00 13.78 245 VAL B C 1
ATOM 4628 O O . VAL B 1 245 ? -21.086 1.877 -40.064 1.00 13.66 245 VAL B O 1
ATOM 4632 N N . PHE B 1 246 ? -22.618 3.399 -39.370 1.00 13.03 246 PHE B N 1
ATOM 4633 C CA . PHE B 1 246 ? -23.662 2.364 -39.175 1.00 14.33 246 PHE B CA 1
ATOM 4634 C C . PHE B 1 246 ? -25.018 2.956 -39.510 1.00 14.05 246 PHE B C 1
ATOM 4635 O O . PHE B 1 246 ? -25.255 4.146 -39.342 1.00 14.79 246 PHE B O 1
ATOM 4643 N N . GLY B 1 247 ? -25.879 2.102 -40.052 1.00 14.43 247 GLY B N 1
ATOM 4644 C CA . GLY B 1 247 ? -27.107 2.534 -40.620 1.00 15.82 247 GLY B CA 1
ATOM 4645 C C . GLY B 1 247 ? -27.009 2.664 -42.126 1.00 16.85 247 GLY B C 1
ATOM 4646 O O . GLY B 1 247 ? -25.918 2.687 -42.724 1.00 16.18 247 GLY B O 1
ATOM 4647 N N . PRO B 1 248 ? -28.171 2.729 -42.809 1.00 15.13 248 PRO B N 1
ATOM 4648 C CA . PRO B 1 248 ? -29.485 2.796 -42.160 1.00 14.34 248 PRO B CA 1
ATOM 4649 C C . PRO B 1 248 ? -29.980 1.418 -41.698 1.00 14.00 248 PRO B C 1
ATOM 4650 O O . PRO B 1 248 ? -29.447 0.369 -42.138 1.00 14.29 248 PRO B O 1
ATOM 4654 N N . LEU B 1 249 ? -30.918 1.428 -40.748 1.00 14.55 249 LEU B N 1
ATOM 4655 C CA . LEU B 1 249 ? -31.708 0.255 -40.406 1.00 15.96 249 LEU B CA 1
ATOM 4656 C C . LEU B 1 249 ? -33.013 0.417 -41.188 1.00 16.86 249 LEU B C 1
ATOM 4657 O O . LEU B 1 249 ? -33.808 1.294 -40.868 1.00 16.07 249 LEU B O 1
ATOM 4662 N N . TYR B 1 250 ? -33.150 -0.364 -42.260 1.00 15.47 250 TYR B N 1
ATOM 4663 C CA . TYR B 1 250 ? -34.318 -0.363 -43.166 1.00 15.16 250 TYR B CA 1
ATOM 4664 C C . TYR B 1 250 ? -35.419 -1.253 -42.583 1.00 16.20 250 TYR B C 1
ATOM 4665 O O . TYR B 1 250 ? -35.201 -2.425 -42.335 1.00 15.42 250 TYR B O 1
ATOM 4674 N N . VAL B 1 251 ? -36.602 -0.677 -42.394 1.00 17.24 251 VAL B N 1
ATOM 4675 C CA . VAL B 1 251 ? -37.776 -1.427 -41.928 1.00 17.95 251 VAL B CA 1
ATOM 4676 C C . VAL B 1 251 ? -38.892 -1.208 -42.951 1.00 18.50 251 VAL B C 1
ATOM 4677 O O . VAL B 1 251 ? -39.331 -0.065 -43.143 1.00 17.95 251 VAL B O 1
ATOM 4681 N N . PRO B 1 252 ? -39.320 -2.268 -43.672 1.00 18.62 252 PRO B N 1
ATOM 4682 C CA . PRO B 1 252 ? -40.340 -2.145 -44.734 1.00 19.35 252 PRO B CA 1
ATOM 4683 C C . PRO B 1 252 ? -41.532 -1.256 -44.349 1.00 20.14 252 PRO B C 1
ATOM 4684 O O . PRO B 1 252 ? -42.151 -1.506 -43.335 1.00 23.90 252 PRO B O 1
ATOM 4688 N N . GLY B 1 253 ? -41.816 -0.238 -45.167 1.00 20.30 253 GLY B N 1
ATOM 4689 C CA . GLY B 1 253 ? -42.957 0.674 -45.014 1.00 21.60 253 GLY B CA 1
ATOM 4690 C C . GLY B 1 253 ? -42.800 1.750 -43.959 1.00 21.92 253 GLY B C 1
ATOM 4691 O O . GLY B 1 253 ? -43.584 2.701 -43.936 1.00 23.65 253 GLY B O 1
ATOM 4692 N N . LYS B 1 254 ? -41.815 1.610 -43.069 1.00 20.77 254 LYS B N 1
ATOM 4693 C CA . LYS B 1 254 ? -41.694 2.419 -41.888 1.00 20.93 254 LYS B CA 1
ATOM 4694 C C . LYS B 1 254 ? -40.585 3.466 -42.069 1.00 20.84 254 LYS B C 1
ATOM 4695 O O . LYS B 1 254 ? -40.725 4.590 -41.626 1.00 21.65 254 LYS B O 1
ATOM 4701 N N . THR B 1 255 ? -39.455 3.045 -42.638 1.00 18.55 255 THR B N 1
ATOM 4702 C CA . THR B 1 255 ? -38.286 3.908 -42.741 1.00 19.37 255 THR B CA 1
ATOM 4703 C C . THR B 1 255 ? -38.056 4.262 -44.205 1.00 19.78 255 THR B C 1
ATOM 4704 O O . THR B 1 255 ? -38.662 3.673 -45.109 1.00 21.42 255 THR B O 1
ATOM 4708 N N . GLY B 1 256 ? -37.139 5.216 -44.439 1.00 18.01 256 GLY B N 1
ATOM 4709 C CA . GLY B 1 256 ? -36.565 5.362 -45.714 1.00 19.09 256 GLY B CA 1
ATOM 4710 C C . GLY B 1 256 ? -35.650 4.205 -46.031 1.00 20.57 256 GLY B C 1
ATOM 4711 O O . GLY B 1 256 ? -35.243 3.463 -45.122 1.00 22.22 256 GLY B O 1
ATOM 4712 N N . CYS B 1 257 ? -35.306 4.081 -47.315 1.00 18.15 257 CYS B N 1
ATOM 4713 C CA . CYS B 1 257 ? -34.348 3.094 -47.791 1.00 18.50 257 CYS B CA 1
ATOM 4714 C C . CYS B 1 257 ? -33.020 3.812 -48.113 1.00 18.28 257 CYS B C 1
ATOM 4715 O O . CYS B 1 257 ? -32.937 5.010 -48.019 1.00 19.32 257 CYS B O 1
ATOM 4718 N N . TYR B 1 258 ? -31.995 3.050 -48.480 1.00 17.98 258 TYR B N 1
ATOM 4719 C CA . TYR B 1 258 ? -30.653 3.599 -48.779 1.00 19.00 258 TYR B CA 1
ATOM 4720 C C . TYR B 1 258 ? -30.680 4.689 -49.863 1.00 20.47 258 TYR B C 1
ATOM 4721 O O . TYR B 1 258 ? -29.830 5.584 -49.837 1.00 19.56 258 TYR B O 1
ATOM 4730 N N . GLU B 1 259 ? -31.650 4.636 -50.772 1.00 24.84 259 GLU B N 1
ATOM 4731 C CA . GLU B 1 259 ? -31.674 5.525 -51.977 1.00 27.49 259 GLU B CA 1
ATOM 4732 C C . GLU B 1 259 ? -32.665 6.683 -51.846 1.00 25.89 259 GLU B C 1
ATOM 4733 O O . GLU B 1 259 ? -32.658 7.570 -52.688 1.00 27.78 259 GLU B O 1
ATOM 4739 N N . CYS B 1 260 ? -33.490 6.697 -50.802 1.00 24.91 260 CYS B N 1
ATOM 4740 C CA . CYS B 1 260 ? -34.549 7.714 -50.679 1.00 25.81 260 CYS B CA 1
ATOM 4741 C C . CYS B 1 260 ? -33.997 9.137 -50.847 1.00 25.15 260 CYS B C 1
ATOM 4742 O O . CYS B 1 260 ? -34.566 9.906 -51.606 1.00 27.33 260 CYS B O 1
ATOM 4745 N N . GLN B 1 261 ? -32.908 9.483 -50.159 1.00 25.03 261 GLN B N 1
ATOM 4746 C CA . GLN B 1 261 ? -32.423 10.883 -50.121 1.00 24.81 261 GLN B CA 1
ATOM 4747 C C . GLN B 1 261 ? -31.249 11.120 -51.083 1.00 26.95 261 GLN B C 1
ATOM 4748 O O . GLN B 1 261 ? -30.818 12.272 -51.259 1.00 24.71 261 GLN B O 1
ATOM 4754 N N . LYS B 1 262 ? -30.754 10.062 -51.721 1.00 28.92 262 LYS B N 1
ATOM 4755 C CA . LYS B 1 262 ? -29.617 10.168 -52.667 1.00 32.69 262 LYS B CA 1
ATOM 4756 C C . LYS B 1 262 ? -28.463 10.939 -52.001 1.00 31.54 262 LYS B C 1
ATOM 4757 O O . LYS B 1 262 ? -27.847 11.798 -52.612 1.00 30.59 262 LYS B O 1
ATOM 4763 N N . VAL B 1 263 ? -28.165 10.601 -50.737 1.00 28.26 263 VAL B N 1
ATOM 4764 C CA . VAL B 1 263 ? -27.131 11.302 -49.941 1.00 26.50 263 VAL B CA 1
ATOM 4765 C C . VAL B 1 263 ? -25.791 10.602 -50.177 1.00 23.02 263 VAL B C 1
ATOM 4766 O O . VAL B 1 263 ? -24.779 11.146 -49.854 1.00 24.28 263 VAL B O 1
ATOM 4770 N N . VAL B 1 264 ? -25.830 9.345 -50.601 1.00 22.65 264 VAL B N 1
ATOM 4771 C CA . VAL B 1 264 ? -24.593 8.601 -50.821 1.00 21.75 264 VAL B CA 1
ATOM 4772 C C . VAL B 1 264 ? -24.383 8.468 -52.323 1.00 23.02 264 VAL B C 1
ATOM 4773 O O . VAL B 1 264 ? -25.334 8.155 -53.071 1.00 21.02 264 VAL B O 1
ATOM 4777 N N . ALA B 1 265 ? -23.144 8.709 -52.774 1.00 18.78 265 ALA B N 1
ATOM 4778 C CA . ALA B 1 265 ? -22.858 8.546 -54.176 1.00 20.98 265 ALA B CA 1
ATOM 4779 C C . ALA B 1 265 ? -23.248 7.141 -54.634 1.00 22.15 265 ALA B C 1
ATOM 4780 O O . ALA B 1 265 ? -23.110 6.154 -53.886 1.00 21.94 265 ALA B O 1
ATOM 4782 N N . ASP B 1 266 ? -23.758 7.041 -55.876 1.00 23.20 266 ASP B N 1
ATOM 4783 C CA . ASP B 1 266 ? -24.004 5.723 -56.503 1.00 23.19 266 ASP B CA 1
ATOM 4784 C C . ASP B 1 266 ? -23.344 5.609 -57.891 1.00 22.09 266 ASP B C 1
ATOM 4785 O O . ASP B 1 266 ? -23.214 4.498 -58.389 1.00 22.56 266 ASP B O 1
ATOM 4790 N N . LEU B 1 267 ? -22.947 6.722 -58.526 1.00 19.66 267 LEU B N 1
ATOM 4791 C CA . LEU B 1 267 ? -22.212 6.675 -59.809 1.00 20.80 267 LEU B CA 1
ATOM 4792 C C . LEU B 1 267 ? -20.691 6.784 -59.581 1.00 18.53 267 LEU B C 1
ATOM 4793 O O . LEU B 1 267 ? -20.129 7.889 -59.418 1.00 18.63 267 LEU B O 1
ATOM 4798 N N . TYR B 1 268 ? -20.016 5.641 -59.654 1.00 16.91 268 TYR B N 1
ATOM 4799 C CA . TYR B 1 268 ? -18.577 5.569 -59.510 1.00 18.63 268 TYR B CA 1
ATOM 4800 C C . TYR B 1 268 ? -17.970 5.582 -60.906 1.00 18.47 268 TYR B C 1
ATOM 4801 O O . TYR B 1 268 ? -17.440 4.550 -61.401 1.00 19.12 268 TYR B O 1
ATOM 4810 N N . GLY B 1 269 ? -18.139 6.735 -61.570 1.00 16.96 269 GLY B N 1
ATOM 4811 C CA . GLY B 1 269 ? -17.773 6.847 -62.959 1.00 18.69 269 GLY B CA 1
ATOM 4812 C C . GLY B 1 269 ? -18.114 8.206 -63.535 1.00 18.86 269 GLY B C 1
ATOM 4813 O O . GLY B 1 269 ? -18.462 9.139 -62.806 1.00 19.62 269 GLY B O 1
ATOM 4814 N N . ALA B 1 270 ? -18.029 8.280 -64.867 1.00 18.81 270 ALA B N 1
ATOM 4815 C CA . ALA B 1 270 ? -18.218 9.526 -65.566 1.00 20.09 270 ALA B CA 1
ATOM 4816 C C . ALA B 1 270 ? -18.887 9.228 -66.910 1.00 20.66 270 ALA B C 1
ATOM 4817 O O . ALA B 1 270 ? -18.714 8.151 -67.474 1.00 20.45 270 ALA B O 1
ATOM 4819 N N . GLU B 1 271 ? -19.623 10.215 -67.438 1.00 22.56 271 GLU B N 1
ATOM 4820 C CA . GLU B 1 271 ? -20.200 10.089 -68.764 1.00 24.10 271 GLU B CA 1
ATOM 4821 C C . GLU B 1 271 ? -19.180 10.340 -69.884 1.00 24.39 271 GLU B C 1
ATOM 4822 O O . GLU B 1 271 ? -19.527 10.159 -71.039 1.00 28.40 271 GLU B O 1
ATOM 4828 N N . LYS B 1 272 ? -17.964 10.792 -69.561 1.00 22.51 272 LYS B N 1
ATOM 4829 C CA . LYS B 1 272 ? -16.889 10.971 -70.522 1.00 25.19 272 LYS B CA 1
ATOM 4830 C C . LYS B 1 272 ? -15.912 9.793 -70.430 1.00 25.89 272 LYS B C 1
ATOM 4831 O O . LYS B 1 272 ? -15.359 9.548 -69.360 1.00 24.53 272 LYS B O 1
ATOM 4837 N N . GLU B 1 273 ? -15.678 9.103 -71.556 1.00 25.22 273 GLU B N 1
ATOM 4838 C CA . GLU B 1 273 ? -14.795 7.914 -71.605 1.00 26.14 273 GLU B CA 1
ATOM 4839 C C . GLU B 1 273 ? -13.421 8.182 -70.973 1.00 25.26 273 GLU B C 1
ATOM 4840 O O . GLU B 1 273 ? -12.936 7.341 -70.223 1.00 26.04 273 GLU B O 1
ATOM 4846 N N . ASN B 1 274 ? -12.769 9.297 -71.316 1.00 24.57 274 ASN B N 1
ATOM 4847 C CA . ASN B 1 274 ? -11.368 9.533 -70.897 1.00 29.65 274 ASN B CA 1
ATOM 4848 C C . ASN B 1 274 ? -11.285 9.781 -69.377 1.00 27.69 274 ASN B C 1
ATOM 4849 O O . ASN B 1 274 ? -10.194 9.682 -68.806 1.00 30.59 274 ASN B O 1
ATOM 4854 N N . ILE B 1 275 ? -12.416 10.099 -68.731 1.00 21.14 275 ILE B N 1
ATOM 4855 C CA . ILE B 1 275 ? -12.475 10.231 -67.280 1.00 19.50 275 ILE B CA 1
ATOM 4856 C C . ILE B 1 275 ? -12.919 8.895 -66.681 1.00 19.41 275 ILE B C 1
ATOM 4857 O O . ILE B 1 275 ? -12.365 8.426 -65.684 1.00 18.88 275 ILE B O 1
ATOM 4862 N N . ASP B 1 276 ? -13.958 8.314 -67.276 1.00 18.47 276 ASP B N 1
ATOM 4863 C CA . ASP B 1 276 ? -14.573 7.088 -66.767 1.00 20.01 276 ASP B CA 1
ATOM 4864 C C . ASP B 1 276 ? -13.506 5.986 -66.640 1.00 20.02 276 ASP B C 1
ATOM 4865 O O . ASP B 1 276 ? -13.456 5.332 -65.604 1.00 18.66 276 ASP B O 1
ATOM 4870 N N . HIS B 1 277 ? -12.629 5.810 -67.645 1.00 21.11 277 HIS B N 1
ATOM 4871 C CA . HIS B 1 277 ? -11.631 4.713 -67.622 1.00 20.81 277 HIS B CA 1
ATOM 4872 C C . HIS B 1 277 ? -10.664 4.920 -66.442 1.00 18.96 277 HIS B C 1
ATOM 4873 O O . HIS B 1 277 ? -10.258 3.969 -65.817 1.00 18.74 277 HIS B O 1
ATOM 4880 N N . LYS B 1 278 ? -10.352 6.190 -66.132 1.00 18.74 278 LYS B N 1
ATOM 4881 C CA . LYS B 1 278 ? -9.427 6.536 -65.078 1.00 17.68 278 LYS B CA 1
ATOM 4882 C C . LYS B 1 278 ? -10.074 6.272 -63.713 1.00 15.44 278 LYS B C 1
ATOM 4883 O O . LYS B 1 278 ? -9.413 5.748 -62.847 1.00 15.67 278 LYS B O 1
ATOM 4889 N N . ILE B 1 279 ? -11.345 6.667 -63.553 1.00 16.31 279 ILE B N 1
ATOM 4890 C CA . ILE B 1 279 ? -12.088 6.465 -62.326 1.00 16.98 279 ILE B CA 1
ATOM 4891 C C . ILE B 1 279 ? -12.175 4.957 -62.051 1.00 17.22 279 ILE B C 1
ATOM 4892 O O . ILE B 1 279 ? -11.933 4.493 -60.934 1.00 16.64 279 ILE B O 1
ATOM 4897 N N . LYS B 1 280 ? -12.536 4.194 -63.092 1.00 17.07 280 LYS B N 1
ATOM 4898 C CA . LYS B 1 280 ? -12.696 2.748 -62.940 1.00 18.08 280 LYS B CA 1
ATOM 4899 C C . LYS B 1 280 ? -11.361 2.107 -62.517 1.00 16.53 280 LYS B C 1
ATOM 4900 O O . LYS B 1 280 ? -11.376 1.215 -61.689 1.00 17.34 280 LYS B O 1
ATOM 4906 N N . LEU B 1 281 ? -10.231 2.578 -63.058 1.00 15.87 281 LEU B N 1
ATOM 4907 C CA . LEU B 1 281 ? -8.940 1.982 -62.720 1.00 16.06 281 LEU B CA 1
ATOM 4908 C C . LEU B 1 281 ? -8.615 2.302 -61.254 1.00 16.01 281 LEU B C 1
ATOM 4909 O O . LEU B 1 281 ? -8.277 1.415 -60.457 1.00 14.82 281 LEU B O 1
ATOM 4914 N N . ILE B 1 282 ? -8.734 3.588 -60.897 1.00 14.51 282 ILE B N 1
ATOM 4915 C CA . ILE B 1 282 ? -8.443 4.053 -59.553 1.00 14.86 282 ILE B CA 1
ATOM 4916 C C . ILE B 1 282 ? -9.302 3.304 -58.545 1.00 16.11 282 ILE B C 1
ATOM 4917 O O . ILE B 1 282 ? -8.780 2.827 -57.557 1.00 14.96 282 ILE B O 1
ATOM 4922 N N . ASN B 1 283 ? -10.601 3.158 -58.827 1.00 14.87 283 ASN B N 1
ATOM 4923 C CA . ASN B 1 283 ? -11.499 2.525 -57.877 1.00 15.66 283 ASN B CA 1
ATOM 4924 C C . ASN B 1 283 ? -11.237 1.003 -57.799 1.00 15.43 283 ASN B C 1
ATOM 4925 O O . ASN B 1 283 ? -11.415 0.415 -56.723 1.00 15.92 283 ASN B O 1
ATOM 4930 N N . SER B 1 284 ? -10.787 0.387 -58.898 1.00 15.13 284 SER B N 1
ATOM 4931 C CA . SER B 1 284 ? -10.426 -1.056 -58.927 1.00 16.04 284 SER B CA 1
ATOM 4932 C C . SER B 1 284 ? -9.228 -1.355 -57.994 1.00 16.48 284 SER B C 1
ATOM 4933 O O . SER B 1 284 ? -9.053 -2.472 -57.532 1.00 16.31 284 SER B O 1
ATOM 4936 N N . ARG B 1 285 ? -8.369 -0.371 -57.779 1.00 15.96 285 ARG B N 1
ATOM 4937 C CA . ARG B 1 285 ? -7.197 -0.463 -56.936 1.00 16.74 285 ARG B CA 1
ATOM 4938 C C . ARG B 1 285 ? -7.480 -0.114 -55.475 1.00 16.36 285 ARG B C 1
ATOM 4939 O O . ARG B 1 285 ? -6.603 -0.296 -54.643 1.00 17.20 285 ARG B O 1
ATOM 4947 N N . PHE B 1 286 ? -8.659 0.439 -55.199 1.00 15.31 286 PHE B N 1
ATOM 4948 C CA . PHE B 1 286 ? -8.978 0.974 -53.896 1.00 16.76 286 PHE B CA 1
ATOM 4949 C C . PHE B 1 286 ? -8.894 -0.135 -52.832 1.00 16.78 286 PHE B C 1
ATOM 4950 O O . PHE B 1 286 ? -9.412 -1.241 -53.009 1.00 16.33 286 PHE B O 1
ATOM 4958 N N . LYS B 1 287 ? -8.183 0.186 -51.756 1.00 15.73 287 LYS B N 1
ATOM 4959 C CA . LYS B 1 287 ? -8.137 -0.562 -50.501 1.00 18.60 287 LYS B CA 1
ATOM 4960 C C . LYS B 1 287 ? -8.392 0.410 -49.344 1.00 16.22 287 LYS B C 1
ATOM 4961 O O . LYS B 1 287 ? -7.692 1.408 -49.179 1.00 14.04 287 LYS B O 1
ATOM 4967 N N . PRO B 1 288 ? -9.424 0.202 -48.505 1.00 16.55 288 PRO B N 1
ATOM 4968 C CA . PRO B 1 288 ? -9.716 1.140 -47.437 1.00 17.59 288 PRO B CA 1
ATOM 4969 C C . PRO B 1 288 ? -8.521 1.211 -46.490 1.00 17.32 288 PRO B C 1
ATOM 4970 O O . PRO B 1 288 ? -7.835 0.211 -46.253 1.00 17.55 288 PRO B O 1
ATOM 4974 N N . ALA B 1 289 ? -8.324 2.384 -45.934 1.00 18.74 289 ALA B N 1
ATOM 4975 C CA . ALA B 1 289 ? -7.378 2.499 -44.849 1.00 20.73 289 ALA B CA 1
ATOM 4976 C C . ALA B 1 289 ? -7.976 1.905 -43.525 1.00 23.80 289 ALA B C 1
ATOM 4977 O O . ALA B 1 289 ? -8.303 2.566 -42.595 1.00 23.11 289 ALA B O 1
ATOM 4979 N N . THR B 1 290 ? -8.143 0.569 -43.450 1.00 28.06 290 THR B N 1
ATOM 4980 C CA . THR B 1 290 ? -8.849 -0.015 -42.290 1.00 29.25 290 THR B CA 1
ATOM 4981 C C . THR B 1 290 ? -8.038 0.302 -41.020 1.00 30.57 290 THR B C 1
ATOM 4982 O O . THR B 1 290 ? -6.853 0.537 -41.043 1.00 27.86 290 THR B O 1
ATOM 4986 N N . PHE B 1 291 ? -8.739 0.434 -39.901 1.00 26.53 291 PHE B N 1
ATOM 4987 C CA . PHE B 1 291 ? -8.112 0.660 -38.636 1.00 20.38 291 PHE B CA 1
ATOM 4988 C C . PHE B 1 291 ? -9.015 0.009 -37.600 1.00 16.55 291 PHE B C 1
ATOM 4989 O O . PHE B 1 291 ? -10.177 0.346 -37.637 1.00 14.95 291 PHE B O 1
ATOM 4997 N N . ALA B 1 292 ? -8.531 -0.953 -36.780 1.00 13.73 292 ALA B N 1
ATOM 4998 C CA . ALA B 1 292 ? -9.506 -1.773 -35.990 1.00 14.42 292 ALA B CA 1
ATOM 4999 C C . ALA B 1 292 ? -10.413 -0.898 -35.122 1.00 13.42 292 ALA B C 1
ATOM 5000 O O . ALA B 1 292 ? -11.594 -1.200 -35.015 1.00 12.72 292 ALA B O 1
ATOM 5002 N N . PRO B 1 293 ? -9.963 0.203 -34.485 1.00 12.10 293 PRO B N 1
ATOM 5003 C CA . PRO B 1 293 ? -10.875 1.010 -33.676 1.00 12.44 293 PRO B CA 1
ATOM 5004 C C . PRO B 1 293 ? -12.092 1.498 -34.468 1.00 12.70 293 PRO B C 1
ATOM 5005 O O . PRO B 1 293 ? -13.236 1.510 -33.910 1.00 14.71 293 PRO B O 1
ATOM 5009 N N . VAL B 1 294 ? -11.883 1.880 -35.732 1.00 11.91 294 VAL B N 1
ATOM 5010 C CA . VAL B 1 294 ? -12.982 2.399 -36.576 1.00 12.36 294 VAL B CA 1
ATOM 5011 C C . VAL B 1 294 ? -13.937 1.258 -36.904 1.00 11.83 294 VAL B C 1
ATOM 5012 O O . VAL B 1 294 ? -15.161 1.356 -36.735 1.00 12.42 294 VAL B O 1
ATOM 5016 N N . ASN B 1 295 ? -13.378 0.157 -37.384 1.00 12.49 295 ASN B N 1
ATOM 5017 C CA . ASN B 1 295 ? -14.139 -1.096 -37.598 1.00 12.63 295 ASN B CA 1
ATOM 5018 C C . ASN B 1 295 ? -15.023 -1.446 -36.388 1.00 13.49 295 ASN B C 1
ATOM 5019 O O . ASN B 1 295 ? -16.241 -1.724 -36.502 1.00 12.40 295 ASN B O 1
ATOM 5024 N N . ASN B 1 296 ? -14.409 -1.457 -35.216 1.00 12.19 296 ASN B N 1
ATOM 5025 C CA . ASN B 1 296 ? -15.055 -1.991 -33.995 1.00 13.54 296 ASN B CA 1
ATOM 5026 C C . ASN B 1 296 ? -16.170 -1.066 -33.519 1.00 12.89 296 ASN B C 1
ATOM 5027 O O . ASN B 1 296 ? -17.188 -1.544 -33.005 1.00 13.33 296 ASN B O 1
ATOM 5032 N N . VAL B 1 297 ? -15.986 0.253 -33.676 1.00 10.82 297 VAL B N 1
ATOM 5033 C CA . VAL B 1 297 ? -17.040 1.197 -33.308 1.00 11.18 297 VAL B CA 1
ATOM 5034 C C . VAL B 1 297 ? -18.299 0.980 -34.175 1.00 11.15 297 VAL B C 1
ATOM 5035 O O . VAL B 1 297 ? -19.409 0.930 -33.657 1.00 12.13 297 VAL B O 1
ATOM 5039 N N . ALA B 1 298 ? -18.120 0.885 -35.487 1.00 13.33 298 ALA B N 1
ATOM 5040 C CA . ALA B 1 298 ? -19.191 0.661 -36.448 1.00 12.61 298 ALA B CA 1
ATOM 5041 C C . ALA B 1 298 ? -19.900 -0.650 -36.119 1.00 13.17 298 ALA B C 1
ATOM 5042 O O . ALA B 1 298 ? -21.115 -0.721 -36.048 1.00 13.87 298 ALA B O 1
ATOM 5044 N N . ALA B 1 299 ? -19.131 -1.712 -35.924 1.00 12.76 299 ALA B N 1
ATOM 5045 C CA . ALA B 1 299 ? -19.731 -2.998 -35.643 1.00 12.22 299 ALA B CA 1
ATOM 5046 C C . ALA B 1 299 ? -20.555 -2.977 -34.359 1.00 11.62 299 ALA B C 1
ATOM 5047 O O . ALA B 1 299 ? -21.624 -3.635 -34.279 1.00 13.12 299 ALA B O 1
ATOM 5049 N N . ALA B 1 300 ? -19.982 -2.400 -33.304 1.00 12.26 300 ALA B N 1
ATOM 5050 C CA . ALA B 1 300 ? -20.552 -2.378 -32.003 1.00 12.21 300 ALA B CA 1
ATOM 5051 C C . ALA B 1 300 ? -21.919 -1.709 -32.068 1.00 12.45 300 ALA B C 1
ATOM 5052 O O . ALA B 1 300 ? -22.900 -2.263 -31.620 1.00 11.46 300 ALA B O 1
ATOM 5054 N N . LEU B 1 301 ? -21.980 -0.549 -32.707 1.00 12.69 301 LEU B N 1
ATOM 5055 C CA . LEU B 1 301 ? -23.224 0.203 -32.723 1.00 13.14 301 LEU B CA 1
ATOM 5056 C C . LEU B 1 301 ? -24.222 -0.430 -33.700 1.00 13.14 301 LEU B C 1
ATOM 5057 O O . LEU B 1 301 ? -25.429 -0.349 -33.426 1.00 14.59 301 LEU B O 1
ATOM 5062 N N . CYS B 1 302 ? -23.738 -1.094 -34.757 1.00 12.75 302 CYS B N 1
ATOM 5063 C CA . CYS B 1 302 ? -24.599 -1.950 -35.598 1.00 13.80 302 CYS B CA 1
ATOM 5064 C C . CYS B 1 302 ? -25.265 -3.030 -34.737 1.00 12.82 302 CYS B C 1
ATOM 5065 O O . CYS B 1 302 ? -26.492 -3.196 -34.786 1.00 13.95 302 CYS B O 1
ATOM 5068 N N . ALA B 1 303 ? -24.466 -3.775 -33.961 1.00 13.64 303 ALA B N 1
ATOM 5069 C CA . ALA B 1 303 ? -25.006 -4.849 -33.119 1.00 13.79 303 ALA B CA 1
ATOM 5070 C C . ALA B 1 303 ? -26.022 -4.288 -32.110 1.00 13.17 303 ALA B C 1
ATOM 5071 O O . ALA B 1 303 ? -27.044 -4.919 -31.880 1.00 13.14 303 ALA B O 1
ATOM 5073 N N . ALA B 1 304 ? -25.783 -3.081 -31.558 1.00 12.58 304 ALA B N 1
ATOM 5074 C CA . ALA B 1 304 ? -26.716 -2.489 -30.602 1.00 13.25 304 ALA B CA 1
ATOM 5075 C C . ALA B 1 304 ? -28.081 -2.312 -31.276 1.00 14.59 304 ALA B C 1
ATOM 5076 O O . ALA B 1 304 ? -29.111 -2.618 -30.661 1.00 13.73 304 ALA B O 1
ATOM 5078 N N . ASP B 1 305 ? -28.068 -1.791 -32.507 1.00 14.13 305 ASP B N 1
ATOM 5079 C CA . ASP B 1 305 ? -29.296 -1.547 -33.253 1.00 14.76 305 ASP B CA 1
ATOM 5080 C C . ASP B 1 305 ? -30.027 -2.854 -33.569 1.00 14.32 305 ASP B C 1
ATOM 5081 O O . ASP B 1 305 ? -31.245 -2.888 -33.511 1.00 15.29 305 ASP B O 1
ATOM 5086 N N . VAL B 1 306 ? -29.289 -3.914 -33.883 1.00 13.27 306 VAL B N 1
ATOM 5087 C CA . VAL B 1 306 ? -29.913 -5.212 -34.097 1.00 13.89 306 VAL B CA 1
ATOM 5088 C C . VAL B 1 306 ? -30.629 -5.665 -32.803 1.00 14.26 306 VAL B C 1
ATOM 5089 O O . VAL B 1 306 ? -31.760 -6.141 -32.851 1.00 14.14 306 VAL B O 1
ATOM 5093 N N . ILE B 1 307 ? -29.929 -5.619 -31.659 1.00 13.43 307 ILE B N 1
ATOM 5094 C CA . ILE B 1 307 ? -30.463 -6.149 -30.407 1.00 13.94 307 ILE B CA 1
ATOM 5095 C C . ILE B 1 307 ? -31.698 -5.345 -30.013 1.00 14.55 307 ILE B C 1
ATOM 5096 O O . ILE B 1 307 ? -32.689 -5.906 -29.586 1.00 14.84 307 ILE B O 1
ATOM 5101 N N . LYS B 1 308 ? -31.666 -4.030 -30.248 1.00 14.44 308 LYS B N 1
ATOM 5102 C CA . LYS B 1 308 ? -32.811 -3.197 -29.932 1.00 15.09 308 LYS B CA 1
ATOM 5103 C C . LYS B 1 308 ? -33.974 -3.418 -30.904 1.00 16.31 308 LYS B C 1
ATOM 5104 O O . LYS B 1 308 ? -35.127 -3.382 -30.480 1.00 16.99 308 LYS B O 1
ATOM 5110 N N . PHE B 1 309 ? -33.681 -3.632 -32.191 1.00 15.70 309 PHE B N 1
ATOM 5111 C CA . PHE B 1 309 ? -34.707 -3.885 -33.179 1.00 17.16 309 PHE B CA 1
ATOM 5112 C C . PHE B 1 309 ? -35.486 -5.171 -32.830 1.00 15.46 309 PHE B C 1
ATOM 5113 O O . PHE B 1 309 ? -36.726 -5.174 -32.839 1.00 16.87 309 PHE B O 1
ATOM 5121 N N . ILE B 1 310 ? -34.770 -6.232 -32.480 1.00 15.42 310 ILE B N 1
ATOM 5122 C CA . ILE B 1 310 ? -35.363 -7.539 -32.125 1.00 15.73 310 ILE B CA 1
ATOM 5123 C C . ILE B 1 310 ? -35.996 -7.474 -30.720 1.00 16.55 310 ILE B C 1
ATOM 5124 O O . ILE B 1 310 ? -37.102 -7.967 -30.490 1.00 17.70 310 ILE B O 1
ATOM 5129 N N . GLY B 1 311 ? -35.336 -6.808 -29.764 1.00 16.91 311 GLY B N 1
ATOM 5130 C CA . GLY B 1 311 ? -35.712 -6.856 -28.389 1.00 17.07 311 GLY B CA 1
ATOM 5131 C C . GLY B 1 311 ? -36.850 -5.924 -28.016 1.00 19.42 311 GLY B C 1
ATOM 5132 O O . GLY B 1 311 ? -37.498 -6.134 -26.985 1.00 17.95 311 GLY B O 1
ATOM 5133 N N . LYS B 1 312 ? -36.982 -4.824 -28.767 1.00 20.83 312 LYS B N 1
ATOM 5134 C CA . LYS B 1 312 ? -38.086 -3.854 -28.699 1.00 22.49 312 LYS B CA 1
ATOM 5135 C C . LYS B 1 312 ? -38.070 -3.003 -27.422 1.00 23.62 312 LYS B C 1
ATOM 5136 O O . LYS B 1 312 ? -39.068 -2.367 -27.099 1.00 24.45 312 LYS B O 1
ATOM 5142 N N . TYR B 1 313 ? -36.954 -2.934 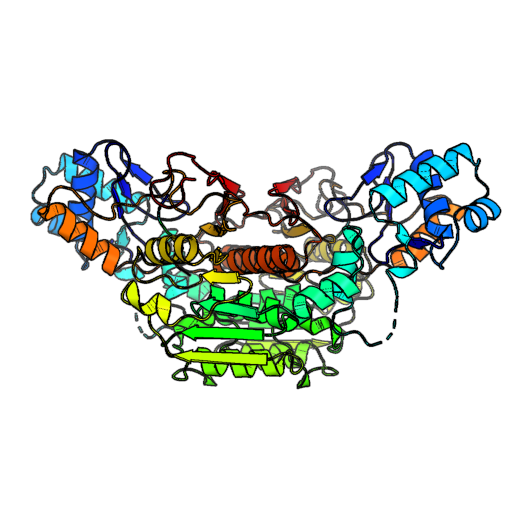-26.709 1.00 19.49 313 TYR B N 1
ATOM 5143 C CA . TYR B 1 313 ? -36.943 -2.256 -25.397 1.00 20.04 313 TYR B CA 1
ATOM 5144 C C . TYR B 1 313 ? -36.474 -0.797 -25.501 1.00 20.91 313 TYR B C 1
ATOM 5145 O O . TYR B 1 313 ? -36.642 -0.028 -24.570 1.00 21.58 313 TYR B O 1
ATOM 5154 N N . SER B 1 314 ? -35.936 -0.415 -26.657 1.00 19.93 314 SER B N 1
ATOM 5155 C CA . SER B 1 314 ? -35.413 0.924 -26.931 1.00 20.03 314 SER B CA 1
ATOM 5156 C C . SER B 1 314 ? -35.307 1.116 -28.451 1.00 20.68 314 SER B C 1
ATOM 5157 O O . SER B 1 314 ? -35.224 0.151 -29.201 1.00 20.84 314 SER B O 1
ATOM 5160 N N . GLU B 1 315 ? -35.376 2.367 -28.898 1.00 20.80 315 GLU B N 1
ATOM 5161 C CA . GLU B 1 315 ? -35.368 2.681 -30.322 1.00 23.21 315 GLU B CA 1
ATOM 5162 C C . GLU B 1 315 ? -33.969 2.498 -30.890 1.00 19.87 315 GLU B C 1
ATOM 5163 O O . GLU B 1 315 ? -32.998 3.070 -30.375 1.00 20.13 315 GLU B O 1
ATOM 5169 N N . PRO B 1 316 ? -33.804 1.745 -31.985 1.00 17.25 316 PRO B N 1
ATOM 5170 C CA . PRO B 1 316 ? -32.500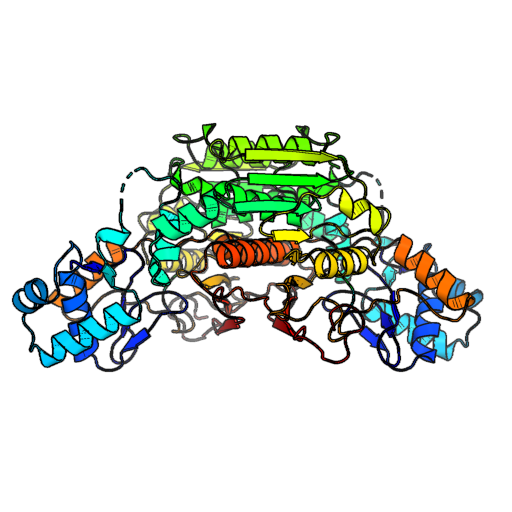 1.697 -32.665 1.00 16.93 316 PRO B CA 1
ATOM 5171 C C . PRO B 1 316 ? -32.138 3.105 -33.156 1.00 16.79 316 PRO B C 1
ATOM 5172 O O . PRO B 1 316 ? -32.993 3.866 -33.557 1.00 21.57 316 PRO B O 1
ATOM 5176 N N . LEU B 1 317 ? -30.861 3.446 -33.028 1.00 17.12 317 LEU B N 1
ATOM 5177 C CA . LEU B 1 317 ? -30.358 4.742 -33.369 1.00 17.83 317 LEU B CA 1
ATOM 5178 C C . LEU B 1 317 ? -30.454 5.005 -34.886 1.00 16.68 317 LEU B C 1
ATOM 5179 O O . LEU B 1 317 ? -30.675 6.149 -35.299 1.00 17.78 317 LEU B O 1
ATOM 5184 N N . SER B 1 318 ? -30.274 3.975 -35.737 1.00 17.22 318 SER B N 1
ATOM 5185 C CA . SER B 1 318 ? -30.099 4.193 -37.182 1.00 16.03 318 SER B CA 1
ATOM 5186 C C . SER B 1 318 ? -31.373 4.035 -38.029 1.00 15.59 318 SER B C 1
ATOM 5187 O O . SER B 1 318 ? -31.264 4.001 -39.247 1.00 15.66 318 SER B O 1
ATOM 5190 N N . LEU B 1 319 ? -32.584 3.945 -37.435 1.00 16.50 319 LEU B N 1
ATOM 5191 C CA . LEU B 1 319 ? -33.791 4.139 -38.246 1.00 16.63 319 LEU B CA 1
ATOM 5192 C C . LEU B 1 319 ? -33.641 5.481 -38.990 1.00 14.96 319 LEU B C 1
ATOM 5193 O O . LEU B 1 319 ? -33.442 6.486 -38.342 1.00 16.60 319 LEU B O 1
ATOM 5198 N N . ASN B 1 320 ? -33.828 5.491 -40.310 1.00 15.41 320 ASN B N 1
ATOM 5199 C CA . ASN B 1 320 ? -33.889 6.701 -41.135 1.00 15.23 320 ASN B CA 1
ATOM 5200 C C . ASN B 1 320 ? -32.554 7.448 -41.163 1.00 15.59 320 ASN B C 1
ATOM 5201 O O . ASN B 1 320 ? -32.559 8.605 -41.477 1.00 16.76 320 ASN B O 1
ATOM 5206 N N . LYS B 1 321 ? -31.433 6.819 -40.784 1.00 16.15 321 LYS B N 1
ATOM 5207 C CA . LYS B 1 321 ? -30.175 7.563 -40.615 1.00 16.65 321 LYS B CA 1
ATOM 5208 C C . LYS B 1 321 ? -28.990 6.664 -40.990 1.00 16.06 321 LYS B C 1
ATOM 5209 O O . LYS B 1 321 ? -28.991 5.473 -40.670 1.00 17.34 321 LYS B O 1
ATOM 5215 N N . ARG B 1 322 ? -27.980 7.289 -41.596 1.00 13.34 322 ARG B N 1
ATOM 5216 C CA . ARG B 1 322 ? -26.684 6.683 -41.796 1.00 13.59 322 ARG B CA 1
ATOM 5217 C C . ARG B 1 322 ? -25.727 7.512 -40.962 1.00 13.71 322 ARG B C 1
ATOM 5218 O O . ARG B 1 322 ? -25.536 8.698 -41.287 1.00 13.33 322 ARG B O 1
ATOM 5226 N N . ILE B 1 323 ? -25.180 6.915 -39.896 1.00 13.07 323 ILE B N 1
ATOM 5227 C CA . ILE B 1 323 ? -24.473 7.700 -38.855 1.00 12.77 323 ILE B CA 1
ATOM 5228 C C . ILE B 1 323 ? -22.978 7.461 -39.007 1.00 13.66 323 ILE B C 1
ATOM 5229 O O . ILE B 1 323 ? -22.533 6.324 -39.025 1.00 14.95 323 ILE B O 1
ATOM 5234 N N . GLY B 1 324 ? -22.204 8.538 -39.046 1.00 13.17 324 GLY B N 1
ATOM 5235 C CA . GLY B 1 324 ? -20.784 8.439 -39.036 1.00 14.01 324 GLY B CA 1
ATOM 5236 C C . GLY B 1 324 ? -20.202 9.044 -37.769 1.00 13.48 324 GLY B C 1
ATOM 5237 O O . GLY B 1 324 ? -20.696 10.081 -37.221 1.00 13.68 324 GLY B O 1
ATOM 5238 N N . ILE B 1 325 ? -19.202 8.334 -37.240 1.00 14.32 325 ILE B N 1
ATOM 5239 C CA . ILE B 1 325 ? -18.379 8.772 -36.117 1.00 15.63 325 ILE B CA 1
ATOM 5240 C C . ILE B 1 325 ? -16.936 8.880 -36.621 1.00 14.04 325 ILE B C 1
ATOM 5241 O O . ILE B 1 325 ? -16.364 7.909 -37.090 1.00 14.02 325 ILE B O 1
ATOM 5246 N N . TRP B 1 326 ? -16.369 10.081 -36.504 1.00 13.41 326 TRP B N 1
ATOM 5247 C CA . TRP B 1 326 ? -15.047 10.382 -36.954 1.00 14.90 326 TRP B CA 1
ATOM 5248 C C . TRP B 1 326 ? -14.044 9.762 -35.957 1.00 16.34 326 TRP B C 1
ATOM 5249 O O . TRP B 1 326 ? -14.362 9.579 -34.768 1.00 16.23 326 TRP B O 1
ATOM 5260 N N . SER B 1 327 ? -12.815 9.462 -36.401 1.00 15.17 327 SER B N 1
ATOM 5261 C CA . SER B 1 327 ? -11.815 8.960 -35.462 1.00 15.22 327 SER B CA 1
ATOM 5262 C C . SER B 1 327 ? -10.647 9.946 -35.294 1.00 16.67 327 SER B C 1
ATOM 5263 O O . SER B 1 327 ? -9.829 9.738 -34.466 1.00 17.19 327 SER B O 1
ATOM 5266 N N . ASP B 1 328 ? -10.547 10.978 -36.125 1.00 17.72 328 ASP B N 1
ATOM 5267 C CA . ASP B 1 328 ? -9.434 11.952 -35.991 1.00 19.42 328 ASP B CA 1
ATOM 5268 C C . ASP B 1 328 ? -9.943 13.306 -35.522 1.00 20.93 328 ASP B C 1
ATOM 5269 O O . ASP B 1 328 ? -9.173 14.239 -35.396 1.00 21.23 328 ASP B O 1
ATOM 5274 N N . GLU B 1 329 ? -11.233 13.405 -35.282 1.00 21.41 329 GLU B N 1
ATOM 5275 C CA . GLU B 1 329 ? -11.755 14.468 -34.500 1.00 24.70 329 GLU B CA 1
ATOM 5276 C C . GLU B 1 329 ? -13.008 13.941 -33.798 1.00 21.26 329 GLU B C 1
ATOM 5277 O O . GLU B 1 329 ? -13.467 12.838 -34.065 1.00 21.73 329 GLU B O 1
ATOM 5283 N N . ILE B 1 330 ? -13.487 14.721 -32.836 1.00 19.48 330 ILE B N 1
ATOM 5284 C CA . ILE B 1 330 ? -14.606 14.310 -32.013 1.00 20.10 330 ILE B CA 1
ATOM 5285 C C . ILE B 1 330 ? -15.858 14.807 -32.727 1.00 20.10 330 ILE B C 1
ATOM 5286 O O . ILE B 1 330 ? -16.145 16.010 -32.731 1.00 21.30 330 ILE B O 1
ATOM 5291 N N . LYS B 1 331 ? -16.556 13.902 -33.400 1.00 17.77 331 LYS B N 1
ATOM 5292 C CA . LYS B 1 331 ? -17.615 14.343 -34.301 1.00 18.33 331 LYS B CA 1
ATOM 5293 C C . LYS B 1 331 ? -18.527 13.171 -34.643 1.00 17.93 331 LYS B C 1
ATOM 5294 O O . LYS B 1 331 ? -18.037 12.123 -35.006 1.00 16.94 331 LYS B O 1
ATOM 5300 N N . ILE B 1 332 ? -19.832 13.430 -34.612 1.00 17.11 332 ILE B N 1
ATOM 5301 C CA . ILE B 1 332 ? -20.825 12.461 -35.070 1.00 17.28 332 ILE B CA 1
ATOM 5302 C C . ILE B 1 332 ? -21.768 13.244 -35.970 1.00 19.94 332 ILE B C 1
ATOM 5303 O O . ILE B 1 332 ? -22.117 14.364 -35.624 1.00 21.62 332 ILE B O 1
ATOM 5308 N N . HIS B 1 333 ? -22.126 12.656 -37.100 1.00 20.41 333 HIS B N 1
ATOM 5309 C CA . HIS B 1 333 ? -22.991 13.257 -38.104 1.00 20.28 333 HIS B CA 1
ATOM 5310 C C . HIS B 1 333 ? -23.957 12.174 -38.566 1.00 19.42 333 HIS B C 1
ATOM 5311 O O . HIS B 1 333 ? -23.526 11.078 -38.818 1.00 17.59 333 HIS B O 1
ATOM 5318 N N . SER B 1 334 ? -25.225 12.528 -38.765 1.00 16.49 334 SER B N 1
ATOM 5319 C CA . SER B 1 334 ? -26.207 11.594 -39.303 1.00 18.02 334 SER B CA 1
ATOM 5320 C C . SER B 1 334 ? -26.648 12.072 -40.682 1.00 19.81 334 SER B C 1
ATOM 5321 O O . SER B 1 334 ? -27.034 13.253 -40.862 1.00 22.49 334 SER B O 1
ATOM 5324 N N . GLN B 1 335 ? -26.548 11.193 -41.675 1.00 16.73 335 GLN B N 1
ATOM 5325 C CA . GLN B 1 335 ? -27.192 11.451 -42.981 1.00 17.47 335 GLN B CA 1
ATOM 5326 C C . GLN B 1 335 ? -28.682 11.108 -42.893 1.00 18.13 335 GLN B C 1
ATOM 5327 O O . GLN B 1 335 ? -29.030 10.010 -42.482 1.00 17.86 335 GLN B O 1
ATOM 5333 N N . ASN B 1 336 ? -29.533 12.050 -43.339 1.00 18.73 336 ASN B N 1
ATOM 5334 C CA . ASN B 1 336 ? -30.938 11.852 -43.437 1.00 20.66 336 ASN B CA 1
ATOM 5335 C C . ASN B 1 336 ? -31.213 10.772 -44.487 1.00 19.57 336 ASN B C 1
ATOM 5336 O O . ASN B 1 336 ? -30.944 10.970 -45.661 1.00 20.00 336 ASN B O 1
ATOM 5341 N N . MET B 1 337 ? -31.748 9.626 -44.045 1.00 18.18 337 MET B N 1
ATOM 5342 C CA . MET B 1 337 ? -32.284 8.632 -44.927 1.00 17.67 337 MET B CA 1
ATOM 5343 C C . MET B 1 337 ? -33.747 8.356 -44.580 1.00 19.51 337 MET B C 1
ATOM 5344 O O . MET B 1 337 ? -34.212 7.222 -44.680 1.00 20.36 337 MET B O 1
ATOM 5349 N N . GLY B 1 338 ? -34.486 9.422 -44.259 1.00 21.68 338 GLY B N 1
ATOM 5350 C CA . GLY B 1 338 ? -35.957 9.314 -44.113 1.00 22.86 338 GLY B CA 1
ATOM 5351 C C . GLY B 1 338 ? -36.624 9.034 -45.456 1.00 21.46 338 GLY B C 1
ATOM 5352 O O . GLY B 1 338 ? -36.098 9.308 -46.523 1.00 22.97 338 GLY B O 1
ATOM 5353 N N . ARG B 1 339 ? -37.823 8.461 -45.421 1.00 20.53 339 ARG B N 1
ATOM 5354 C CA . ARG B 1 339 ? -38.452 8.022 -46.640 1.00 24.15 339 ARG B CA 1
ATOM 5355 C C . ARG B 1 339 ? -38.688 9.233 -47.562 1.00 25.40 339 ARG B C 1
ATOM 5356 O O . ARG B 1 339 ? -38.961 10.325 -47.096 1.00 28.70 339 ARG B O 1
ATOM 5364 N N . SER B 1 340 ? -38.502 9.025 -48.854 1.00 26.47 340 SER B N 1
ATOM 5365 C CA . SER B 1 340 ? -38.702 10.066 -49.834 1.00 30.31 340 SER B CA 1
ATOM 5366 C C . SER B 1 340 ? -39.902 9.687 -50.684 1.00 28.22 340 SER B C 1
ATOM 5367 O O . SER B 1 340 ? -39.992 8.573 -51.205 1.00 29.73 340 SER B O 1
ATOM 5370 N N . PRO B 1 341 ? -40.863 10.614 -50.852 1.00 29.10 341 PRO B N 1
ATOM 5371 C CA . PRO B 1 341 ? -41.993 10.349 -51.742 1.00 33.67 341 PRO B CA 1
ATOM 5372 C C . PRO B 1 341 ? -41.571 10.256 -53.224 1.00 33.87 341 PRO B C 1
ATOM 5373 O O . PRO B 1 341 ? -42.377 9.818 -54.044 1.00 37.57 341 PRO B O 1
ATOM 5377 N N . VAL B 1 342 ? -40.303 10.600 -53.513 1.00 35.01 342 VAL B N 1
ATOM 5378 C CA . VAL B 1 342 ? -39.696 10.719 -54.842 1.00 39.20 342 VAL B CA 1
ATOM 5379 C C . VAL B 1 342 ? -38.672 9.588 -55.072 1.00 38.24 342 VAL B C 1
ATOM 5380 O O . VAL B 1 342 ? -37.971 9.569 -56.063 1.00 40.23 342 VAL B O 1
ATOM 5384 N N . CYS B 1 343 ? -38.592 8.629 -54.150 1.00 35.79 343 CYS B N 1
ATOM 5385 C CA . CYS B 1 343 ? -37.635 7.521 -54.258 1.00 33.31 343 CYS B CA 1
ATOM 5386 C C . CYS B 1 343 ? -38.060 6.602 -55.402 1.00 36.72 343 CYS B C 1
ATOM 5387 O O . CYS B 1 343 ? -39.231 6.169 -55.468 1.00 41.20 343 CYS B O 1
ATOM 5390 N N . SER B 1 344 ? -37.112 6.284 -56.290 1.00 37.64 344 SER B N 1
ATOM 5391 C CA . SER B 1 344 ? -37.407 5.389 -57.386 1.00 39.68 344 SER B CA 1
ATOM 5392 C C . SER B 1 344 ? -37.549 3.952 -56.870 1.00 39.39 344 SER B C 1
ATOM 5393 O O . SER B 1 344 ? -38.283 3.153 -57.454 1.00 42.15 344 SER B O 1
ATOM 5396 N N . VAL B 1 345 ? -36.876 3.628 -55.759 1.00 35.85 345 VAL B N 1
ATOM 5397 C CA . VAL B 1 345 ? -36.789 2.226 -55.314 1.00 34.49 345 VAL B CA 1
ATOM 5398 C C . VAL B 1 345 ? -38.000 1.855 -54.444 1.00 28.38 345 VAL B C 1
ATOM 5399 O O . VAL B 1 345 ? -38.578 0.822 -54.651 1.00 33.11 345 VAL B O 1
ATOM 5403 N N . CYS B 1 346 ? -38.367 2.663 -53.451 1.00 27.43 346 CYS B N 1
ATOM 5404 C CA . CYS B 1 346 ? -39.296 2.136 -52.425 1.00 28.41 346 CYS B CA 1
ATOM 5405 C C . CYS B 1 346 ? -40.689 2.773 -52.511 1.00 31.55 346 CYS B C 1
ATOM 5406 O O . CYS B 1 346 ? -41.572 2.393 -51.742 1.00 29.59 346 CYS B O 1
ATOM 5409 N N . GLY B 1 347 ? -40.899 3.701 -53.453 1.00 33.70 347 GLY B N 1
ATOM 5410 C CA . GLY B 1 347 ? -42.113 4.551 -53.473 1.00 40.62 347 GLY B CA 1
ATOM 5411 C C . GLY B 1 347 ? -43.343 3.832 -54.015 1.00 39.06 347 GLY B C 1
ATOM 5412 O O . GLY B 1 347 ? -43.239 2.727 -54.562 1.00 40.52 347 GLY B O 1
ATOM 5423 N N . ARG C 2 2 ? -21.445 12.158 -15.035 1.00 17.77 2 ARG C N 1
ATOM 5424 C CA . ARG C 2 2 ? -20.915 13.035 -13.953 1.00 19.07 2 ARG C CA 1
ATOM 5425 C C . ARG C 2 2 ? -20.422 12.191 -12.801 1.00 18.87 2 ARG C C 1
ATOM 5426 O O . ARG C 2 2 ? -20.109 12.701 -11.760 1.00 21.13 2 ARG C O 1
ATOM 5434 N N . THR C 2 3 ? -20.419 10.743 -12.930 1.00 16.51 3 THR C N 1
ATOM 5435 C CA . THR C 2 3 ? -19.856 9.872 -11.943 1.00 15.65 3 THR C CA 1
ATOM 5436 C C . THR C 2 3 ? -18.780 9.105 -12.745 1.00 17.44 3 THR C C 1
ATOM 5437 O O . THR C 2 3 ? -18.647 9.123 -13.964 1.00 17.66 3 THR C O 1
ATOM 5441 N N . GLY C 2 4 ? -17.923 8.321 -11.886 1.00 17.44 4 GLY C N 1
ATOM 5442 C CA . GLY C 2 4 ? -16.869 7.561 -12.449 1.00 18.11 4 GLY C CA 1
ATOM 5443 C C . GLY C 2 4 ? -17.299 6.387 -13.300 1.00 18.54 4 GLY C C 1
ATOM 5444 O O . GLY C 2 4 ? -18.349 5.795 -13.159 1.00 19.52 4 GLY C O 1
ATOM 5445 N N . ASN C 2 5 ? -16.295 5.936 -14.199 1.00 18.05 5 ASN C N 1
ATOM 5446 C CA . ASN C 2 5 ? -16.730 4.773 -14.957 1.00 19.87 5 ASN C CA 1
ATOM 5447 C C . ASN C 2 5 ? -16.319 3.423 -14.353 1.00 21.07 5 ASN C C 1
ATOM 5448 O O . ASN C 2 5 ? -15.544 3.252 -13.435 1.00 21.46 5 ASN C O 1
ATOM 5453 N N . ALA C 2 6 ? -17.071 2.318 -14.939 1.00 17.63 6 ALA C N 1
ATOM 5454 C CA . ALA C 2 6 ? -16.762 0.954 -14.624 1.00 18.51 6 ALA C CA 1
ATOM 5455 C C . ALA C 2 6 ? -16.171 0.437 -15.929 1.00 17.43 6 ALA C C 1
ATOM 5456 O O . ALA C 2 6 ? -16.297 1.025 -16.964 1.00 18.87 6 ALA C O 1
ATOM 5458 N N . ASP C 2 7 ? -15.468 -0.808 -15.931 1.00 18.09 7 ASP C N 1
ATOM 5459 C CA . ASP C 2 7 ? -14.849 -1.282 -17.175 1.00 21.59 7 ASP C CA 1
ATOM 5460 C C . ASP C 2 7 ? -14.567 -2.758 -17.243 1.00 20.15 7 ASP C C 1
ATOM 5461 O O . ASP C 2 7 ? -13.914 -3.247 -18.139 1.00 17.15 7 ASP C O 1
ATOM 5476 N N . ARG D 2 2 ? -19.625 10.547 -47.948 1.00 15.71 2 ARG D N 1
ATOM 5477 C CA . ARG D 2 2 ? -20.618 10.684 -49.051 1.00 16.92 2 ARG D CA 1
ATOM 5478 C C . ARG D 2 2 ? -20.455 9.638 -50.115 1.00 15.50 2 ARG D C 1
ATOM 5479 O O . ARG D 2 2 ? -21.134 9.648 -51.125 1.00 16.88 2 ARG D O 1
ATOM 5487 N N . THR D 2 3 ? -19.516 8.549 -49.902 1.00 15.20 3 THR D N 1
ATOM 5488 C CA . THR D 2 3 ? -19.411 7.419 -50.769 1.00 15.95 3 THR D CA 1
ATOM 5489 C C . THR D 2 3 ? -19.769 6.250 -49.808 1.00 15.29 3 THR D C 1
ATOM 5490 O O . THR D 2 3 ? -19.885 6.381 -48.598 1.00 15.61 3 THR D O 1
ATOM 5494 N N . GLY D 2 4 ? -19.994 4.999 -50.464 1.00 16.15 4 GLY D N 1
ATOM 5495 C CA . GLY D 2 4 ? -20.330 3.833 -49.755 1.00 16.79 4 GLY D CA 1
ATOM 5496 C C . GLY D 2 4 ? -19.221 3.308 -48.841 1.00 17.01 4 GLY D C 1
ATOM 5497 O O . GLY D 2 4 ? -18.068 3.550 -48.995 1.00 18.23 4 GLY D O 1
ATOM 5498 N N . ASN D 2 5 ? -19.746 2.448 -47.819 1.00 17.69 5 ASN D N 1
ATOM 5499 C CA . ASN D 2 5 ? -18.859 1.888 -46.839 1.00 18.46 5 ASN D CA 1
ATOM 5500 C C . ASN D 2 5 ? -18.161 0.715 -47.449 1.00 17.69 5 ASN D C 1
ATOM 5501 O O . ASN D 2 5 ? -18.616 0.094 -48.361 1.00 19.68 5 ASN D O 1
ATOM 5506 N N . ALA D 2 6 ? -16.986 0.410 -46.756 1.00 16.33 6 ALA D N 1
ATOM 5507 C CA . ALA D 2 6 ? -16.184 -0.814 -46.936 1.00 17.13 6 ALA D CA 1
ATOM 5508 C C . ALA D 2 6 ? -16.459 -1.460 -45.566 1.00 15.97 6 ALA D C 1
ATOM 5509 O O . ALA D 2 6 ? -16.820 -0.916 -44.577 1.00 15.16 6 ALA D O 1
ATOM 5511 N N . ASP D 2 7 ? -16.389 -2.873 -45.449 1.00 17.24 7 ASP D N 1
ATOM 5512 C CA . ASP D 2 7 ? -16.747 -3.556 -44.200 1.00 17.52 7 ASP D CA 1
ATOM 5513 C C . ASP D 2 7 ? -15.980 -4.828 -43.986 1.00 18.83 7 ASP D C 1
ATOM 5514 O O . ASP D 2 7 ? -16.104 -5.541 -43.010 1.00 18.00 7 ASP D O 1
#

Organism: Escherichia coli (NCBI:txid562)

GO terms:
  GO:0005515 protein binding (F, IPI)

InterPro domains:
  IPR000594 THIF-type NAD/FAD binding fold [PF00899] (109-324)
  IPR035985 Ubiquitin-activating enzyme-like [SSF69572] (81-349)
  IPR045886 ThiF/MoeB/HesA family [PTHR10953] (27-277)

Secondary structure (DSSP, 8-state):
-EEEE-TT--EEEETTEEEE--STT-EEE--HHHHHHHHHHHHTTSS-EEHHHHHHHH-S-HHHHHHHHHHHHHTTSEEEGGG----TTHHHHHHHHHTT--HHHHHHHHHT-EEEEE--SHHHHHHHHHHHHTT-SEEEEEE-PBP-GGGGGT-TT--GGGTTSBHHHHHHHHHHHH-TTSEEEEEE----SGGGGGGSPP-SEEEE----STTHHHHHHHHHHHHT--EEEEEEETTEEEEEEEE-TTTS--TTSS--S----S-SSHHHHHHHHHHHHH------HHHHHHHHHHHHHHHHHHHH-SS--TTBTEEEEEESSSS-EEEEE----TT-TTT--/--EEE-TT--EEEETTEEEE-SGGG-EEE--HHHHHHHHHHHHTTSS-B-HHHHHHHS-S-HHHHHHHHHHHHHTTSEEEGGGG---TTHHHHHHHHHTT--HHHHHHHHHT-EEEEE--SHHHHHHHHHHHHTT-SEEEEEES-B--GGGGGT-TT--GGGTTSBHHHHHHHHHHHH-TTSEEEEEE----SGGGGGGSPP-SEEEE----STTHHHHHHHHHHHHT--EEEEEEETTEEEEEEEE-TTTS--TTSS--S----S-SSHHHHHHHHHHHHT------HHHHHHHHHHHHHHHHHHHH-SS--TTBTEEEEEESSSS-EEEEE----TT-TTT-/----B-/----B-

Foldseek 3Di:
DWKAFQPQWDWAADDQAIWIGDDPLIDDDNPNVLSVLLVLLNVLRNDTDDLVRSVVPSPDDPVSSVVSVCSCVVQLRMAHPQLPDVDLLVVVSSVLSRLRHSSVLLLVLQQVFAEEEADQAQLNQQLLLVSLSNRNAEYEYEEQDFAAPVRVQRNPQDDPVRGGPGRLVSSVVSSCVNPVNHYYYYDNDDCPDLVSCVVPDATQEYEHEDCPPVCVLVSVQLVCLVVQGWYKYWDAQQQKTKIDDGDGHPFFFTPQQDPDDDDDQADPDVVRRVVSVVVSVPDDGNDHNVSSNVRSVLNSVQVSCSSSVSDHRPNGQWIWIAGDVDGDIDTDGRGHHCPRPRNHD/DKKAFQPQWDWDADAQATWIGDDPLIDDDNHNVLNVLLVLLNVLRNPIDDLVVSVVVRPDDPVSSVVSVVSCVVQLRMAHPQLCVVDLLVVVSSVLSRLRDSSVLLLVLQLPFEEEEADLAQLNQQLVLLSLSNRNAYYEYEDQDFAAPVRVQRNPQDDPVRGGPDSLVSSQVSSCVNHVNHHYYYDYADPPDLVSCVVPDATQEYEHEDCPPVCVLVSVQLNCLVVQHWYKYWDAQQQKGKIDDGDGHPPFFTPQQVVPDDDDQADPDPVGRVVSVVVSVPDDGNDHNVSSNVRSVLNSVLVSCSSSVSDHRPNGQWIWIAGDVDGDIDTDGRGGHPPGPRND/DDDDDD/DDDDDD

Sequence (701 aa):
MDYILGRYVKIARYGSGGLVGGGGKEQYVENLVLWENIIKTAYCFITPSSYTAALETANIPEKDFSNCFRFLKENFFIIPSEYNNNNRYSRNFLHYQSYGANPVLVQDKLKNAKVVILGCGGIGNHVSVILATSGIGEIILIDNDQIENTNLTRQVLFSEDDVGKNKTEVIKRELLKRNSEISVSEIALNINDYTDLHKVPEADIWVVSADHPFNLINWVNKYCVRANQPYINAGYVNDIAVFGPLYVPGKTGCYECQKVVADLYGAEKENIDHKIKLINSRFKPATFAPVNNVAAALCAADVIKFIGKYSEPLSLNKRIGIWSDEIKIHSQNMGRSPVCSVCGNMDYILGRYVKIARYGSGGLVGGGGKEQYVENLVLWENIIKTAYCFITPSSYTAALETANIPEKDFSNCFRFLKENFFIIPSEYNNNNRYSRNFLHYQSYGANPVLVQDKLKNAKVVILGCGGIGNHVSVILATSGIGEIILIDNDQIENTNLTRQVLFSEDDVGKNKTEVIKRELLKRNSEISVSEIALNINDYTDLHKVPEADIWVVSADHPFNLINWVNKYCVRANQPYINAGYVNDIAVFGPLYVPGKTGCYECQKVVADLYGAEKENIDHKIKLINSRFKPATFAPVNNVAAALCAADVIKFIGKYSEPLSLNKRIGIWSDEIKIHSQNMGRSPVCSVCGRTGNADRTGNAD

Solvent-accessible surface area: 25496 Å² total